Protein AF-A0A7V3ENC8-F1 (afdb_monomer)

Sequence (375 aa):
MVLVSGLRSVGKSSLVCALWGDSELLPTAEQDCTQVNTLIREPARGEEDRGVRRTFLPRARALEFATRDLAYHRLAVFLGETLGPLAPNLDALPPGERLRRAVDGLRELFARRKDLLVLHDHLNDDADRVEEFLAFVASSEYREGQTVPAGWEQRRELLMGQRRPDGRPIGTGRMLAVARVELLRHSPAWTAQPVRLMDSPWVPSFHNARRAELLIEEARQARAMVIVARAAPYRLEDWASRFLAERRDLAARTLVVFNQVDTIDLNRLFARDGFADTFADNARHLKSAGILPENLLVACTRLPFLERSASAAQHADRLAKLREVLASIRRRVESAPRDAASALKPKLLRATDADGGLEEVRGRLMELLRDTGVR

Mean predicted aligned error: 5.89 Å

Nearest PDB structures (foldseek):
  5mtv-assembly1_A-2  TM=3.866E-01  e=5.022E-04  Mus musculus
  5mvf-assembly1_A-2  TM=3.952E-01  e=7.029E-04  Mus musculus
  6yxy-assembly1_EA  TM=3.336E-01  e=2.837E-02  Trypanosoma brucei brucei

Secondary structure (DSSP, 8-state):
-EEEEE-TTS-HHHHHHHHHT-TTSS--STT----SEEEEEPPPTTPPTTEEEEEEPPHHHHHHHHTTSHHHHHHHHHHHHHHGGGS--GGGS-HHHHHHHHHHHHHHHHHH-HHHHHH-THHHHHHHHHHHHHHHHHSTT--TT-EEEE-GGGHHHHHH-EE-TTS-EESTTGGGGEEEEEEE---TT--SS--EEEEPPP--STT-HHHHHHHHHHHHH-SEEEEEEESS-----HHHHHHHHH-HHHHHTEEEEEE-GGGS-TTTTTSTTSHHHHHHHHHHHHHHTT--GGGEEE--THHHHHHHSTTGGGGHHHHHHHHHHHHHHHHHHHHS-SSTTTTTHHHHHHHTSTTTTHHHHHHHHHHHHH-----

Foldseek 3Di:
DAEEDEAQPLQSLLLVCLLLLHLLQADGPNPQWFAAKEKEWADDVPGDALWKKFFFAALLVLLVLLCLAPLVVVLQVVQCVPCPVNRPPLVVDRSLVSLVSSLVSVVVCCVVCVVVCVVPVVNVLSSVLSVVLSVLSVDPVDDGRDMDIDGSVCSSCLGGNDADPVRRGDCNSVNSRTNYMYTHHDGPSDDPDTDMYIYQTHGDPVSPPSRLVSSLVVLVVHLEYEYRAALAQDDDDPSLLVSCLVVLNRLQRYAYEHEPPLPADLVQCLPVNRSLVSLVVNLVNSVVSNHHSLSYAYFHSVQSSLCNDPCVVVCVVVNVSSLVSLVSQLVSLVPDDCPRSVSCSVRSNCCSDNSNVSVVVSVSNVVSSVPPDDD

Structure (mmCIF, N/CA/C/O backbone):
data_AF-A0A7V3ENC8-F1
#
_entry.id   AF-A0A7V3ENC8-F1
#
loop_
_atom_site.group_PDB
_atom_site.id
_atom_site.type_symbol
_atom_site.label_atom_id
_atom_site.label_alt_id
_atom_site.label_comp_id
_atom_site.label_asym_id
_atom_site.label_entity_id
_atom_site.label_seq_id
_atom_site.pdbx_PDB_ins_code
_atom_site.Cartn_x
_atom_site.Cartn_y
_atom_site.Cartn_z
_atom_site.occupancy
_atom_site.B_iso_or_equiv
_atom_site.auth_seq_id
_atom_site.auth_comp_id
_atom_site.auth_asym_id
_atom_site.auth_atom_id
_atom_site.pdbx_PDB_model_num
ATOM 1 N N . MET A 1 1 ? -9.628 7.135 -10.095 1.00 92.56 1 MET A N 1
ATOM 2 C CA . MET A 1 1 ? -8.702 6.758 -9.014 1.00 92.56 1 MET A CA 1
ATOM 3 C C . MET A 1 1 ? -7.909 5.550 -9.469 1.00 92.56 1 MET A C 1
ATOM 5 O O . MET A 1 1 ? -8.472 4.718 -10.176 1.00 92.56 1 MET A O 1
ATOM 9 N N . VAL A 1 2 ? -6.636 5.487 -9.098 1.00 96.00 2 VAL A N 1
ATOM 10 C CA . VAL A 1 2 ? -5.754 4.336 -9.285 1.00 96.00 2 VAL A CA 1
ATOM 11 C C . VAL A 1 2 ? -5.466 3.756 -7.910 1.00 96.00 2 VAL A C 1
ATOM 13 O O . VAL A 1 2 ? -4.962 4.479 -7.055 1.00 96.00 2 VAL A O 1
ATOM 16 N N . LEU A 1 3 ? -5.790 2.485 -7.694 1.00 95.75 3 LEU A N 1
ATOM 17 C CA . LEU A 1 3 ? -5.416 1.784 -6.466 1.00 95.75 3 LEU A CA 1
ATOM 18 C C . LEU A 1 3 ? -3.980 1.279 -6.593 1.00 95.75 3 LEU A C 1
ATOM 20 O O . LEU A 1 3 ? -3.664 0.596 -7.561 1.00 95.75 3 LEU A O 1
ATOM 24 N N . VAL A 1 4 ? -3.126 1.578 -5.621 1.00 95.19 4 VAL A N 1
ATOM 25 C CA . VAL A 1 4 ? -1.760 1.065 -5.533 1.00 95.19 4 VAL A CA 1
ATOM 26 C C . VAL A 1 4 ? -1.677 0.112 -4.347 1.00 95.19 4 VAL A C 1
ATOM 28 O O . VAL A 1 4 ? -1.824 0.518 -3.194 1.00 95.19 4 VAL A O 1
ATOM 31 N N . SER A 1 5 ? -1.440 -1.163 -4.643 1.00 92.06 5 SER A N 1
ATOM 32 C CA . SER A 1 5 ? -1.336 -2.247 -3.669 1.00 92.06 5 SER A CA 1
ATOM 33 C C . SER A 1 5 ? 0.002 -2.968 -3.789 1.00 92.06 5 SER A C 1
ATOM 35 O O . SER A 1 5 ? 0.688 -2.899 -4.805 1.00 92.06 5 SER A O 1
ATOM 37 N N . GLY A 1 6 ? 0.408 -3.645 -2.724 1.00 86.56 6 GLY A N 1
ATOM 38 C CA . GLY A 1 6 ? 1.650 -4.402 -2.663 1.00 86.56 6 GLY A CA 1
ATOM 39 C C . GLY A 1 6 ? 1.905 -4.933 -1.258 1.00 86.56 6 GLY A C 1
ATOM 40 O O . GLY A 1 6 ? 1.339 -4.442 -0.278 1.00 86.56 6 GLY A O 1
ATOM 41 N N . LEU A 1 7 ? 2.763 -5.947 -1.165 1.00 80.19 7 LEU A N 1
ATOM 42 C CA . LEU A 1 7 ? 3.221 -6.488 0.115 1.00 80.19 7 LEU A CA 1
ATOM 43 C C . LEU A 1 7 ? 4.210 -5.529 0.801 1.00 80.19 7 LEU A C 1
ATOM 45 O O . LEU A 1 7 ? 4.653 -4.535 0.226 1.00 80.19 7 LEU A O 1
ATOM 49 N N . ARG A 1 8 ? 4.589 -5.816 2.051 1.00 75.19 8 ARG A N 1
ATOM 50 C CA . ARG A 1 8 ? 5.631 -5.040 2.742 1.00 75.19 8 ARG A CA 1
ATOM 51 C C . ARG A 1 8 ? 6.965 -5.115 2.007 1.00 75.19 8 ARG A C 1
ATOM 53 O O . ARG A 1 8 ? 7.294 -6.125 1.394 1.00 75.19 8 ARG A O 1
ATOM 60 N N . SER A 1 9 ? 7.741 -4.038 2.111 1.00 79.38 9 SER A N 1
ATOM 61 C CA . SER A 1 9 ? 9.124 -3.958 1.623 1.00 79.38 9 SER A CA 1
ATOM 62 C C . SER A 1 9 ? 9.306 -4.103 0.109 1.00 79.38 9 SER A C 1
ATOM 64 O O . SER A 1 9 ? 10.436 -4.216 -0.353 1.00 79.38 9 SER A O 1
ATOM 66 N N . VAL A 1 10 ? 8.234 -4.011 -0.686 1.00 86.06 10 VAL A N 1
ATOM 67 C CA . VAL A 1 10 ? 8.306 -3.985 -2.164 1.00 86.06 10 VAL A CA 1
ATOM 68 C C . VAL A 1 10 ? 8.530 -2.574 -2.736 1.00 86.06 10 VAL A C 1
ATOM 70 O O . VAL A 1 10 ? 8.580 -2.379 -3.946 1.00 86.06 10 VAL A O 1
ATOM 73 N N . GLY A 1 11 ? 8.648 -1.557 -1.874 1.00 87.38 11 GLY A N 1
ATOM 74 C CA . GLY A 1 11 ? 8.841 -0.164 -2.295 1.00 87.38 11 GLY A CA 1
ATOM 75 C C . GLY A 1 11 ? 7.576 0.495 -2.859 1.00 87.38 11 GLY A C 1
ATOM 76 O O . GLY A 1 11 ? 7.658 1.283 -3.797 1.00 87.38 11 GLY A O 1
ATOM 77 N N . LYS A 1 12 ? 6.399 0.172 -2.305 1.00 91.06 12 LYS A N 1
ATOM 78 C CA . LYS A 1 12 ? 5.119 0.784 -2.698 1.00 91.06 12 LYS A CA 1
ATOM 79 C C . LYS A 1 12 ? 5.112 2.299 -2.464 1.00 91.06 12 LYS A C 1
ATOM 81 O O . LYS A 1 12 ? 4.889 3.051 -3.405 1.00 91.06 12 LYS A O 1
ATOM 86 N N . SER A 1 13 ? 5.441 2.752 -1.251 1.00 89.44 13 SER A N 1
ATOM 87 C CA . SER A 1 13 ? 5.484 4.186 -0.930 1.00 89.44 13 SER A CA 1
ATOM 88 C C . SER A 1 13 ? 6.486 4.940 -1.806 1.00 89.44 13 SER A C 1
AT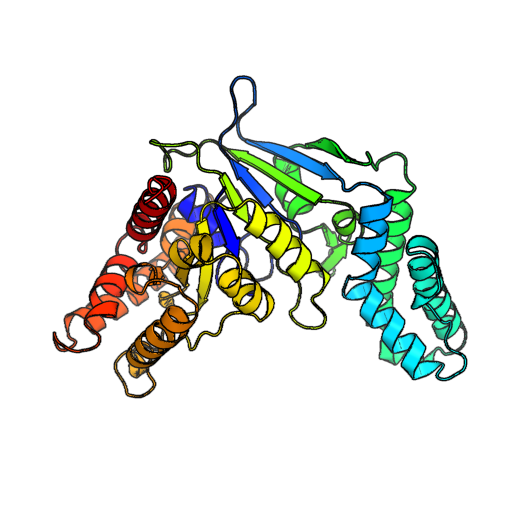OM 90 O O . SER A 1 13 ? 6.176 6.023 -2.288 1.00 89.44 13 SER A O 1
ATOM 92 N N . SER A 1 14 ? 7.662 4.356 -2.078 1.00 89.50 14 SER A N 1
ATOM 93 C CA . SER A 1 14 ? 8.658 4.988 -2.953 1.00 89.50 14 SER A CA 1
ATOM 94 C C . SER A 1 14 ? 8.188 5.049 -4.406 1.00 89.50 14 SER A C 1
ATOM 96 O O . SER A 1 14 ? 8.430 6.055 -5.062 1.00 89.50 14 SER A O 1
ATOM 98 N N . LEU A 1 15 ? 7.472 4.028 -4.902 1.00 92.50 15 LEU A N 1
ATOM 99 C CA . LEU A 1 15 ? 6.814 4.091 -6.210 1.00 92.50 15 LEU A CA 1
ATOM 100 C C . LEU A 1 15 ? 5.784 5.222 -6.253 1.00 92.50 15 LEU A C 1
ATOM 102 O O . LEU A 1 15 ? 5.816 6.017 -7.182 1.00 92.50 15 LEU A O 1
ATOM 106 N N . VAL A 1 16 ? 4.896 5.313 -5.261 1.00 93.56 16 VAL A N 1
ATOM 107 C CA . VAL A 1 16 ? 3.849 6.344 -5.220 1.00 93.56 16 VAL A CA 1
ATOM 108 C C . VAL A 1 16 ? 4.458 7.748 -5.171 1.00 93.56 16 VAL A C 1
ATOM 110 O O . VAL A 1 16 ? 4.085 8.593 -5.984 1.00 93.56 16 VAL A O 1
ATOM 113 N N . CYS A 1 17 ? 5.438 7.981 -4.291 1.00 91.94 17 CYS A N 1
ATOM 114 C CA . CYS A 1 17 ? 6.167 9.248 -4.224 1.00 91.94 17 CYS A CA 1
ATOM 115 C C . CYS A 1 17 ? 6.827 9.600 -5.560 1.00 91.94 17 CYS A C 1
ATOM 117 O O . CYS A 1 17 ? 6.705 10.723 -6.045 1.00 91.94 17 CYS A O 1
ATOM 119 N N . ALA A 1 18 ? 7.504 8.637 -6.188 1.00 91.19 18 ALA A N 1
ATOM 120 C CA . ALA A 1 18 ? 8.230 8.891 -7.422 1.00 91.19 18 ALA A CA 1
ATOM 121 C C . ALA A 1 18 ? 7.295 9.077 -8.635 1.00 91.19 18 ALA A C 1
ATOM 123 O O . ALA A 1 18 ? 7.556 9.928 -9.484 1.00 91.19 18 ALA A O 1
ATOM 124 N N . LEU A 1 19 ? 6.159 8.370 -8.679 1.00 92.44 19 LEU A N 1
ATOM 125 C CA . LEU A 1 19 ? 5.093 8.598 -9.660 1.00 92.44 19 LEU A CA 1
ATOM 126 C C . LEU A 1 19 ? 4.509 10.006 -9.545 1.00 92.44 19 LEU A C 1
ATOM 128 O O . LEU A 1 19 ? 4.279 10.649 -10.569 1.00 92.44 19 LEU A O 1
ATOM 132 N N . TRP A 1 20 ? 4.290 10.484 -8.316 1.00 92.50 20 TRP A N 1
ATOM 133 C CA . TRP A 1 20 ? 3.842 11.853 -8.054 1.00 92.50 20 TRP A CA 1
ATOM 134 C C . TRP A 1 20 ? 4.930 12.901 -8.308 1.00 92.50 20 TRP A C 1
ATOM 136 O O . TRP A 1 20 ? 4.624 14.055 -8.593 1.00 92.50 20 TRP A O 1
ATOM 146 N N . GLY A 1 21 ? 6.200 12.507 -8.221 1.00 89.31 21 GLY A N 1
ATOM 147 C CA . GLY A 1 21 ? 7.347 13.396 -8.369 1.00 89.31 21 GLY A CA 1
ATOM 148 C C . GLY A 1 21 ? 7.723 14.158 -7.097 1.00 89.31 21 GLY A C 1
ATOM 149 O O . GLY A 1 21 ? 8.495 15.106 -7.201 1.00 89.31 21 GLY A O 1
ATOM 150 N N . ASP A 1 22 ? 7.220 13.743 -5.930 1.00 88.88 22 ASP A N 1
ATOM 151 C CA . ASP A 1 22 ? 7.511 14.355 -4.629 1.00 88.88 22 ASP A CA 1
ATOM 152 C C . ASP A 1 22 ? 7.825 13.270 -3.583 1.00 88.88 22 ASP A C 1
ATOM 154 O O . ASP A 1 22 ? 6.977 12.449 -3.222 1.00 88.88 22 ASP A O 1
ATOM 158 N N . SER A 1 23 ? 9.071 13.256 -3.101 1.00 85.94 23 SER A N 1
ATOM 159 C CA . SER A 1 23 ? 9.571 12.305 -2.103 1.00 85.94 23 SER A CA 1
ATOM 160 C C . SER A 1 23 ? 9.041 12.549 -0.689 1.00 85.94 23 SER A C 1
ATOM 162 O O . SER A 1 23 ? 9.129 11.647 0.142 1.00 85.94 23 SER A O 1
ATOM 164 N N . GLU A 1 24 ? 8.502 13.735 -0.391 1.00 86.19 24 GLU A N 1
ATOM 165 C CA . GLU A 1 24 ? 8.021 14.080 0.950 1.00 86.19 24 GLU A CA 1
ATOM 166 C C . GLU A 1 24 ? 6.663 13.437 1.269 1.00 86.19 24 GLU A C 1
ATOM 168 O O . GLU A 1 24 ? 6.325 13.291 2.441 1.00 86.19 24 GLU A O 1
ATOM 173 N N . LEU A 1 25 ? 5.877 13.038 0.263 1.00 89.00 25 LEU A N 1
ATOM 174 C CA . LEU A 1 25 ? 4.476 12.624 0.427 1.00 89.00 25 LEU A CA 1
ATOM 175 C C . LEU A 1 25 ? 4.279 11.511 1.451 1.00 89.00 25 LEU A C 1
ATOM 177 O O . LEU A 1 25 ? 3.558 11.676 2.433 1.00 89.00 25 LEU A O 1
ATOM 181 N N . LEU A 1 26 ? 4.903 10.365 1.204 1.00 89.38 26 LEU A N 1
ATOM 182 C CA . LEU A 1 26 ? 4.727 9.172 2.008 1.00 89.38 26 LEU A CA 1
ATOM 183 C C . LEU A 1 26 ? 6.009 8.856 2.766 1.00 89.38 26 LEU A C 1
ATOM 185 O O . LEU A 1 26 ? 7.115 9.103 2.278 1.00 89.38 26 LEU A O 1
ATOM 189 N N . PRO A 1 27 ? 5.876 8.248 3.946 1.00 80.31 27 PRO A N 1
ATOM 190 C CA . PRO A 1 27 ? 7.022 7.722 4.646 1.00 80.31 27 PRO A CA 1
ATOM 191 C C . PRO A 1 27 ? 7.581 6.508 3.885 1.00 80.31 27 PRO A C 1
ATOM 193 O O . PRO A 1 27 ? 6.844 5.661 3.372 1.00 80.31 27 PRO A O 1
ATOM 196 N N . THR A 1 28 ? 8.904 6.477 3.750 1.00 69.94 28 THR A N 1
ATOM 197 C CA . THR A 1 28 ? 9.629 5.609 2.801 1.00 69.94 28 THR A CA 1
ATOM 198 C C . THR A 1 28 ? 10.861 4.942 3.408 1.00 69.94 28 THR A C 1
ATOM 200 O O . THR A 1 28 ? 11.562 4.202 2.714 1.00 69.94 28 THR A O 1
ATOM 203 N N . ALA A 1 29 ? 11.128 5.162 4.700 1.00 67.31 29 ALA A N 1
ATOM 204 C CA . ALA A 1 29 ? 12.135 4.387 5.411 1.00 67.31 29 ALA A CA 1
ATOM 205 C C . ALA A 1 29 ? 11.707 2.909 5.481 1.00 67.31 29 ALA A C 1
ATOM 207 O O . ALA A 1 29 ? 10.526 2.582 5.516 1.00 67.31 29 ALA A O 1
ATOM 208 N N . GLU A 1 30 ? 12.672 1.993 5.507 1.00 57.31 30 GLU A N 1
ATOM 209 C CA . GLU A 1 30 ? 12.432 0.545 5.372 1.00 57.31 30 GLU A CA 1
ATOM 210 C C . GLU A 1 30 ? 11.525 -0.049 6.474 1.00 57.31 30 GLU A C 1
ATOM 212 O O . GLU A 1 30 ? 10.864 -1.070 6.272 1.00 57.31 30 GLU A O 1
ATOM 217 N N . GLN A 1 31 ? 11.445 0.620 7.628 1.00 58.44 31 GLN A N 1
ATOM 218 C CA . GLN A 1 31 ? 10.595 0.244 8.766 1.00 58.44 31 GLN A CA 1
ATOM 219 C C . GLN A 1 31 ? 9.301 1.067 8.881 1.00 58.44 31 GLN A C 1
ATOM 221 O O . GLN A 1 31 ? 8.472 0.798 9.753 1.00 58.44 31 GLN A O 1
ATOM 226 N N . ASP A 1 32 ? 9.120 2.035 7.991 1.00 65.94 32 ASP A N 1
ATOM 227 C CA . ASP A 1 32 ? 8.035 3.001 8.003 1.00 65.94 32 ASP A CA 1
ATOM 228 C C . ASP A 1 32 ? 7.016 2.600 6.926 1.00 65.94 32 ASP A C 1
ATOM 230 O O . ASP A 1 32 ? 7.260 2.711 5.725 1.00 65.94 32 ASP A O 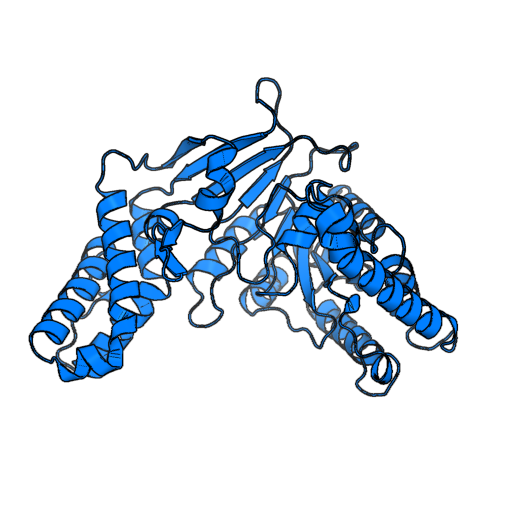1
ATOM 234 N N . CYS A 1 33 ? 5.875 2.055 7.350 1.00 72.06 33 CYS A N 1
ATOM 235 C CA . CYS A 1 33 ? 4.817 1.591 6.453 1.00 72.06 33 CYS A CA 1
ATOM 236 C C . CYS A 1 33 ? 3.512 2.324 6.755 1.00 72.06 33 CYS A C 1
ATOM 238 O O . CYS A 1 33 ? 3.088 2.362 7.911 1.00 72.06 33 CYS A O 1
ATOM 240 N N . THR A 1 34 ? 2.845 2.828 5.715 1.00 77.75 34 THR A N 1
ATOM 241 C CA . THR A 1 34 ? 1.510 3.427 5.829 1.00 77.75 34 THR A CA 1
ATOM 242 C C . THR A 1 34 ? 0.530 2.420 6.444 1.00 77.75 34 THR A C 1
ATOM 244 O O . THR A 1 34 ? 0.450 1.272 6.004 1.00 77.75 34 THR A O 1
ATOM 247 N N . GLN A 1 35 ? -0.181 2.830 7.497 1.00 81.00 35 GLN A N 1
ATOM 248 C CA . GLN A 1 35 ? -1.138 1.998 8.250 1.00 81.00 35 GLN A CA 1
ATOM 249 C C . GLN A 1 35 ? -2.604 2.338 7.926 1.00 81.00 35 GLN A C 1
ATOM 251 O O . GLN A 1 35 ? -3.527 1.696 8.431 1.00 81.00 35 GLN A O 1
ATOM 256 N N . VAL A 1 36 ? -2.823 3.338 7.068 1.00 84.94 36 VAL A N 1
ATOM 257 C CA . VAL A 1 36 ? -4.139 3.817 6.635 1.00 84.94 36 VAL A CA 1
ATOM 258 C C . VAL A 1 36 ? -4.184 4.003 5.115 1.00 84.94 36 VAL A C 1
ATOM 260 O O . VAL A 1 36 ? -3.158 4.289 4.494 1.00 84.94 36 VAL A O 1
ATOM 263 N N . ASN A 1 37 ? -5.371 3.849 4.515 1.00 89.38 37 ASN A N 1
ATOM 264 C CA . ASN A 1 37 ? -5.602 4.212 3.115 1.00 89.38 37 ASN A CA 1
ATOM 265 C C . ASN A 1 37 ? -5.210 5.676 2.903 1.00 89.38 37 ASN A C 1
ATOM 267 O O . ASN A 1 37 ? -5.687 6.559 3.621 1.00 89.38 37 ASN A O 1
ATOM 271 N N . THR A 1 38 ? -4.344 5.930 1.927 1.00 93.56 38 THR A N 1
ATOM 272 C CA . THR A 1 38 ? -3.827 7.274 1.670 1.00 93.56 38 THR A CA 1
ATOM 273 C C . THR A 1 38 ? -4.153 7.705 0.252 1.00 93.56 38 THR A C 1
ATOM 275 O O . THR A 1 38 ? -3.590 7.194 -0.713 1.00 93.56 38 THR A O 1
ATOM 278 N N . LEU A 1 39 ? -5.066 8.662 0.120 1.00 95.25 39 LEU A N 1
ATOM 279 C CA . LEU A 1 39 ? -5.447 9.248 -1.157 1.00 95.25 39 LEU A CA 1
ATOM 280 C C . LEU A 1 39 ? -4.559 10.453 -1.457 1.00 95.25 39 LEU A C 1
ATOM 282 O O . LEU A 1 39 ? -4.588 11.435 -0.728 1.00 95.25 39 LEU A O 1
ATOM 286 N N . ILE A 1 40 ? -3.836 10.419 -2.565 1.00 96.06 40 ILE A N 1
ATOM 287 C CA . ILE A 1 40 ? -3.039 11.540 -3.060 1.00 96.06 40 ILE A CA 1
ATOM 288 C C . ILE A 1 40 ? -3.729 12.108 -4.292 1.00 96.06 40 ILE A C 1
ATOM 290 O O . ILE A 1 40 ? -4.085 11.365 -5.218 1.00 96.06 40 ILE A O 1
ATOM 294 N N . ARG A 1 41 ? -3.958 13.420 -4.291 1.00 95.19 41 ARG A N 1
ATOM 295 C CA . ARG A 1 41 ? -4.585 14.128 -5.407 1.00 95.19 41 ARG A CA 1
ATOM 296 C C . ARG A 1 41 ? -4.121 15.577 -5.492 1.00 95.19 41 ARG A C 1
ATOM 298 O O . ARG A 1 41 ? -3.704 16.170 -4.502 1.00 95.19 41 ARG A O 1
ATOM 305 N N . GLU A 1 42 ? -4.307 16.155 -6.668 1.00 93.75 42 GLU A N 1
ATOM 306 C CA . GLU A 1 42 ? -4.236 17.600 -6.868 1.00 93.75 42 GLU A CA 1
ATOM 307 C C . GLU A 1 42 ? -5.268 18.335 -5.982 1.00 93.75 42 GLU A C 1
ATOM 309 O O . GLU A 1 42 ? -6.409 17.850 -5.845 1.00 93.75 42 GLU A O 1
ATOM 314 N N . PRO A 1 43 ? -4.908 19.493 -5.393 1.00 93.00 43 PRO A N 1
ATOM 315 C CA . PRO A 1 43 ? -5.863 20.416 -4.789 1.00 93.00 43 PRO A CA 1
ATOM 316 C C . PRO A 1 43 ? -6.912 20.874 -5.816 1.00 93.00 43 PRO A C 1
ATOM 318 O O . PRO A 1 43 ? -6.595 21.193 -6.963 1.00 93.00 43 PRO A O 1
ATOM 321 N N . ALA A 1 44 ? -8.185 20.898 -5.421 1.00 91.00 44 ALA A N 1
ATOM 322 C CA . ALA A 1 44 ? -9.248 21.516 -6.208 1.00 91.00 44 ALA A CA 1
ATOM 323 C C . ALA A 1 44 ? -9.201 23.048 -6.072 1.00 91.00 44 ALA A C 1
ATOM 325 O O . ALA A 1 44 ? -8.505 23.595 -5.219 1.00 91.00 44 ALA A O 1
ATOM 326 N N . ARG A 1 45 ? -9.981 23.767 -6.890 1.00 89.62 45 ARG A N 1
ATOM 327 C CA . ARG A 1 45 ? -10.072 25.232 -6.792 1.00 89.62 45 ARG A CA 1
ATOM 328 C C . ARG A 1 45 ? -10.504 25.649 -5.380 1.00 89.62 45 ARG A C 1
ATOM 330 O O . ARG A 1 45 ? -11.567 25.241 -4.923 1.00 89.62 45 ARG A O 1
ATOM 337 N N . GLY A 1 46 ? -9.698 26.493 -4.737 1.00 90.38 46 GLY A N 1
ATOM 338 C CA . GLY A 1 46 ? -9.931 26.967 -3.368 1.00 90.38 46 GLY A CA 1
ATOM 339 C C . GLY A 1 46 ? -9.373 26.051 -2.274 1.00 90.38 46 GLY A C 1
ATOM 340 O O . GLY A 1 46 ? -9.514 26.374 -1.101 1.00 90.38 46 GLY A O 1
ATOM 341 N N . GLU A 1 47 ? -8.742 24.931 -2.632 1.00 92.56 47 GLU A N 1
ATOM 342 C CA . GLU A 1 47 ? -7.965 24.119 -1.699 1.00 92.56 47 GLU A CA 1
ATOM 343 C C . GLU A 1 47 ? -6.489 24.515 -1.760 1.00 92.56 47 GLU A C 1
ATOM 345 O O . GLU A 1 47 ? -5.962 24.822 -2.829 1.00 92.56 47 GLU A O 1
ATOM 350 N N . GLU A 1 48 ? -5.824 24.492 -0.609 1.00 91.69 48 GLU A N 1
ATOM 351 C CA . GLU A 1 48 ? -4.400 24.799 -0.510 1.00 91.69 48 GLU A CA 1
ATOM 352 C C . GLU A 1 48 ? -3.533 23.598 -0.903 1.00 91.69 48 GLU A C 1
ATOM 354 O O . GLU A 1 48 ? -3.884 22.433 -0.670 1.00 91.69 48 GLU A O 1
ATOM 359 N N . ASP A 1 49 ? -2.370 23.900 -1.482 1.00 93.00 49 ASP A N 1
ATOM 360 C CA . ASP A 1 49 ? -1.301 22.923 -1.651 1.00 93.00 49 ASP A CA 1
ATOM 361 C C . ASP A 1 49 ? -0.719 22.517 -0.290 1.00 93.00 49 ASP A C 1
ATOM 363 O O . ASP A 1 49 ? -0.781 23.275 0.676 1.00 93.00 49 ASP A O 1
ATOM 367 N N . ARG A 1 50 ? -0.144 21.311 -0.205 1.00 93.38 50 ARG A N 1
ATOM 368 C CA . ARG A 1 50 ? 0.290 20.694 1.065 1.00 93.38 50 ARG A CA 1
ATOM 369 C C . ARG A 1 50 ? -0.843 20.571 2.096 1.00 93.38 50 ARG A C 1
ATOM 371 O O . ARG A 1 50 ? -0.605 20.578 3.302 1.00 93.38 50 ARG A O 1
ATOM 378 N N . GLY A 1 51 ? -2.078 20.396 1.635 1.00 94.56 51 GLY A N 1
ATOM 379 C CA . GLY A 1 51 ? -3.214 20.109 2.505 1.00 94.56 51 GLY A CA 1
ATOM 380 C C . GLY A 1 51 ? -3.207 18.661 3.004 1.00 94.56 51 GLY A C 1
ATOM 381 O O . GLY A 1 51 ? -2.922 17.733 2.244 1.00 94.56 51 GLY A O 1
ATOM 382 N N . VAL A 1 52 ? -3.582 18.448 4.268 1.00 96.69 52 VAL A N 1
ATOM 383 C CA . VAL A 1 52 ? -3.855 17.113 4.823 1.00 96.69 52 VAL A CA 1
ATOM 384 C C . VAL A 1 52 ? -5.282 17.069 5.337 1.00 96.69 52 VAL A C 1
ATOM 386 O O . VAL A 1 52 ? -5.748 17.980 6.023 1.00 96.69 52 VAL A O 1
ATOM 389 N N . ARG A 1 53 ? -5.995 15.993 5.015 1.00 96.00 53 ARG A N 1
ATOM 390 C CA . ARG A 1 53 ? -7.326 15.729 5.562 1.00 96.00 53 ARG A CA 1
ATOM 391 C C . ARG A 1 53 ? -7.404 14.316 6.085 1.00 96.00 53 ARG A C 1
ATOM 393 O O . ARG A 1 53 ? -6.860 13.395 5.490 1.00 96.00 53 ARG A O 1
ATOM 400 N N . ARG A 1 54 ? -8.120 14.132 7.182 1.00 95.06 54 ARG A N 1
ATOM 401 C CA . ARG A 1 54 ? -8.370 12.823 7.771 1.00 95.06 54 ARG A CA 1
ATOM 402 C C . ARG A 1 54 ? -9.865 12.585 7.823 1.00 95.06 54 ARG A C 1
ATOM 404 O O . ARG A 1 54 ? -10.585 13.378 8.419 1.00 95.06 54 ARG A O 1
ATOM 411 N N . THR A 1 55 ? -10.318 11.489 7.232 1.00 94.75 55 THR A N 1
ATOM 412 C CA . THR A 1 55 ? -11.719 11.070 7.295 1.00 94.75 55 THR A CA 1
ATOM 413 C C . THR A 1 55 ? -11.860 9.950 8.308 1.00 94.75 55 THR A C 1
ATOM 415 O O . THR A 1 55 ? -11.196 8.916 8.198 1.00 94.75 55 THR A O 1
ATOM 418 N N . PHE A 1 56 ? -12.731 10.141 9.290 1.00 94.25 56 PHE A N 1
ATOM 419 C CA . PHE A 1 56 ? -13.056 9.110 10.266 1.00 94.25 56 PHE A CA 1
ATOM 420 C C . PHE A 1 56 ? -14.145 8.172 9.746 1.00 94.25 56 PHE A C 1
ATOM 422 O O . PHE A 1 56 ? -15.048 8.584 9.019 1.00 94.25 56 PHE A O 1
ATOM 429 N N . LEU A 1 57 ? -14.076 6.900 10.136 1.00 92.31 57 LEU A N 1
ATOM 430 C CA . LEU A 1 57 ? -15.162 5.947 9.904 1.00 92.31 57 LEU A CA 1
ATOM 431 C C . LEU A 1 57 ? -16.405 6.352 10.719 1.00 92.31 57 LEU A C 1
ATOM 433 O O . LEU A 1 57 ? -16.255 7.011 11.749 1.00 92.31 57 LEU A O 1
ATOM 437 N N . PRO A 1 58 ? -17.619 5.935 10.319 1.00 94.75 58 PRO A N 1
ATOM 438 C CA . PRO A 1 58 ? -18.758 5.849 11.231 1.00 94.75 58 PRO A CA 1
ATOM 439 C C . PRO A 1 58 ? -18.435 4.930 12.417 1.00 94.75 58 PRO A C 1
ATOM 441 O O . PRO A 1 58 ? -17.706 3.952 12.249 1.00 94.75 58 PRO A O 1
ATOM 444 N N . ARG A 1 59 ? -18.991 5.186 13.601 1.00 95.44 59 ARG A N 1
ATOM 445 C CA . ARG A 1 59 ? -18.608 4.525 14.857 1.00 95.44 59 ARG A CA 1
ATOM 446 C C . ARG A 1 59 ? -18.905 3.039 14.827 1.00 95.44 59 ARG A C 1
ATOM 448 O O . ARG A 1 59 ? -18.048 2.239 15.189 1.00 95.44 59 ARG A O 1
ATOM 455 N N . ALA A 1 60 ? -20.098 2.670 14.364 1.00 93.81 60 ALA A N 1
ATOM 456 C CA . ALA A 1 60 ? -20.486 1.269 14.212 1.00 93.81 60 ALA A CA 1
ATOM 457 C C . ALA A 1 60 ? -19.478 0.513 13.334 1.00 93.81 60 ALA A C 1
ATOM 459 O O . ALA A 1 60 ? -18.992 -0.553 13.707 1.00 93.81 60 ALA A O 1
ATOM 460 N N . ARG A 1 61 ? -19.085 1.139 12.220 1.00 90.06 61 ARG A N 1
ATOM 461 C CA . ARG A 1 61 ? -18.109 0.586 11.287 1.00 90.06 61 ARG A CA 1
ATOM 462 C C . ARG A 1 61 ? -16.709 0.531 11.884 1.00 90.06 61 ARG A C 1
ATOM 464 O O . ARG A 1 61 ? -16.045 -0.478 11.724 1.00 90.06 61 ARG A O 1
ATOM 471 N N . ALA A 1 62 ? -16.266 1.567 12.596 1.00 91.94 62 ALA A N 1
ATOM 472 C CA . ALA A 1 62 ? -14.972 1.578 13.275 1.00 91.94 62 ALA A CA 1
ATOM 473 C C . ALA A 1 62 ? -14.856 0.426 14.287 1.00 91.94 62 ALA A C 1
ATOM 475 O O . ALA A 1 62 ? -13.835 -0.256 14.328 1.00 91.94 62 ALA A O 1
ATOM 476 N N . LEU A 1 63 ? -15.907 0.187 15.080 1.00 95.06 63 LEU A N 1
ATOM 477 C CA . LEU A 1 63 ? -15.942 -0.889 16.073 1.00 95.06 63 LEU A CA 1
ATOM 478 C C . LEU A 1 63 ? -15.892 -2.271 15.413 1.00 95.06 63 LEU A C 1
ATOM 480 O O . LEU A 1 63 ? -15.084 -3.104 15.811 1.00 95.06 63 LEU A O 1
ATOM 484 N N . GLU A 1 64 ? -16.713 -2.506 14.386 1.00 90.94 64 GLU A N 1
ATOM 485 C CA . GLU A 1 64 ? -16.668 -3.750 13.607 1.00 90.94 64 GLU A CA 1
ATOM 486 C C . GLU A 1 64 ? -15.281 -3.960 12.985 1.00 90.94 64 GLU A C 1
ATOM 488 O O . GLU A 1 64 ? -14.690 -5.033 13.088 1.00 90.94 64 GLU A O 1
ATOM 493 N N . PHE A 1 65 ? -14.710 -2.901 12.423 1.00 86.38 65 PHE A N 1
ATOM 494 C CA . PHE A 1 65 ? -13.410 -2.936 11.774 1.00 86.38 65 PHE A CA 1
ATOM 495 C C . PHE A 1 65 ? -12.264 -3.267 12.740 1.00 86.38 65 PHE A C 1
ATOM 497 O O . PHE A 1 65 ? -11.369 -4.039 12.397 1.00 86.38 65 PHE A O 1
ATOM 504 N N . ALA A 1 66 ? -12.314 -2.752 13.971 1.00 89.94 66 ALA A N 1
ATOM 505 C CA . ALA A 1 66 ? -11.345 -3.075 15.015 1.00 89.94 66 ALA A CA 1
ATOM 506 C C . ALA A 1 66 ? -11.424 -4.544 15.472 1.00 89.94 66 ALA A C 1
ATOM 508 O O . ALA A 1 66 ? -10.389 -5.135 15.771 1.00 89.94 66 ALA A O 1
ATOM 509 N N . THR A 1 67 ? -12.605 -5.181 15.441 1.00 90.81 67 THR A N 1
ATOM 510 C CA . THR A 1 67 ? -12.733 -6.633 15.717 1.00 90.81 67 THR A CA 1
ATOM 511 C C . THR A 1 67 ? -12.138 -7.524 14.625 1.00 90.81 67 THR A C 1
ATOM 513 O O . THR A 1 67 ? -12.030 -8.734 14.797 1.00 90.81 67 THR A O 1
ATOM 516 N N . ARG A 1 68 ? -11.734 -6.944 13.491 1.00 85.25 68 ARG A N 1
ATOM 517 C CA . ARG A 1 68 ? -11.039 -7.644 12.402 1.00 85.25 68 ARG A CA 1
ATOM 518 C C . ARG A 1 68 ? -9.541 -7.337 12.368 1.00 85.25 68 ARG A C 1
ATOM 520 O O . ARG A 1 68 ? -8.852 -7.8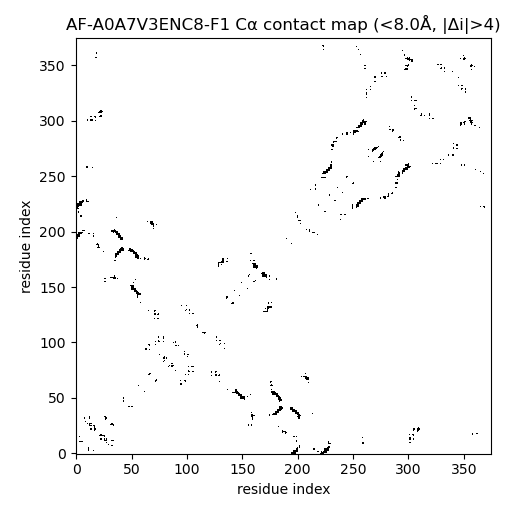09 11.464 1.00 85.25 68 ARG A O 1
ATOM 527 N N . ASP A 1 69 ? -9.035 -6.529 13.302 1.00 85.75 69 ASP A N 1
ATOM 528 C CA . ASP A 1 69 ? -7.611 -6.205 13.395 1.00 85.75 69 ASP A CA 1
ATOM 529 C C . ASP A 1 69 ? -6.814 -7.338 14.061 1.00 85.75 69 ASP A C 1
ATOM 531 O O . ASP A 1 69 ? -7.319 -8.086 14.902 1.00 85.75 69 ASP A O 1
ATOM 535 N N . LEU A 1 70 ? -5.534 -7.433 13.697 1.00 84.50 70 LEU A N 1
ATOM 536 C CA . LEU A 1 70 ? -4.615 -8.445 14.211 1.00 84.50 70 LEU A CA 1
ATOM 537 C C . LEU A 1 70 ? -4.461 -8.387 15.736 1.00 84.50 70 LEU A C 1
ATOM 539 O O . LEU A 1 70 ? -4.354 -9.441 16.358 1.00 84.50 70 LEU A O 1
ATOM 543 N N . A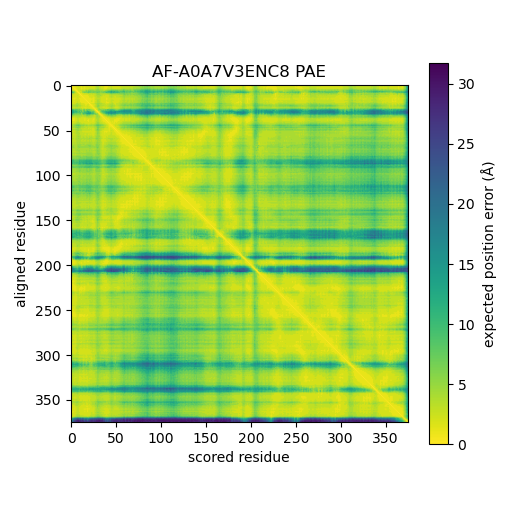LA A 1 71 ? -4.465 -7.185 16.326 1.00 88.38 71 ALA A N 1
ATOM 544 C CA . ALA A 1 71 ? -4.345 -7.027 17.774 1.00 88.38 71 ALA A CA 1
ATOM 545 C C . ALA A 1 71 ? -5.496 -7.747 18.488 1.00 88.38 71 ALA A C 1
ATOM 547 O O . ALA A 1 71 ? -5.261 -8.646 19.288 1.00 88.38 71 ALA A O 1
ATOM 548 N N . TYR A 1 72 ? -6.745 -7.453 18.109 1.00 91.38 72 TYR A N 1
ATOM 549 C CA . TYR A 1 72 ? -7.909 -8.147 18.660 1.00 91.38 72 TYR A CA 1
ATOM 550 C C . TYR A 1 72 ? -7.857 -9.659 18.403 1.00 91.38 72 TYR A C 1
ATOM 552 O O . TYR A 1 72 ? -8.117 -10.443 19.314 1.00 91.38 72 TYR A O 1
ATOM 560 N N . HIS A 1 73 ? -7.498 -10.079 17.186 1.00 89.94 73 HIS A N 1
ATOM 561 C CA . HIS A 1 73 ? -7.430 -11.500 16.848 1.00 89.94 73 HIS A CA 1
ATOM 562 C C . HIS A 1 73 ? -6.479 -12.272 17.775 1.00 89.94 73 HIS A C 1
ATOM 564 O O . HIS A 1 73 ? -6.846 -13.330 18.281 1.00 89.94 73 HIS A O 1
ATOM 570 N N . ARG A 1 74 ? -5.286 -11.728 18.047 1.00 91.12 74 ARG A N 1
ATOM 571 C CA . ARG A 1 74 ? -4.312 -12.345 18.961 1.00 91.12 74 ARG A CA 1
ATOM 572 C C . ARG A 1 74 ? -4.840 -12.459 20.384 1.00 91.12 74 ARG A C 1
ATOM 574 O O . ARG A 1 74 ? -4.668 -13.507 20.998 1.00 91.12 74 ARG A O 1
ATOM 581 N N . LEU A 1 75 ? -5.514 -11.419 20.878 1.00 93.94 75 LEU A N 1
ATOM 582 C CA . LEU A 1 75 ? -6.154 -11.447 22.195 1.00 93.94 75 LEU A CA 1
ATOM 583 C C . LEU A 1 75 ? -7.222 -12.546 22.268 1.00 93.94 75 LEU A C 1
ATOM 585 O O . LEU A 1 75 ? -7.222 -13.349 23.197 1.00 93.94 75 LEU A O 1
ATOM 589 N N . ALA A 1 76 ? -8.105 -12.608 21.268 1.00 93.38 76 ALA A N 1
ATOM 590 C CA . ALA A 1 76 ? -9.189 -13.583 21.221 1.00 93.38 76 ALA A CA 1
ATOM 591 C C . ALA A 1 76 ? -8.673 -15.030 21.146 1.00 93.38 76 ALA A C 1
ATOM 593 O O . ALA A 1 76 ? -9.162 -15.887 21.880 1.00 93.38 76 ALA A O 1
ATOM 594 N N . VAL A 1 77 ? -7.664 -15.294 20.306 1.00 92.94 77 VAL A N 1
ATOM 595 C CA . VAL A 1 77 ? -7.034 -16.621 20.190 1.00 92.94 77 VAL A CA 1
ATOM 596 C C . VAL A 1 77 ? -6.361 -17.017 21.498 1.00 92.94 77 VAL A C 1
ATOM 598 O O . VAL A 1 77 ? -6.644 -18.093 22.012 1.00 92.94 77 VAL A O 1
ATOM 601 N N . PHE A 1 78 ? -5.544 -16.136 22.080 1.00 95.00 78 PHE A N 1
ATOM 602 C CA . PHE A 1 78 ? -4.852 -16.423 23.335 1.00 95.00 78 PHE A CA 1
ATOM 603 C C . PHE A 1 78 ? -5.825 -16.766 24.470 1.00 95.00 78 PHE A C 1
ATOM 605 O O . PHE A 1 78 ? -5.616 -17.735 25.202 1.00 95.00 78 PHE A O 1
ATOM 612 N N . LEU A 1 79 ? -6.915 -16.003 24.602 1.00 94.69 79 LEU A N 1
ATOM 613 C CA . LEU A 1 79 ? -7.953 -16.286 25.592 1.00 94.69 79 LEU A CA 1
ATOM 614 C C . LEU A 1 79 ? -8.660 -17.614 25.320 1.00 94.69 79 LEU A C 1
ATOM 616 O O . LEU A 1 79 ? -8.871 -18.383 26.256 1.00 94.69 79 LEU A O 1
ATOM 620 N N . GLY A 1 80 ? -8.993 -17.896 24.058 1.00 94.19 80 GLY A N 1
ATOM 621 C CA . GLY A 1 80 ? -9.607 -19.159 23.650 1.00 94.19 80 GLY A CA 1
ATOM 622 C C . GLY A 1 80 ? -8.727 -20.369 23.963 1.00 94.19 80 GLY A C 1
ATOM 623 O O . GLY A 1 80 ? -9.200 -21.337 24.553 1.00 94.19 80 GLY A O 1
ATOM 624 N N . GLU A 1 81 ? -7.439 -20.298 23.632 1.00 94.31 81 GLU A N 1
ATOM 625 C CA . GLU A 1 81 ? -6.468 -21.368 23.884 1.00 94.31 81 GLU A CA 1
ATOM 626 C C . GLU A 1 81 ? -6.185 -21.555 25.379 1.00 94.31 81 GLU A C 1
ATOM 628 O O . GLU A 1 81 ? -6.069 -22.685 25.850 1.00 94.31 81 GLU A O 1
ATOM 633 N N . THR A 1 82 ? -6.109 -20.462 26.143 1.00 93.38 82 THR A N 1
ATOM 634 C CA . THR A 1 82 ? -5.718 -20.524 27.559 1.00 93.38 82 THR A CA 1
ATOM 635 C C . THR A 1 82 ? -6.874 -20.898 28.485 1.00 93.38 82 THR A C 1
ATOM 637 O O . THR A 1 82 ? -6.676 -21.629 29.455 1.00 93.38 82 THR A O 1
ATOM 640 N N . LEU A 1 83 ? -8.080 -20.388 28.221 1.00 91.56 83 LEU A N 1
ATOM 641 C CA . LEU A 1 83 ? -9.262 -20.648 29.051 1.00 91.56 83 LEU A CA 1
ATOM 642 C C . LEU A 1 83 ? -10.077 -21.848 28.549 1.00 91.56 83 LEU A C 1
ATOM 644 O O . LEU A 1 83 ? -10.878 -22.403 29.307 1.00 91.56 83 LEU A O 1
ATOM 648 N N . GLY A 1 84 ? -9.887 -22.263 27.292 1.00 91.56 84 GLY A N 1
ATOM 649 C CA . GLY A 1 84 ? -10.586 -23.396 26.696 1.00 91.56 84 GLY A CA 1
ATOM 650 C C . GLY A 1 84 ? -12.111 -23.241 26.807 1.00 91.56 84 GLY A C 1
ATOM 651 O O . GLY A 1 84 ? -12.645 -22.200 26.426 1.00 91.56 84 GLY A O 1
ATOM 652 N N . PRO A 1 85 ? -12.840 -24.224 27.370 1.00 90.19 85 PRO A N 1
ATOM 653 C CA . PRO A 1 85 ? -14.295 -24.141 27.550 1.00 90.19 85 PRO A CA 1
ATOM 654 C C . PRO A 1 85 ? -14.778 -22.985 28.439 1.00 90.19 85 PRO A C 1
ATOM 656 O O . PRO A 1 85 ? -15.957 -22.644 28.401 1.00 90.19 85 PRO A O 1
ATOM 659 N N . LEU A 1 86 ? -13.894 -22.404 29.258 1.00 87.81 86 LEU A N 1
ATOM 660 C CA . LEU A 1 86 ? -14.209 -21.257 30.114 1.00 87.81 86 LEU A CA 1
ATOM 661 C C . LEU A 1 86 ? -14.016 -19.915 29.393 1.00 87.81 86 LEU A C 1
ATOM 663 O O . LEU A 1 86 ? -14.289 -18.867 29.979 1.00 87.81 86 LEU A O 1
ATOM 667 N N . ALA A 1 87 ? -13.525 -19.925 28.149 1.00 88.31 87 ALA A N 1
ATOM 668 C CA . ALA A 1 87 ? -13.345 -18.708 27.376 1.00 88.31 87 ALA A CA 1
ATOM 669 C C . ALA A 1 87 ? -14.705 -18.038 27.098 1.00 88.31 87 ALA A C 1
ATOM 671 O O . ALA A 1 87 ? -15.676 -18.720 26.753 1.00 88.31 87 ALA A O 1
ATOM 672 N N . PRO A 1 88 ? -14.801 -16.700 27.208 1.00 83.31 88 PRO A N 1
ATOM 673 C CA . PRO A 1 88 ? -16.015 -15.996 26.826 1.00 83.31 88 PRO A CA 1
ATOM 674 C C . PRO A 1 88 ? -16.290 -16.204 25.333 1.00 83.31 88 PRO A C 1
ATOM 676 O O . PRO A 1 88 ? -15.381 -16.117 24.507 1.00 83.31 88 PRO A O 1
ATOM 679 N N . ASN A 1 89 ? -17.557 -16.418 24.966 1.00 89.94 89 ASN A N 1
ATOM 680 C CA . ASN A 1 89 ? -17.959 -16.434 23.560 1.00 89.94 89 ASN A CA 1
ATOM 681 C C . ASN A 1 89 ? -17.965 -15.000 23.006 1.00 89.94 89 ASN A C 1
ATOM 683 O O . ASN A 1 89 ? -19.002 -14.338 22.943 1.00 89.94 89 ASN A O 1
ATOM 687 N N . LEU A 1 90 ? -16.778 -14.513 22.644 1.00 91.69 90 LEU A N 1
ATOM 688 C CA . LEU A 1 90 ? -16.559 -13.151 22.166 1.00 91.69 90 LEU A CA 1
ATOM 689 C C . LEU A 1 90 ? -17.365 -12.852 20.892 1.00 91.69 90 LEU A C 1
ATOM 691 O O . LEU A 1 90 ? -17.894 -11.750 20.740 1.00 91.69 90 LEU A O 1
ATOM 695 N N . ASP A 1 91 ? -17.536 -13.834 20.006 1.00 88.44 91 ASP A N 1
ATOM 696 C CA . ASP A 1 91 ? -18.229 -13.639 18.729 1.00 88.44 91 ASP A CA 1
ATOM 697 C C . ASP A 1 91 ? -19.746 -13.461 18.860 1.00 88.44 91 ASP A C 1
ATOM 699 O O . ASP A 1 91 ? -20.366 -12.865 17.977 1.00 88.44 91 ASP A O 1
ATOM 703 N N . ALA A 1 92 ? -20.335 -13.881 19.983 1.00 92.44 92 ALA A N 1
ATOM 704 C CA . ALA A 1 92 ? -21.735 -13.612 20.307 1.00 92.44 92 ALA A CA 1
ATOM 705 C C . ALA A 1 92 ? -21.981 -12.171 20.796 1.00 92.44 92 ALA A C 1
ATOM 707 O O . ALA A 1 92 ? -23.128 -11.731 20.873 1.00 92.44 92 ALA A O 1
ATOM 708 N N . LEU A 1 93 ? -20.924 -11.425 21.138 1.00 95.00 93 LEU A N 1
ATOM 709 C CA . LEU A 1 93 ? -21.037 -10.076 21.687 1.00 95.00 93 LEU A CA 1
ATOM 710 C C . LEU A 1 93 ? -21.043 -9.002 20.584 1.00 95.00 93 LEU A C 1
ATOM 712 O O . LEU A 1 93 ? -20.362 -9.159 19.558 1.00 95.00 93 LEU A O 1
ATOM 716 N N . PRO A 1 94 ? -21.727 -7.860 20.812 1.00 95.81 94 PRO A N 1
ATOM 717 C CA . PRO A 1 94 ? -21.596 -6.678 19.965 1.00 95.81 94 PRO A CA 1
ATOM 718 C C . PRO A 1 94 ? -20.135 -6.194 19.886 1.00 95.81 94 PRO A C 1
ATOM 720 O O . PRO A 1 94 ? -19.428 -6.280 20.893 1.00 95.81 94 PRO A O 1
ATOM 723 N N . PRO A 1 95 ? -19.675 -5.608 18.761 1.00 95.12 95 PRO A N 1
ATOM 724 C CA . PRO A 1 95 ? -18.254 -5.318 18.530 1.00 95.12 95 PRO A CA 1
ATOM 725 C C . PRO A 1 95 ? -17.550 -4.522 19.639 1.00 95.12 95 PRO A C 1
ATOM 727 O O . PRO A 1 95 ? -16.441 -4.858 20.040 1.00 95.12 95 PRO A O 1
ATOM 730 N N . GLY A 1 96 ? -18.199 -3.491 20.188 1.00 95.69 96 GLY A N 1
ATOM 731 C CA . GLY A 1 96 ? -17.606 -2.697 21.269 1.00 95.69 96 GLY A CA 1
ATOM 732 C C . GLY A 1 96 ? -17.442 -3.464 22.582 1.00 95.69 96 GLY A C 1
ATOM 733 O O . GLY A 1 96 ? -16.433 -3.296 23.258 1.00 95.69 96 GLY A O 1
ATOM 734 N N . GLU A 1 97 ? -18.403 -4.322 22.932 1.00 96.50 97 GLU A N 1
ATOM 735 C CA . GLU A 1 97 ? -18.309 -5.165 24.132 1.00 96.50 97 GLU A CA 1
ATOM 736 C C . GLU A 1 97 ? -17.321 -6.312 23.920 1.00 96.50 97 GLU A C 1
ATOM 738 O O . GLU A 1 97 ? -16.540 -6.626 24.809 1.00 96.50 97 GLU A O 1
ATOM 743 N N . ARG A 1 98 ? -17.287 -6.873 22.709 1.00 95.94 98 ARG A N 1
ATOM 744 C CA . ARG A 1 98 ? -16.320 -7.887 22.288 1.00 95.94 98 ARG A CA 1
ATOM 745 C C . ARG A 1 98 ? -14.875 -7.430 22.506 1.00 95.94 98 ARG A C 1
ATOM 747 O O . ARG A 1 98 ? -14.086 -8.162 23.097 1.00 95.94 98 ARG A O 1
ATOM 754 N N . LEU A 1 99 ? -14.546 -6.213 22.068 1.00 96.62 99 LEU A N 1
ATOM 755 C CA . LEU A 1 99 ? -13.219 -5.616 22.255 1.00 96.62 99 LEU A CA 1
ATOM 756 C C . LEU A 1 99 ? -12.884 -5.429 23.741 1.00 96.62 99 LEU A C 1
ATOM 758 O O . LEU A 1 99 ? -11.811 -5.845 24.169 1.00 96.62 99 LEU A O 1
ATOM 762 N N . ARG A 1 100 ? -13.809 -4.858 24.531 1.00 96.94 100 ARG A N 1
ATOM 763 C CA . ARG A 1 100 ? -13.614 -4.670 25.982 1.00 96.94 100 ARG A CA 1
ATOM 764 C C . ARG A 1 100 ? -13.373 -5.993 26.691 1.00 96.94 100 ARG A C 1
ATOM 766 O O . ARG A 1 100 ? -12.391 -6.129 27.401 1.00 96.94 100 ARG A O 1
ATOM 773 N N . ARG A 1 101 ? -14.214 -6.997 26.432 1.00 96.38 101 ARG A N 1
ATOM 774 C CA . ARG A 1 101 ? -14.109 -8.313 27.074 1.00 96.38 101 ARG A CA 1
ATOM 775 C C . ARG A 1 101 ? -12.818 -9.044 26.740 1.00 96.38 101 ARG A C 1
ATOM 777 O O . ARG A 1 101 ? -12.289 -9.728 27.610 1.00 96.38 101 ARG A O 1
ATOM 784 N N . ALA A 1 102 ? -12.299 -8.891 25.522 1.00 96.44 102 ALA A N 1
ATOM 785 C CA . ALA A 1 102 ? -10.996 -9.446 25.166 1.00 96.44 102 ALA A CA 1
ATOM 786 C C . ALA A 1 102 ? -9.855 -8.784 25.959 1.00 96.44 102 ALA A C 1
ATOM 788 O O . ALA A 1 102 ? -8.965 -9.470 26.455 1.00 96.44 102 ALA A O 1
ATOM 789 N N . VAL A 1 103 ? -9.895 -7.461 26.122 1.00 97.06 103 VAL A N 1
ATOM 790 C CA . VAL A 1 103 ? -8.905 -6.732 26.926 1.00 97.06 103 VAL A CA 1
ATOM 791 C C . VAL A 1 103 ? -9.031 -7.090 28.408 1.00 97.06 103 VAL A C 1
ATOM 793 O O . VAL A 1 103 ? -8.058 -7.539 29.009 1.00 97.06 103 VAL A O 1
ATOM 796 N N . ASP A 1 104 ? -10.225 -6.953 28.987 1.00 96.25 104 ASP A N 1
ATOM 797 C CA . ASP A 1 104 ? -10.480 -7.212 30.407 1.00 96.25 104 ASP A CA 1
ATOM 798 C C . ASP A 1 104 ? -10.088 -8.646 30.783 1.00 96.25 104 ASP A C 1
ATOM 800 O O . ASP A 1 104 ? -9.407 -8.866 31.786 1.00 96.25 104 ASP A O 1
ATOM 804 N N . GLY A 1 105 ? -10.440 -9.618 29.933 1.00 94.81 105 GLY A N 1
ATOM 805 C CA . GLY A 1 105 ? -10.078 -11.021 30.117 1.00 94.81 105 GLY A CA 1
ATOM 806 C C . GLY A 1 105 ? -8.565 -11.249 30.126 1.00 94.81 105 GLY A C 1
ATOM 807 O O . GLY A 1 105 ? -8.069 -11.997 30.971 1.00 94.81 105 GLY A O 1
ATOM 808 N N . LEU A 1 106 ? -7.812 -10.580 29.241 1.00 96.12 106 LEU A N 1
ATOM 809 C CA . LEU A 1 106 ? -6.347 -10.646 29.247 1.00 96.12 106 LEU A CA 1
ATOM 810 C C . LEU A 1 106 ? -5.785 -10.077 30.557 1.00 96.12 106 LEU A C 1
ATOM 812 O O . LEU A 1 106 ? -4.962 -10.722 31.210 1.00 96.12 106 LEU A O 1
ATOM 816 N N . ARG A 1 107 ? -6.232 -8.877 30.952 1.00 95.75 107 ARG A N 1
ATOM 817 C CA . ARG A 1 107 ? -5.738 -8.188 32.155 1.00 95.75 107 ARG A CA 1
ATOM 818 C C . ARG A 1 107 ? -6.024 -8.995 33.419 1.00 95.75 107 ARG A C 1
ATOM 820 O O . ARG A 1 107 ? -5.138 -9.147 34.259 1.00 95.75 107 ARG A O 1
ATOM 827 N N . GLU A 1 108 ? -7.226 -9.552 33.542 1.00 94.94 108 GLU A N 1
ATOM 828 C CA . GLU A 1 108 ? -7.622 -10.412 34.662 1.00 94.94 108 GLU A CA 1
ATOM 829 C C . GLU A 1 108 ? -6.762 -11.681 34.726 1.00 94.94 108 GLU A C 1
ATOM 831 O O . GLU A 1 108 ? -6.274 -12.059 35.798 1.00 94.94 108 GLU A O 1
ATOM 836 N N . LEU A 1 109 ? -6.512 -12.313 33.576 1.00 94.19 109 LEU A N 1
ATOM 837 C CA . LEU A 1 109 ? -5.674 -13.502 33.490 1.00 94.19 109 LEU A CA 1
ATOM 838 C C . LEU A 1 109 ? -4.224 -13.196 33.889 1.00 94.19 109 LEU A C 1
ATOM 840 O O . LEU A 1 109 ? -3.671 -13.897 34.732 1.00 94.19 109 LEU A O 1
ATOM 844 N N . PHE A 1 110 ? -3.629 -12.115 33.381 1.00 95.62 110 PHE A N 1
ATOM 845 C CA . PHE A 1 110 ? -2.276 -11.677 33.753 1.00 95.62 110 PHE A CA 1
ATOM 846 C C . PHE A 1 110 ? -2.162 -11.195 35.205 1.00 95.62 110 PHE A C 1
ATOM 848 O O . PHE A 1 110 ? -1.095 -11.289 35.822 1.00 95.62 110 PHE A O 1
ATOM 855 N N . ALA A 1 111 ? -3.245 -10.684 35.791 1.00 94.75 111 ALA A N 1
ATOM 856 C CA . ALA A 1 111 ? -3.284 -10.363 37.212 1.00 94.75 111 ALA A CA 1
ATOM 857 C C . ALA A 1 111 ? -3.192 -11.635 38.070 1.00 94.75 111 ALA A C 1
ATOM 859 O O . ALA A 1 111 ? -2.437 -11.653 39.043 1.00 94.75 111 ALA A O 1
ATOM 860 N N . ARG A 1 112 ? -3.905 -12.701 37.679 1.00 94.38 112 ARG A N 1
ATOM 861 C CA . ARG A 1 112 ? -3.953 -13.990 38.393 1.00 94.38 112 ARG A CA 1
ATOM 862 C C . ARG A 1 112 ? -2.766 -14.911 38.105 1.00 94.38 112 ARG A C 1
ATOM 864 O O . ARG A 1 112 ? -2.371 -15.683 38.973 1.00 94.38 112 ARG A O 1
ATOM 871 N N . ARG A 1 113 ? -2.215 -14.856 36.893 1.00 93.06 113 ARG A N 1
ATOM 872 C CA . ARG A 1 113 ? -1.185 -15.765 36.368 1.00 93.06 113 ARG A CA 1
ATOM 873 C C . ARG A 1 113 ? 0.008 -14.970 35.846 1.00 93.06 113 ARG A C 1
ATOM 875 O O . ARG A 1 113 ? 0.112 -14.653 34.662 1.00 93.06 113 ARG A O 1
ATOM 882 N N . LYS A 1 114 ? 0.917 -14.627 36.763 1.00 92.69 114 LYS A N 1
ATOM 883 C CA . LYS A 1 114 ? 2.127 -13.845 36.454 1.00 92.69 114 LYS A CA 1
ATOM 884 C C . LYS A 1 114 ? 3.101 -14.576 35.532 1.00 92.69 114 LYS A C 1
ATOM 886 O O . LYS A 1 114 ? 3.839 -13.926 34.804 1.00 92.69 114 LYS A O 1
ATOM 891 N N . ASP A 1 115 ? 3.068 -15.902 35.522 1.00 92.69 115 ASP A N 1
ATOM 892 C CA . ASP A 1 115 ? 3.814 -16.741 34.586 1.00 92.69 115 ASP A CA 1
ATOM 893 C C . ASP A 1 115 ? 3.398 -16.488 33.128 1.00 92.69 115 ASP A C 1
ATOM 895 O O . ASP A 1 115 ? 4.254 -16.307 32.264 1.00 92.69 115 ASP A O 1
ATOM 899 N N . LEU A 1 116 ? 2.091 -16.381 32.865 1.00 91.06 116 LEU A N 1
ATOM 900 C CA . LEU A 1 116 ? 1.576 -16.092 31.525 1.00 91.06 116 LEU A CA 1
ATOM 901 C C . LEU A 1 116 ? 1.935 -14.679 31.065 1.00 91.06 116 LEU A C 1
ATOM 903 O O . LEU A 1 116 ? 2.281 -14.490 29.903 1.00 91.06 116 LEU A O 1
ATOM 907 N N . LEU A 1 117 ? 1.905 -13.704 31.978 1.00 89.88 117 LEU A N 1
ATOM 908 C CA . LEU A 1 117 ? 2.338 -12.337 31.688 1.00 89.88 117 LEU A CA 1
ATOM 909 C C . LEU A 1 117 ? 3.788 -12.307 31.181 1.00 89.88 117 LEU A C 1
ATOM 911 O O . LEU A 1 117 ? 4.068 -11.652 30.186 1.00 89.88 117 LEU A O 1
ATOM 915 N N . VAL A 1 118 ? 4.702 -13.033 31.833 1.00 89.81 118 VAL A N 1
ATOM 916 C CA . VAL A 1 118 ? 6.118 -13.069 31.424 1.00 89.81 118 VAL A CA 1
ATOM 917 C C . VAL A 1 118 ? 6.284 -13.686 30.032 1.00 89.81 118 VAL A C 1
ATOM 919 O O . VAL A 1 118 ? 7.071 -13.189 29.231 1.00 89.81 118 VAL A O 1
ATOM 922 N N . LEU A 1 119 ? 5.532 -14.744 29.723 1.00 89.88 119 LEU A N 1
ATOM 923 C CA . LEU A 1 119 ? 5.610 -15.432 28.429 1.00 89.88 119 LEU A CA 1
ATOM 924 C C . LEU A 1 119 ? 4.949 -14.646 27.286 1.00 89.88 119 LEU A C 1
ATOM 926 O O . LEU A 1 119 ? 5.367 -14.757 26.133 1.00 89.88 119 LEU A O 1
ATOM 930 N N . HIS A 1 120 ? 3.932 -13.841 27.599 1.00 91.12 120 HIS A N 1
ATOM 931 C CA . HIS A 1 120 ? 3.075 -13.180 26.616 1.00 91.12 120 HIS A CA 1
ATOM 932 C C . HIS A 1 120 ? 3.003 -11.655 26.791 1.00 91.12 120 HIS A C 1
ATOM 934 O O . HIS A 1 120 ? 2.014 -11.047 26.392 1.00 91.12 120 HIS A O 1
ATOM 940 N N . ASP A 1 121 ? 4.050 -11.016 27.327 1.00 87.31 121 ASP A N 1
ATOM 941 C CA . ASP A 1 121 ? 4.069 -9.564 27.590 1.00 87.31 121 ASP A CA 1
ATOM 942 C C . ASP A 1 121 ? 3.734 -8.721 26.347 1.00 87.31 121 ASP A C 1
ATOM 944 O O . ASP A 1 121 ? 3.068 -7.695 26.442 1.00 87.31 121 ASP A O 1
ATOM 948 N N . HIS A 1 122 ? 4.098 -9.200 25.154 1.00 87.19 122 HIS A N 1
ATOM 949 C CA . HIS A 1 122 ? 3.759 -8.556 23.881 1.00 87.19 122 HIS A CA 1
ATOM 950 C C . HIS A 1 122 ? 2.246 -8.359 23.658 1.00 87.19 122 HIS A C 1
ATOM 952 O O . HIS A 1 122 ? 1.858 -7.457 22.920 1.00 87.19 122 HIS A O 1
ATOM 958 N N . LEU A 1 123 ? 1.381 -9.166 24.289 1.00 92.81 123 LEU A N 1
ATOM 959 C CA . LEU A 1 123 ? -0.074 -8.993 24.216 1.00 92.81 123 LEU A CA 1
ATOM 960 C C . LEU A 1 123 ? -0.557 -7.760 24.992 1.00 92.81 123 LEU A C 1
ATOM 962 O O . LEU A 1 123 ? -1.648 -7.271 24.706 1.00 92.81 123 LEU A O 1
ATOM 966 N N . ASN A 1 124 ? 0.238 -7.220 25.925 1.00 90.81 124 ASN A N 1
ATOM 967 C CA . ASN A 1 124 ? -0.075 -5.936 26.554 1.00 90.81 124 ASN A CA 1
ATOM 968 C C . ASN A 1 124 ? -0.048 -4.799 25.530 1.00 90.81 124 ASN A C 1
ATOM 970 O O . ASN A 1 124 ? -0.929 -3.954 25.579 1.00 90.81 124 ASN A O 1
ATOM 974 N N . ASP A 1 125 ? 0.886 -4.804 24.571 1.00 88.88 125 ASP A N 1
ATOM 975 C CA . ASP A 1 125 ? 0.916 -3.784 23.514 1.00 88.88 125 ASP A CA 1
ATOM 976 C C . ASP A 1 125 ? -0.338 -3.886 22.610 1.00 88.88 125 ASP A C 1
ATOM 978 O O . ASP A 1 125 ? -0.902 -2.871 22.195 1.00 88.88 125 ASP A O 1
ATOM 982 N N . ASP A 1 126 ? -0.812 -5.110 22.330 1.00 91.25 126 ASP A N 1
ATOM 983 C CA . ASP A 1 126 ? -2.047 -5.347 21.566 1.00 91.25 126 ASP A CA 1
ATOM 984 C C . ASP A 1 126 ? -3.302 -4.910 22.361 1.00 91.25 126 ASP A C 1
ATOM 986 O O . ASP A 1 126 ? -4.207 -4.296 21.789 1.00 91.25 126 ASP A O 1
ATOM 990 N N . ALA A 1 127 ? -3.346 -5.154 23.677 1.00 94.00 127 ALA A N 1
ATOM 991 C CA . ALA A 1 127 ? -4.408 -4.668 24.563 1.00 94.00 127 ALA A CA 1
ATOM 992 C C . ALA A 1 127 ? -4.410 -3.138 24.703 1.00 94.00 127 ALA A C 1
ATOM 994 O O . ALA A 1 127 ? -5.458 -2.527 24.497 1.00 94.00 127 ALA A O 1
ATOM 995 N N . ASP A 1 128 ? -3.253 -2.516 24.950 1.00 91.75 128 ASP A N 1
ATOM 996 C CA . ASP A 1 128 ? -3.081 -1.057 25.012 1.00 91.75 128 ASP A CA 1
ATOM 997 C C . ASP A 1 128 ? -3.613 -0.394 23.730 1.00 91.75 128 ASP A C 1
ATOM 999 O O . ASP A 1 128 ? -4.291 0.634 23.769 1.00 91.75 128 ASP A O 1
ATOM 1003 N N . ARG A 1 129 ? -3.350 -1.003 22.566 1.00 90.75 129 ARG A N 1
ATOM 1004 C CA . ARG A 1 129 ? -3.840 -0.517 21.270 1.00 90.75 129 ARG A CA 1
ATOM 1005 C C . ARG A 1 129 ? -5.367 -0.568 21.160 1.00 90.75 129 ARG A C 1
ATOM 1007 O O . ARG A 1 129 ? -5.971 0.356 20.607 1.00 90.75 129 ARG A O 1
ATOM 1014 N N . VAL A 1 130 ? -5.998 -1.636 21.650 1.00 94.50 130 VAL A N 1
ATOM 1015 C CA . VAL A 1 130 ? -7.465 -1.774 21.658 1.00 94.50 130 VAL A CA 1
ATOM 1016 C C . VAL A 1 130 ? -8.098 -0.808 22.664 1.00 94.50 130 VAL A C 1
ATOM 1018 O O . VAL A 1 130 ? -9.095 -0.163 22.335 1.00 94.50 130 VAL A O 1
ATOM 1021 N N . GLU A 1 131 ? -7.509 -0.648 23.850 1.00 95.38 131 GLU A N 1
ATOM 1022 C CA . GLU A 1 131 ? -7.929 0.329 24.864 1.00 95.38 131 GLU A CA 1
ATOM 1023 C C . GLU A 1 131 ? -7.845 1.762 24.326 1.00 95.38 131 GLU A C 1
ATOM 1025 O O . GLU A 1 131 ? -8.819 2.512 24.415 1.00 95.38 131 GLU A O 1
ATOM 1030 N N . GLU A 1 132 ? -6.725 2.127 23.690 1.00 93.69 132 GLU A N 1
ATOM 1031 C CA . GLU A 1 132 ? -6.544 3.431 23.046 1.00 93.69 132 GLU A CA 1
ATOM 1032 C C . GLU A 1 132 ? -7.630 3.689 21.995 1.00 93.69 132 GLU A C 1
ATOM 1034 O O . GLU A 1 132 ? -8.218 4.774 21.956 1.00 93.69 132 GLU A O 1
ATOM 1039 N N . PHE A 1 133 ? -7.923 2.697 21.150 1.00 95.25 133 PHE A N 1
ATOM 1040 C CA . PHE A 1 133 ? -8.993 2.797 20.162 1.00 95.25 133 PHE A CA 1
ATOM 1041 C C . PHE A 1 133 ? -10.360 3.032 20.820 1.00 95.25 133 PHE A C 1
ATOM 1043 O O . PHE A 1 133 ? -11.073 3.959 20.429 1.00 95.25 133 PHE A O 1
ATOM 1050 N N . LEU A 1 134 ? -10.719 2.222 21.822 1.00 97.19 134 LEU A N 1
ATOM 1051 C CA . LEU A 1 134 ? -11.998 2.319 22.530 1.00 97.19 134 LEU A CA 1
ATOM 1052 C C . LEU A 1 134 ? -12.161 3.673 23.231 1.00 97.19 134 LEU A C 1
ATOM 1054 O O . LEU A 1 134 ? -13.229 4.284 23.140 1.00 97.19 134 LEU A O 1
ATOM 1058 N N . ALA A 1 135 ? -11.102 4.160 23.881 1.00 96.19 135 ALA A N 1
ATOM 1059 C CA . ALA A 1 135 ? -11.075 5.478 24.501 1.00 96.19 135 ALA A CA 1
ATOM 1060 C C . ALA A 1 135 ? -11.234 6.590 23.454 1.00 96.19 135 ALA A C 1
ATOM 1062 O O . ALA A 1 135 ? -12.030 7.511 23.640 1.00 96.19 135 ALA A O 1
ATOM 1063 N N . PHE A 1 136 ? -10.542 6.482 22.315 1.00 95.75 136 PHE A N 1
ATOM 1064 C CA . PHE A 1 136 ? -10.614 7.476 21.250 1.00 95.75 136 PHE A CA 1
ATOM 1065 C C . PHE A 1 136 ? -12.019 7.586 20.652 1.00 95.75 136 PHE A C 1
ATOM 1067 O O . PHE A 1 136 ? -12.553 8.692 20.574 1.00 95.75 136 PHE A O 1
ATOM 1074 N N . VAL A 1 137 ? -12.668 6.470 20.299 1.00 96.75 137 VAL A N 1
ATOM 1075 C CA . VAL A 1 137 ? -14.030 6.504 19.723 1.00 96.75 137 VAL A CA 1
ATOM 1076 C C . VAL A 1 137 ? -15.112 6.919 20.726 1.00 96.75 137 VAL A C 1
ATOM 1078 O O . VAL A 1 137 ? -16.237 7.215 20.323 1.00 96.75 137 VAL A O 1
ATOM 1081 N N . ALA A 1 138 ? -14.801 6.926 22.025 1.00 95.38 138 ALA A N 1
ATOM 1082 C CA . ALA A 1 138 ? -15.660 7.474 23.073 1.00 95.38 138 ALA A CA 1
ATOM 1083 C C . ALA A 1 138 ? -15.374 8.956 23.382 1.00 95.38 138 ALA A C 1
ATOM 1085 O O . ALA A 1 138 ? -16.184 9.607 24.040 1.00 95.38 138 ALA A O 1
ATOM 1086 N N . SER A 1 139 ? -14.237 9.484 22.925 1.00 95.81 139 SER A N 1
ATOM 1087 C CA . SER A 1 139 ? -13.792 10.847 23.212 1.00 95.81 139 SER A CA 1
ATOM 1088 C C . SER A 1 139 ? -14.499 11.895 22.353 1.00 95.81 139 SER A C 1
ATOM 1090 O O . SER A 1 139 ? -14.996 11.618 21.260 1.00 95.81 139 SER A O 1
ATOM 1092 N N . SER A 1 140 ? -14.445 13.147 22.805 1.00 93.19 140 SER A N 1
ATOM 1093 C CA . SER A 1 140 ? -14.891 14.300 22.025 1.00 93.19 140 SER A CA 1
ATOM 1094 C C . SER A 1 140 ? -13.948 14.661 20.873 1.00 93.19 140 SER A C 1
ATOM 1096 O O . SER A 1 140 ? -14.289 15.547 20.098 1.00 93.19 140 SER A O 1
ATOM 1098 N N . GLU A 1 141 ? -12.783 14.024 20.722 1.00 91.06 141 GLU A N 1
ATOM 1099 C CA . GLU A 1 141 ? -11.880 14.244 19.580 1.00 91.06 141 GLU A CA 1
ATOM 1100 C C . GLU A 1 141 ? -12.353 13.499 18.324 1.00 91.06 141 GLU A C 1
ATOM 1102 O O . GLU A 1 141 ? -12.077 13.922 17.197 1.00 91.06 141 GLU A O 1
ATOM 1107 N N . TYR A 1 142 ? -13.078 12.393 18.500 1.00 95.12 142 TYR A N 1
ATOM 1108 C CA . TYR A 1 142 ? -13.558 11.570 17.401 1.00 95.12 142 TYR A CA 1
ATOM 1109 C C . TYR A 1 142 ? -14.769 12.216 16.720 1.00 95.12 142 TYR A C 1
ATOM 1111 O O . TYR A 1 142 ? -15.844 12.381 17.298 1.00 95.12 142 TYR A O 1
ATOM 1119 N N . ARG A 1 143 ? -14.585 12.607 15.457 1.00 94.75 143 ARG A N 1
ATOM 1120 C CA . ARG A 1 143 ? -15.615 13.236 14.621 1.00 94.75 143 ARG A CA 1
ATOM 1121 C C . ARG A 1 143 ? -16.197 12.189 13.679 1.00 94.75 143 ARG A C 1
ATOM 1123 O O . ARG A 1 143 ? -15.769 12.081 12.534 1.00 94.75 143 ARG A O 1
ATOM 1130 N N . GLU A 1 144 ? -17.123 11.384 14.188 1.00 94.12 144 GLU A N 1
ATOM 1131 C CA . GLU A 1 144 ? -17.718 10.247 13.476 1.00 94.12 144 GLU A CA 1
ATOM 1132 C C . GLU A 1 144 ? -18.132 10.590 12.032 1.00 94.12 144 GLU A C 1
ATOM 1134 O O . GLU A 1 144 ? -18.925 11.502 11.806 1.00 94.12 144 GLU A O 1
ATOM 1139 N N . GLY A 1 145 ? -17.586 9.862 11.050 1.00 92.06 145 GLY A N 1
ATOM 1140 C CA . GLY A 1 145 ? -17.908 10.034 9.626 1.00 92.06 145 GLY A CA 1
ATOM 1141 C C . GLY A 1 145 ? -17.432 11.346 8.984 1.00 92.06 145 GLY A C 1
ATOM 1142 O O . GLY A 1 145 ? -17.624 11.534 7.782 1.00 92.06 145 GLY A O 1
ATOM 1143 N N . GLN A 1 146 ? -16.825 12.259 9.744 1.00 95.44 146 GLN A N 1
ATOM 1144 C CA . GLN A 1 146 ? -16.423 13.572 9.246 1.00 95.44 146 GLN A CA 1
ATOM 1145 C C . GLN A 1 146 ? -14.992 13.565 8.709 1.00 95.44 146 GLN A C 1
ATOM 1147 O O . GLN A 1 146 ? -14.124 12.803 9.148 1.00 95.44 146 GLN A O 1
ATOM 1152 N N . THR A 1 147 ? -14.743 14.486 7.781 1.00 95.44 147 THR A N 1
ATOM 1153 C CA . THR A 1 147 ? -13.406 14.817 7.293 1.00 95.44 147 THR A CA 1
ATOM 1154 C C . THR A 1 147 ? -12.909 16.058 8.015 1.00 95.44 147 THR A C 1
ATOM 1156 O O . THR A 1 147 ? -13.525 17.117 7.921 1.00 95.44 147 THR A O 1
ATOM 1159 N N . VAL A 1 148 ? -11.782 15.934 8.710 1.00 95.00 148 VAL A N 1
ATOM 1160 C CA . VAL A 1 148 ? -11.150 17.030 9.450 1.00 95.00 148 VAL A CA 1
ATOM 1161 C C . VAL A 1 148 ? -9.836 17.440 8.781 1.00 95.00 148 VAL A C 1
ATOM 1163 O O . VAL A 1 148 ? -9.083 16.560 8.348 1.00 95.00 148 VAL A O 1
ATOM 1166 N N . PRO A 1 149 ? -9.539 18.746 8.666 1.00 95.00 149 PRO A N 1
ATOM 1167 C CA . PRO A 1 149 ? -8.229 19.200 8.219 1.00 95.00 149 PRO A CA 1
ATOM 1168 C C . PRO A 1 149 ? -7.162 18.891 9.277 1.00 95.00 149 PRO A C 1
ATOM 1170 O O . PRO A 1 149 ? -7.454 18.811 10.472 1.00 95.00 149 PRO A O 1
ATOM 1173 N N . ALA A 1 150 ? -5.926 18.726 8.824 1.00 93.12 150 ALA A N 1
ATOM 1174 C CA . ALA A 1 150 ? -4.743 18.592 9.661 1.00 93.12 150 ALA A CA 1
ATOM 1175 C C . ALA A 1 150 ? -3.569 19.345 9.023 1.00 93.12 150 ALA A C 1
ATOM 1177 O O . ALA A 1 150 ? -3.580 19.616 7.819 1.00 93.12 150 ALA A O 1
ATOM 1178 N N . GLY A 1 151 ? -2.560 19.673 9.828 1.00 92.19 151 GLY A N 1
ATOM 1179 C CA . GLY A 1 151 ? -1.353 20.324 9.329 1.00 92.19 151 GLY A CA 1
ATOM 1180 C C . GLY A 1 151 ? -0.440 19.361 8.566 1.00 92.19 151 GLY A C 1
ATOM 1181 O O . GLY A 1 151 ? -0.414 18.151 8.823 1.00 92.19 151 GLY A O 1
ATOM 1182 N N . TRP A 1 152 ? 0.322 19.890 7.606 1.00 92.44 152 TRP A N 1
ATOM 1183 C CA . TRP A 1 152 ? 1.248 19.107 6.777 1.00 92.44 152 TRP A CA 1
ATOM 1184 C C . TRP A 1 152 ? 2.321 18.398 7.607 1.00 92.44 152 TRP A C 1
ATOM 1186 O O . TRP A 1 152 ? 2.722 17.277 7.291 1.00 92.44 152 TRP A O 1
ATOM 1196 N N . GLU A 1 153 ? 2.761 19.027 8.690 1.00 90.00 153 GLU A N 1
ATOM 1197 C CA . GLU A 1 153 ? 3.724 18.509 9.657 1.00 90.00 153 GLU A CA 1
ATOM 1198 C C . GLU A 1 153 ? 3.216 17.259 10.393 1.00 90.00 153 GLU A C 1
ATOM 1200 O O . GLU A 1 153 ? 4.004 16.367 10.704 1.00 90.00 153 GLU A O 1
ATOM 1205 N N . GLN A 1 154 ? 1.898 17.129 10.574 1.00 89.31 154 GLN A N 1
ATOM 1206 C CA . GLN A 1 154 ? 1.269 15.973 11.225 1.00 89.31 154 GLN A CA 1
ATOM 1207 C C . GLN A 1 154 ? 1.139 14.764 10.287 1.00 89.31 154 GLN A C 1
ATOM 1209 O O . GLN A 1 154 ? 0.876 13.651 10.740 1.00 89.31 154 GLN A O 1
ATOM 1214 N N . ARG A 1 155 ? 1.347 14.943 8.973 1.00 90.69 155 ARG A N 1
ATOM 1215 C CA . ARG A 1 155 ? 1.181 13.900 7.945 1.00 90.69 155 ARG A CA 1
ATOM 1216 C C . ARG A 1 155 ? 1.845 12.581 8.325 1.00 90.69 155 ARG A C 1
ATOM 1218 O O . ARG A 1 155 ? 1.208 11.538 8.254 1.00 90.69 155 ARG A O 1
ATOM 1225 N N . ARG A 1 156 ? 3.123 12.611 8.717 1.00 87.12 156 ARG A N 1
ATOM 1226 C CA . ARG A 1 156 ? 3.896 11.393 9.013 1.00 87.12 156 ARG A CA 1
ATOM 1227 C C . ARG A 1 156 ? 3.214 10.555 10.095 1.00 87.12 156 ARG A C 1
ATOM 1229 O O . ARG A 1 156 ? 3.079 9.343 9.951 1.00 87.12 156 ARG A O 1
ATOM 1236 N N . GLU A 1 157 ? 2.757 11.230 11.138 1.00 87.12 157 GLU A N 1
ATOM 1237 C CA . GLU A 1 157 ? 2.083 10.629 12.277 1.00 87.12 157 GLU A CA 1
ATOM 1238 C C . GLU A 1 157 ? 0.697 10.096 11.908 1.00 87.12 157 GLU A C 1
ATOM 1240 O O . GLU A 1 157 ? 0.339 8.976 12.253 1.00 87.12 157 GLU A O 1
ATOM 1245 N N . LEU A 1 158 ? -0.062 10.850 11.114 1.00 88.06 158 LEU A N 1
ATOM 1246 C CA . LEU A 1 158 ? -1.373 10.421 10.627 1.00 88.06 158 LEU A CA 1
ATOM 1247 C C . LEU A 1 158 ? -1.301 9.195 9.708 1.00 88.06 158 LEU A C 1
ATOM 1249 O O . LEU A 1 158 ? -2.281 8.462 9.597 1.00 88.06 158 LEU A O 1
ATOM 1253 N N . LEU A 1 159 ? -0.159 8.975 9.054 1.00 87.06 159 LEU A N 1
ATOM 1254 C CA . LEU A 1 159 ? 0.061 7.859 8.138 1.00 87.06 159 LEU A CA 1
ATOM 1255 C C . LEU A 1 159 ? 0.634 6.605 8.809 1.00 87.06 159 LEU A C 1
ATOM 1257 O O . LEU A 1 159 ? 0.443 5.511 8.273 1.00 87.06 159 LEU A O 1
ATOM 1261 N N . MET A 1 160 ? 1.325 6.730 9.946 1.00 81.12 160 MET A N 1
ATOM 1262 C CA . MET A 1 160 ? 2.056 5.614 10.578 1.00 81.12 160 MET A CA 1
ATOM 1263 C C . MET A 1 160 ? 1.816 5.422 12.073 1.00 81.12 160 MET A C 1
ATOM 1265 O O . MET A 1 160 ? 2.228 4.400 12.619 1.00 81.12 160 MET A O 1
ATOM 1269 N N . GLY A 1 161 ? 1.188 6.388 12.734 1.00 80.94 161 GLY A N 1
ATOM 1270 C CA . GLY A 1 161 ? 1.199 6.510 14.184 1.00 80.94 161 GLY A CA 1
ATOM 1271 C C . GLY A 1 161 ? 2.491 7.150 14.696 1.00 80.94 161 GLY A C 1
ATOM 1272 O O . GLY A 1 161 ? 3.389 7.520 13.933 1.00 80.94 161 GLY A O 1
ATOM 1273 N N . GLN A 1 162 ? 2.572 7.284 16.014 1.00 79.56 162 GLN A N 1
ATOM 1274 C CA . GLN A 1 162 ? 3.768 7.715 16.726 1.00 79.56 162 GLN A CA 1
ATOM 1275 C C . GLN A 1 162 ? 4.614 6.502 17.127 1.00 79.56 162 GLN A C 1
ATOM 1277 O O . GLN A 1 162 ? 4.139 5.366 17.191 1.00 79.56 162 GLN A O 1
ATOM 1282 N N . ARG A 1 163 ? 5.881 6.750 17.456 1.00 74.44 163 ARG A N 1
ATOM 1283 C CA . ARG A 1 163 ? 6.732 5.784 18.154 1.00 74.44 163 ARG A CA 1
ATOM 1284 C C . ARG A 1 163 ? 7.231 6.397 19.454 1.00 74.44 163 ARG A C 1
ATOM 1286 O O . ARG A 1 163 ? 7.604 7.568 19.482 1.00 74.44 163 ARG A O 1
ATOM 1293 N N . ARG A 1 164 ? 7.255 5.590 20.510 1.00 71.50 164 ARG A N 1
ATOM 1294 C CA . ARG A 1 164 ? 7.964 5.879 21.758 1.00 71.50 164 ARG A CA 1
ATOM 1295 C C . ARG A 1 164 ? 9.470 6.003 21.500 1.00 71.50 164 ARG A C 1
ATOM 1297 O O . ARG A 1 164 ? 9.965 5.440 20.519 1.00 71.50 164 ARG A O 1
ATOM 1304 N N . PRO A 1 165 ? 10.218 6.645 22.415 1.00 75.50 165 PRO A N 1
ATOM 1305 C CA . PRO A 1 165 ? 11.681 6.613 22.403 1.00 75.50 165 PRO A CA 1
ATOM 1306 C C . PRO A 1 165 ? 12.269 5.191 22.409 1.00 75.50 165 PRO A C 1
ATOM 1308 O O . PRO A 1 165 ? 13.330 4.971 21.836 1.00 75.50 165 PRO A O 1
ATOM 1311 N N . ASP A 1 166 ? 11.565 4.220 23.004 1.00 75.94 166 ASP A N 1
ATOM 1312 C CA . ASP A 1 166 ? 11.941 2.796 23.016 1.00 75.94 166 ASP A CA 1
ATOM 1313 C C . ASP A 1 166 ? 11.617 2.051 21.697 1.00 75.94 166 ASP A C 1
ATOM 1315 O O . ASP A 1 166 ? 11.889 0.859 21.564 1.00 75.94 166 ASP A O 1
ATOM 1319 N N . GLY A 1 167 ? 11.035 2.745 20.712 1.00 70.06 167 GLY A N 1
ATOM 1320 C CA . GLY A 1 167 ? 10.669 2.211 19.403 1.00 70.06 167 GLY A CA 1
ATOM 1321 C C . GLY A 1 167 ? 9.278 1.571 19.312 1.00 70.06 167 GLY A C 1
ATOM 1322 O O . GLY A 1 167 ? 8.835 1.296 18.186 1.00 70.06 167 GLY A O 1
ATOM 1323 N N . ARG A 1 168 ? 8.566 1.370 20.435 1.00 70.19 168 ARG A N 1
ATOM 1324 C CA . ARG A 1 168 ? 7.203 0.807 20.448 1.00 70.19 168 ARG A CA 1
ATOM 1325 C C . ARG A 1 168 ? 6.183 1.787 19.844 1.00 70.19 168 ARG A C 1
ATOM 1327 O O . ARG A 1 168 ? 6.317 2.999 20.023 1.00 70.19 168 ARG A O 1
ATOM 1334 N N . PRO A 1 169 ? 5.162 1.306 19.116 1.00 68.50 169 PRO A N 1
ATOM 1335 C CA . PRO A 1 169 ? 4.144 2.173 18.526 1.00 68.50 169 PRO A CA 1
ATOM 1336 C C . PRO A 1 169 ? 3.224 2.816 19.587 1.00 68.50 169 PRO A C 1
ATOM 1338 O O . PRO A 1 169 ? 2.800 2.152 20.525 1.00 68.50 169 PRO A O 1
ATOM 1341 N N . ILE A 1 170 ? 2.862 4.091 19.404 1.00 75.31 170 ILE A N 1
ATOM 1342 C CA . ILE A 1 170 ? 1.775 4.810 20.110 1.00 75.31 170 ILE A CA 1
ATOM 1343 C C . ILE A 1 170 ? 0.815 5.378 19.058 1.00 75.31 170 ILE A C 1
ATOM 1345 O O . ILE A 1 170 ? 1.226 5.677 17.937 1.00 75.31 170 ILE A O 1
ATOM 1349 N N . GLY A 1 171 ? -0.471 5.545 19.373 1.00 77.25 171 GLY A N 1
ATOM 1350 C CA . GLY A 1 171 ? -1.418 6.205 18.469 1.00 77.25 171 GLY A CA 1
ATOM 1351 C C . GLY A 1 171 ? -1.988 5.275 17.403 1.00 77.25 171 GLY A C 1
ATOM 1352 O O . GLY A 1 171 ? -2.894 5.661 16.662 1.00 77.25 171 GLY A O 1
ATOM 1353 N N . THR A 1 172 ? -1.486 4.042 17.308 1.00 80.25 172 THR A N 1
ATOM 1354 C CA . THR A 1 172 ? -1.917 3.067 16.296 1.00 80.25 172 THR A CA 1
ATOM 1355 C C . THR A 1 172 ? -3.313 2.507 16.563 1.00 80.25 172 THR A C 1
ATOM 1357 O O . THR A 1 172 ? -3.924 1.960 15.640 1.00 80.25 172 THR A O 1
ATOM 1360 N N . GLY A 1 173 ? -3.846 2.661 17.781 1.00 86.44 173 GLY A N 1
ATOM 1361 C CA . GLY A 1 173 ? -5.242 2.383 18.107 1.00 86.44 173 GLY A CA 1
ATOM 1362 C C . GLY A 1 173 ? -6.167 3.421 17.479 1.00 86.44 173 GLY A C 1
ATOM 1363 O O . GLY A 1 173 ? -7.136 3.068 16.807 1.00 86.44 173 GLY A O 1
ATOM 1364 N N . ARG A 1 174 ? -5.812 4.713 17.563 1.00 89.38 174 ARG A N 1
ATOM 1365 C CA . ARG A 1 174 ? -6.580 5.808 16.930 1.00 89.38 174 ARG A CA 1
ATOM 1366 C C . ARG A 1 174 ? -6.730 5.612 15.420 1.00 89.38 174 ARG A C 1
ATOM 1368 O O . ARG A 1 174 ? -7.773 5.925 14.849 1.00 89.38 174 ARG A O 1
ATOM 1375 N N . MET A 1 175 ? -5.710 5.051 14.772 1.00 87.25 175 MET A N 1
ATOM 1376 C CA . MET A 1 175 ? -5.717 4.775 13.331 1.00 87.25 175 MET A CA 1
ATOM 1377 C C . MET A 1 175 ? -6.776 3.753 12.902 1.00 87.25 175 MET A C 1
ATOM 1379 O O . MET A 1 175 ? -7.198 3.774 11.748 1.00 87.25 175 MET A O 1
ATOM 1383 N N . LEU A 1 176 ? -7.243 2.883 13.806 1.00 87.69 176 LEU A N 1
ATOM 1384 C CA . LEU A 1 176 ? -8.325 1.934 13.512 1.00 87.69 176 LEU A CA 1
ATOM 1385 C C . LEU A 1 176 ? -9.658 2.643 13.229 1.00 87.69 176 LEU A C 1
ATOM 1387 O O . LEU A 1 176 ? -10.492 2.108 12.505 1.00 87.69 176 LEU A O 1
ATOM 1391 N N . ALA A 1 177 ? -9.838 3.861 13.749 1.00 91.31 177 ALA A N 1
ATOM 1392 C CA . ALA A 1 177 ? -11.022 4.684 13.520 1.00 91.31 177 ALA A CA 1
ATOM 1393 C C . ALA A 1 177 ? -10.941 5.536 12.237 1.00 91.31 177 ALA A C 1
ATOM 1395 O O . ALA A 1 177 ? -11.895 6.244 11.903 1.00 91.31 177 ALA A O 1
ATOM 1396 N N . VAL A 1 178 ? -9.808 5.513 11.529 1.00 90.19 178 VAL A N 1
ATOM 1397 C CA . VAL A 1 178 ? -9.566 6.352 10.350 1.00 90.19 178 VAL A CA 1
ATOM 1398 C C . VAL A 1 178 ? -9.877 5.567 9.082 1.00 90.19 178 VAL A C 1
ATOM 1400 O O . VAL A 1 178 ? -9.305 4.508 8.839 1.00 90.19 178 VAL A O 1
ATOM 1403 N N . ALA A 1 179 ? -10.766 6.114 8.254 1.00 88.44 179 ALA A N 1
ATOM 1404 C CA . ALA A 1 179 ? -11.118 5.533 6.963 1.00 88.44 179 ALA A CA 1
ATOM 1405 C C . ALA A 1 179 ? -10.002 5.774 5.944 1.00 88.44 179 ALA A C 1
ATOM 1407 O O . ALA A 1 179 ? -9.543 4.851 5.276 1.00 88.44 179 ALA A O 1
ATOM 1408 N N . ARG A 1 180 ? -9.560 7.032 5.841 1.00 91.00 180 ARG A N 1
ATOM 1409 C CA . ARG A 1 180 ? -8.475 7.443 4.951 1.00 91.00 180 ARG A CA 1
ATOM 1410 C C . ARG A 1 180 ? -7.825 8.748 5.391 1.00 91.00 180 ARG A C 1
ATOM 1412 O O . ARG A 1 180 ? -8.448 9.568 6.072 1.00 91.00 180 ARG A O 1
ATOM 1419 N N . VAL A 1 181 ? -6.603 8.957 4.921 1.00 94.25 181 VAL A N 1
ATOM 1420 C CA . VAL A 1 181 ? -5.914 10.250 4.918 1.00 94.25 181 VAL A CA 1
ATOM 1421 C C . VAL A 1 181 ? -5.824 10.741 3.475 1.00 94.25 181 VAL A C 1
ATOM 1423 O O . VAL A 1 181 ? -5.429 9.991 2.589 1.00 94.25 181 VAL A O 1
ATOM 1426 N N . GLU A 1 182 ? -6.210 11.986 3.218 1.00 96.25 182 GLU A N 1
ATOM 1427 C CA . GLU A 1 182 ? -6.046 12.641 1.922 1.00 96.25 182 GLU A CA 1
ATOM 1428 C C . GLU A 1 182 ? -4.873 13.620 1.979 1.00 96.25 182 GLU A C 1
ATOM 1430 O O . GLU A 1 182 ? -4.803 14.458 2.880 1.00 96.25 182 GLU A O 1
ATOM 1435 N N . LEU A 1 183 ? -3.976 13.524 1.001 1.00 96.69 183 LEU A N 1
ATOM 1436 C CA . LEU A 1 183 ? -2.871 14.445 0.771 1.00 96.69 183 LEU A CA 1
ATOM 1437 C C . LEU A 1 183 ? -3.168 15.256 -0.488 1.00 96.69 183 LEU A C 1
ATOM 1439 O O . LEU A 1 183 ? -3.336 14.693 -1.575 1.00 96.69 183 LEU A O 1
ATOM 1443 N N . LEU A 1 184 ? -3.244 16.574 -0.326 1.00 95.25 184 LEU A N 1
ATOM 1444 C CA . LEU A 1 184 ? -3.443 17.526 -1.409 1.00 95.25 184 LEU A CA 1
ATOM 1445 C C . LEU A 1 184 ? -2.081 18.072 -1.798 1.00 95.25 184 LEU A C 1
ATOM 1447 O O . LEU A 1 184 ? -1.442 18.761 -1.001 1.00 95.25 184 LEU A O 1
ATOM 1451 N N . ARG A 1 185 ? -1.611 17.712 -2.990 1.00 93.81 185 ARG A N 1
ATOM 1452 C CA . ARG A 1 185 ? -0.280 18.111 -3.433 1.00 93.81 185 ARG A CA 1
ATOM 1453 C C . ARG A 1 185 ? -0.228 18.357 -4.927 1.00 93.81 185 ARG A C 1
ATOM 1455 O O . ARG A 1 185 ? -0.563 17.454 -5.680 1.00 93.81 185 ARG A O 1
ATOM 1462 N N . HIS A 1 186 ? 0.248 19.518 -5.355 1.00 91.81 186 HIS A N 1
ATOM 1463 C CA . HIS A 1 186 ? 0.518 19.761 -6.767 1.00 91.81 186 HIS A CA 1
ATOM 1464 C C . HIS A 1 186 ? 1.623 18.849 -7.304 1.00 91.81 186 HIS A C 1
ATOM 1466 O O . HIS A 1 186 ? 2.625 18.588 -6.635 1.00 91.81 186 HIS A O 1
ATOM 1472 N N . SER A 1 187 ? 1.441 18.363 -8.527 1.00 89.25 187 SER A N 1
ATOM 1473 C CA . SER A 1 187 ? 2.360 17.480 -9.222 1.00 89.25 187 SER A CA 1
ATOM 1474 C C . SER A 1 187 ? 2.653 17.996 -10.630 1.00 89.25 187 SER A C 1
ATOM 1476 O O . SER A 1 187 ? 1.778 17.988 -11.497 1.00 89.25 187 SER A O 1
ATOM 1478 N N . PRO A 1 188 ? 3.916 18.336 -10.938 1.00 81.12 188 PRO A N 1
ATOM 1479 C CA . PRO A 1 188 ? 4.310 18.615 -12.316 1.00 81.12 188 PRO A CA 1
ATOM 1480 C C . PRO A 1 188 ? 4.307 17.349 -13.191 1.00 81.12 188 PRO A C 1
ATOM 1482 O O . PRO A 1 188 ? 4.430 17.443 -14.408 1.00 81.12 188 PRO A O 1
ATOM 1485 N N . ALA A 1 189 ? 4.186 16.158 -12.591 1.00 83.00 189 ALA A N 1
ATOM 1486 C CA . ALA A 1 189 ? 4.247 14.882 -13.292 1.00 83.00 189 ALA A CA 1
ATOM 1487 C C . ALA A 1 189 ? 2.930 14.513 -14.000 1.00 83.00 189 ALA A C 1
ATOM 1489 O O . ALA A 1 189 ? 2.948 13.733 -14.951 1.00 83.00 189 ALA A O 1
ATOM 1490 N N . TRP A 1 190 ? 1.791 15.063 -13.564 1.00 83.06 190 TRP A N 1
ATOM 1491 C CA . TRP A 1 190 ? 0.459 14.707 -14.065 1.00 83.06 190 TRP A CA 1
ATOM 1492 C C . TRP A 1 190 ? -0.232 15.910 -14.718 1.00 83.06 190 TRP A C 1
ATOM 1494 O O . TRP A 1 190 ? -1.146 16.505 -14.161 1.00 83.06 190 TRP A O 1
ATOM 1504 N N . THR A 1 191 ? 0.193 16.275 -15.928 1.00 67.56 191 THR A N 1
ATOM 1505 C CA . THR A 1 191 ? -0.274 17.503 -16.605 1.00 67.56 191 THR A CA 1
ATOM 1506 C C . THR A 1 191 ? -1.572 17.344 -17.405 1.00 67.56 191 THR A C 1
ATOM 1508 O O . THR A 1 191 ? -2.256 18.329 -17.665 1.00 67.56 191 THR A O 1
ATOM 1511 N N . ALA A 1 192 ? -1.930 16.122 -17.814 1.00 65.12 192 ALA A N 1
ATOM 1512 C CA . ALA A 1 192 ? -3.003 15.900 -18.791 1.00 65.12 192 ALA A CA 1
ATOM 1513 C C . ALA A 1 192 ? -4.371 15.539 -18.184 1.00 65.12 192 ALA A C 1
ATOM 1515 O O . ALA A 1 192 ? -5.395 15.762 -18.826 1.00 65.12 192 ALA A O 1
ATOM 1516 N N . GLN A 1 193 ? -4.413 14.935 -16.991 1.00 69.25 193 GLN A N 1
ATOM 1517 C CA . GLN A 1 193 ? -5.655 14.573 -16.295 1.00 69.25 193 GLN A CA 1
ATOM 1518 C C . GLN A 1 193 ? -5.428 14.576 -14.780 1.00 69.25 193 GLN A C 1
ATOM 1520 O O . GLN A 1 193 ? -4.358 14.152 -14.342 1.00 69.25 193 GLN A O 1
ATOM 1525 N N . PRO A 1 194 ? -6.431 14.965 -13.968 1.00 73.19 194 PRO A N 1
ATOM 1526 C CA . PRO A 1 194 ? -6.327 14.879 -12.518 1.00 73.19 194 PRO A CA 1
ATOM 1527 C C . PRO A 1 194 ? -6.282 13.407 -12.089 1.00 73.19 194 PRO A C 1
ATOM 1529 O O . PRO A 1 194 ? -7.308 12.720 -12.002 1.00 73.19 194 PRO A O 1
ATOM 1532 N N . VAL A 1 195 ? -5.075 12.906 -11.831 1.00 88.12 195 VAL A N 1
ATOM 1533 C CA . VAL A 1 195 ? -4.857 11.559 -11.306 1.00 88.12 195 VAL A CA 1
ATOM 1534 C C . VAL A 1 195 ? -5.046 11.571 -9.793 1.00 88.12 195 VAL A C 1
ATOM 1536 O O . VAL A 1 195 ? -4.664 12.500 -9.087 1.00 88.12 195 VAL A O 1
ATOM 1539 N N . ARG A 1 196 ? -5.689 10.515 -9.294 1.00 94.06 196 ARG A N 1
ATOM 1540 C CA . ARG A 1 196 ? -5.860 10.254 -7.865 1.00 94.06 196 ARG A CA 1
ATOM 1541 C C . ARG A 1 196 ? -5.226 8.909 -7.562 1.00 94.06 196 ARG A C 1
ATOM 1543 O O . ARG A 1 196 ? -5.722 7.913 -8.096 1.00 94.06 196 ARG A O 1
ATOM 1550 N N . LEU A 1 197 ? -4.171 8.882 -6.755 1.00 95.56 197 LEU A N 1
ATOM 1551 C CA . LEU A 1 197 ? -3.493 7.653 -6.341 1.00 95.56 197 LEU A CA 1
ATOM 1552 C C . LEU A 1 197 ? -3.981 7.261 -4.948 1.00 95.56 197 LEU A C 1
ATOM 1554 O O . LEU A 1 197 ? -3.908 8.064 -4.029 1.00 95.56 197 LEU A O 1
ATOM 1558 N N . MET A 1 198 ? -4.487 6.044 -4.794 1.00 95.00 198 MET A N 1
ATOM 1559 C CA . MET A 1 198 ? -4.862 5.475 -3.504 1.00 95.00 198 MET A CA 1
ATOM 1560 C C . MET A 1 198 ? -3.783 4.485 -3.081 1.00 95.00 198 MET A C 1
ATOM 1562 O O . MET A 1 198 ? -3.716 3.384 -3.619 1.00 95.00 198 MET A O 1
ATOM 1566 N N . ASP A 1 199 ? -2.932 4.879 -2.143 1.00 93.31 199 ASP A N 1
ATOM 1567 C CA . ASP A 1 199 ? -1.957 3.995 -1.516 1.00 93.31 199 ASP A CA 1
ATOM 1568 C C . ASP A 1 199 ? -2.643 3.154 -0.435 1.00 93.31 199 ASP A C 1
ATOM 1570 O O . ASP A 1 199 ? -3.156 3.685 0.553 1.00 93.31 199 ASP A O 1
ATOM 1574 N N . SER A 1 200 ? -2.659 1.834 -0.614 1.00 88.69 200 SER A N 1
ATOM 1575 C CA . SER A 1 200 ? -3.223 0.929 0.388 1.00 88.69 200 SER A CA 1
ATOM 1576 C C . SER A 1 200 ? -2.269 0.743 1.570 1.00 88.69 200 SER A C 1
ATOM 1578 O O . SER A 1 200 ? -1.056 0.656 1.341 1.00 88.69 200 SER A O 1
ATOM 1580 N N . PRO A 1 201 ? -2.756 0.562 2.804 1.00 80.56 201 PRO A N 1
ATOM 1581 C CA . PRO A 1 201 ? -1.903 0.308 3.948 1.00 80.56 201 PRO A CA 1
ATOM 1582 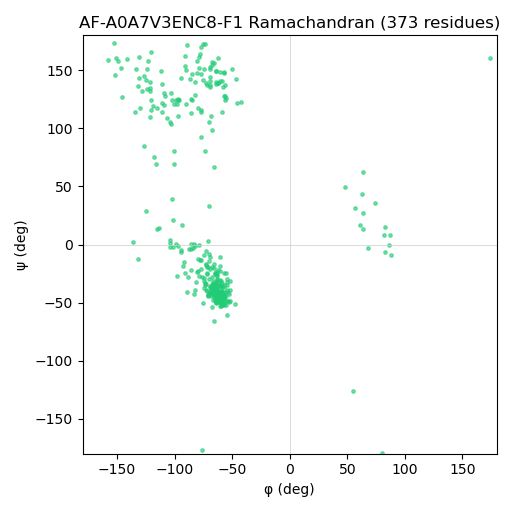C C . PRO A 1 201 ? -1.211 -1.048 3.859 1.00 80.56 201 PRO A C 1
ATOM 1584 O O . PRO A 1 201 ? -1.695 -1.999 3.233 1.00 80.56 201 PRO A O 1
ATOM 1587 N N . TRP A 1 202 ? -0.095 -1.160 4.570 1.00 71.88 202 TRP A N 1
ATOM 1588 C CA . TRP A 1 202 ? 0.423 -2.464 4.938 1.00 71.88 202 TRP A CA 1
ATOM 1589 C C . TRP A 1 202 ? -0.250 -2.956 6.221 1.00 71.88 202 TRP A C 1
ATOM 1591 O O . TRP A 1 202 ? -0.167 -2.310 7.261 1.00 71.88 202 TRP A O 1
ATOM 1601 N N . VAL A 1 203 ? -0.842 -4.146 6.144 1.00 62.25 203 VAL A N 1
ATOM 1602 C CA . VAL A 1 203 ? -1.304 -4.931 7.293 1.00 62.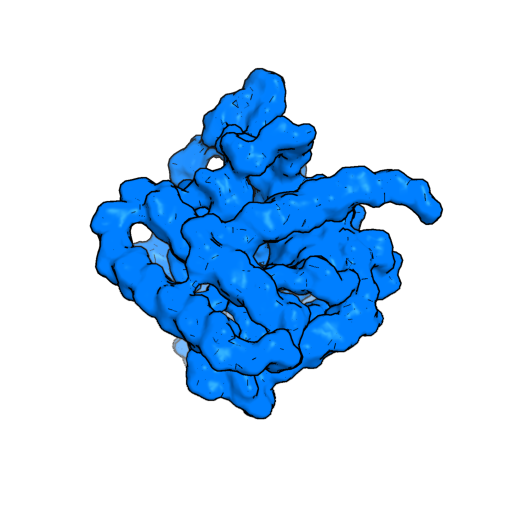25 203 VAL A CA 1
ATOM 1603 C C . VAL A 1 203 ? -0.710 -6.336 7.128 1.00 62.25 203 VAL A C 1
ATOM 1605 O O . VAL A 1 203 ? -0.775 -6.864 6.006 1.00 62.25 203 VAL A O 1
ATOM 1608 N N . PRO A 1 204 ? -0.102 -6.933 8.174 1.00 56.00 204 PRO A N 1
ATOM 1609 C CA . PRO A 1 204 ? 0.484 -8.272 8.115 1.00 56.00 204 PRO A CA 1
ATOM 1610 C C . PRO A 1 204 ? -0.442 -9.296 7.445 1.00 56.00 204 PRO A C 1
ATOM 1612 O O . PRO A 1 204 ? -1.655 -9.259 7.611 1.00 56.00 204 PRO A O 1
ATOM 1615 N N . SER A 1 205 ? 0.130 -10.212 6.661 1.00 46.19 205 SER A N 1
ATOM 1616 C CA . SER A 1 205 ? -0.618 -11.206 5.878 1.00 46.19 205 SER A CA 1
ATOM 1617 C C . SER A 1 205 ? -1.315 -12.274 6.726 1.00 46.19 205 SER A C 1
ATOM 1619 O O . SER A 1 205 ? -2.272 -12.881 6.252 1.00 46.19 205 SER A O 1
ATOM 1621 N N . PHE A 1 206 ? -0.875 -12.492 7.967 1.00 42.69 206 PHE A N 1
ATOM 1622 C CA . PHE A 1 206 ? -1.542 -13.397 8.900 1.00 42.69 206 PHE A CA 1
ATOM 1623 C C . PHE A 1 206 ? -2.793 -12.711 9.469 1.00 42.69 206 PHE A C 1
ATOM 1625 O O . PHE A 1 206 ? -2.685 -11.688 10.138 1.00 42.69 206 PHE A O 1
ATOM 1632 N N . HIS A 1 207 ? -3.966 -13.277 9.159 1.00 50.97 207 HIS A N 1
ATOM 1633 C CA . HIS A 1 207 ? -5.309 -12.830 9.574 1.00 50.97 207 HIS A CA 1
ATOM 1634 C C . HIS A 1 207 ? -5.722 -11.447 9.053 1.00 50.97 207 HIS A C 1
ATOM 1636 O O . HIS A 1 207 ? -5.998 -10.511 9.798 1.00 50.97 207 HIS A O 1
ATOM 1642 N N . ASN A 1 208 ? -5.796 -11.342 7.724 1.00 56.56 208 ASN A N 1
ATOM 1643 C CA . ASN A 1 208 ? -5.919 -10.074 7.011 1.00 56.56 208 ASN A CA 1
ATOM 1644 C C . ASN A 1 208 ? -7.332 -9.744 6.494 1.00 56.56 208 ASN A C 1
ATOM 1646 O O . ASN A 1 208 ? -7.477 -9.224 5.385 1.00 56.56 208 ASN A O 1
ATOM 1650 N N . ALA A 1 209 ? -8.381 -10.041 7.271 1.00 63.50 209 ALA A N 1
ATOM 1651 C CA . ALA A 1 209 ? -9.754 -9.682 6.889 1.00 63.50 209 ALA A CA 1
ATOM 1652 C C . ALA A 1 209 ? -9.887 -8.160 6.692 1.00 63.50 209 ALA A C 1
ATOM 1654 O O . ALA A 1 209 ? -10.403 -7.696 5.677 1.00 63.50 209 ALA A O 1
ATOM 1655 N N . ARG A 1 210 ? -9.277 -7.386 7.599 1.00 72.94 210 ARG A N 1
ATOM 1656 C CA . ARG A 1 210 ? -9.269 -5.920 7.573 1.00 72.94 210 ARG A CA 1
ATOM 1657 C C . ARG A 1 210 ? -8.670 -5.325 6.288 1.00 72.94 210 ARG A C 1
ATOM 1659 O O . ARG A 1 210 ? -9.285 -4.458 5.672 1.00 72.94 210 ARG A O 1
ATOM 1666 N N . ARG A 1 211 ? -7.476 -5.757 5.856 1.00 77.00 211 ARG A N 1
ATOM 1667 C CA . ARG A 1 211 ? -6.836 -5.206 4.638 1.00 77.00 211 ARG A CA 1
ATOM 1668 C C . ARG A 1 211 ? -7.528 -5.657 3.373 1.00 77.00 211 ARG A C 1
ATOM 1670 O O . ARG A 1 211 ? -7.638 -4.854 2.455 1.00 77.00 211 ARG A O 1
ATOM 1677 N N . ALA A 1 212 ? -7.954 -6.918 3.308 1.00 77.25 212 ALA A N 1
ATOM 1678 C CA . ALA A 1 212 ? -8.664 -7.422 2.142 1.00 77.25 212 ALA A CA 1
ATOM 1679 C C . ALA A 1 212 ? -9.941 -6.606 1.904 1.00 77.25 212 ALA A C 1
ATOM 1681 O O . ALA A 1 212 ? -10.175 -6.176 0.781 1.00 77.25 212 ALA A O 1
ATOM 1682 N N . GLU A 1 213 ? -10.706 -6.305 2.956 1.00 78.88 213 GLU A N 1
ATOM 1683 C CA . GLU A 1 213 ? -11.898 -5.456 2.858 1.00 78.88 213 GLU A CA 1
ATOM 1684 C C . GLU A 1 213 ? -11.574 -4.037 2.382 1.00 78.88 213 GLU A C 1
ATOM 1686 O O . GLU A 1 213 ? -12.177 -3.585 1.409 1.00 78.88 213 GLU A O 1
ATOM 1691 N N . LEU A 1 214 ? -10.577 -3.369 2.979 1.00 79.69 214 LEU A N 1
ATOM 1692 C CA . LEU A 1 214 ? -10.142 -2.039 2.521 1.00 79.69 214 LEU A CA 1
ATOM 1693 C C . LEU A 1 214 ? -9.729 -2.044 1.050 1.00 79.69 214 LEU A C 1
ATOM 1695 O O . LEU A 1 214 ? -10.113 -1.162 0.289 1.00 79.69 214 LEU A O 1
ATOM 1699 N N . LEU A 1 215 ? -8.937 -3.038 0.646 1.00 86.25 215 LEU A N 1
ATOM 1700 C CA . LEU A 1 215 ? -8.462 -3.163 -0.725 1.00 86.25 215 LEU A CA 1
ATOM 1701 C C . LEU A 1 215 ? -9.616 -3.406 -1.691 1.00 86.25 215 LEU A C 1
ATOM 1703 O O . LEU A 1 215 ? -9.665 -2.761 -2.732 1.00 86.25 215 LEU A O 1
ATOM 1707 N N . ILE A 1 216 ? -10.551 -4.292 -1.347 1.00 88.56 216 ILE A N 1
ATOM 1708 C CA . ILE A 1 216 ? -11.722 -4.598 -2.172 1.00 88.56 216 ILE A CA 1
ATOM 1709 C C . ILE A 1 216 ? -12.611 -3.359 -2.323 1.00 88.56 216 ILE A C 1
ATOM 1711 O O . ILE A 1 216 ? -13.077 -3.067 -3.422 1.00 88.56 216 ILE A O 1
ATOM 1715 N N . GLU A 1 217 ? -12.850 -2.610 -1.250 1.00 87.56 217 GLU A N 1
ATOM 1716 C CA . GLU A 1 217 ? -13.663 -1.394 -1.299 1.00 87.56 217 GLU A CA 1
ATOM 1717 C C . GLU A 1 217 ? -13.068 -0.319 -2.204 1.00 87.56 217 GLU A C 1
ATOM 1719 O O . GLU A 1 217 ? -13.778 0.228 -3.052 1.00 87.56 217 GLU A O 1
ATOM 1724 N N . GLU A 1 218 ? -11.768 -0.062 -2.080 1.00 90.88 218 GLU A N 1
ATOM 1725 C CA . GLU A 1 218 ? -11.086 0.891 -2.954 1.00 90.88 218 GLU A CA 1
ATOM 1726 C C . GLU A 1 218 ? -10.989 0.358 -4.391 1.00 90.88 218 GLU A C 1
ATOM 1728 O O . GLU A 1 218 ? -11.179 1.105 -5.354 1.00 90.88 218 GLU A O 1
ATOM 1733 N N . ALA A 1 219 ? -10.776 -0.950 -4.569 1.00 92.31 219 ALA A N 1
ATOM 1734 C CA . ALA A 1 219 ? -10.721 -1.586 -5.882 1.00 92.31 219 ALA A CA 1
ATOM 1735 C C . ALA A 1 219 ? -12.062 -1.497 -6.624 1.00 92.31 219 ALA A C 1
ATOM 1737 O O . ALA A 1 219 ? -12.072 -1.314 -7.842 1.00 92.31 219 ALA A O 1
ATOM 1738 N N . ARG A 1 220 ? -13.204 -1.534 -5.918 1.00 93.38 220 ARG A N 1
ATOM 1739 C CA . ARG A 1 220 ? -14.532 -1.324 -6.529 1.00 93.38 220 ARG A CA 1
ATOM 1740 C C . ARG A 1 220 ? -14.631 0.023 -7.241 1.00 93.38 220 ARG A C 1
ATOM 1742 O O . ARG A 1 220 ? -15.243 0.085 -8.306 1.00 93.38 220 ARG A O 1
ATOM 1749 N N . GLN A 1 221 ? -14.007 1.062 -6.689 1.00 92.25 221 GLN A N 1
ATOM 1750 C CA . GLN A 1 221 ? -14.027 2.432 -7.217 1.00 92.25 221 GLN A CA 1
ATOM 1751 C C . GLN A 1 221 ? -12.825 2.750 -8.126 1.00 92.25 221 GLN A C 1
ATOM 1753 O O . GLN A 1 221 ? -12.741 3.835 -8.717 1.00 92.25 221 GLN A O 1
ATOM 1758 N N . ALA A 1 222 ? -11.866 1.830 -8.232 1.00 94.06 222 ALA A N 1
ATOM 1759 C CA . ALA A 1 222 ? -10.666 2.015 -9.025 1.00 94.06 222 ALA A CA 1
ATOM 1760 C C . ALA A 1 222 ? -10.973 1.927 -10.528 1.00 94.06 222 ALA A C 1
ATOM 1762 O O . ALA A 1 222 ? -11.731 1.077 -10.993 1.00 94.06 222 ALA A O 1
ATOM 1763 N N . ARG A 1 223 ? -10.347 2.820 -11.304 1.00 94.56 223 ARG A N 1
ATOM 1764 C CA . ARG A 1 223 ? -10.364 2.780 -12.780 1.00 94.56 223 ARG A CA 1
ATOM 1765 C C . ARG A 1 223 ? -9.225 1.931 -13.340 1.00 94.56 223 ARG A C 1
ATOM 1767 O O . ARG A 1 223 ? -9.347 1.401 -14.437 1.00 94.56 223 ARG A O 1
ATOM 1774 N N . ALA A 1 224 ? -8.135 1.853 -12.587 1.00 95.56 224 ALA A N 1
ATOM 1775 C CA . ALA A 1 224 ? -6.958 1.044 -12.847 1.00 95.56 224 ALA A CA 1
ATOM 1776 C C . ALA A 1 224 ? -6.343 0.646 -11.499 1.00 95.56 224 ALA A C 1
ATOM 1778 O O . ALA A 1 224 ? -6.567 1.319 -10.485 1.00 95.56 224 ALA A O 1
ATOM 1779 N N . MET A 1 225 ? -5.559 -0.424 -11.492 1.00 96.62 225 MET A N 1
ATOM 1780 C CA . MET A 1 225 ? -4.844 -0.887 -10.305 1.00 96.62 225 MET A CA 1
ATOM 1781 C C . MET A 1 225 ? -3.359 -1.051 -10.620 1.00 96.62 225 MET A C 1
ATOM 1783 O O . MET A 1 225 ? -2.994 -1.438 -11.723 1.00 96.62 225 MET A O 1
ATOM 1787 N N . VAL A 1 226 ? -2.498 -0.760 -9.654 1.00 97.62 226 VAL A N 1
ATOM 1788 C CA . VAL A 1 226 ? -1.061 -1.015 -9.706 1.00 97.62 226 VAL A CA 1
ATOM 1789 C C . VAL A 1 226 ? -0.727 -1.966 -8.569 1.00 97.62 226 VAL A C 1
ATOM 1791 O O . VAL A 1 226 ? -0.929 -1.644 -7.400 1.00 97.62 226 VAL A O 1
ATOM 1794 N N . ILE A 1 227 ? -0.208 -3.136 -8.912 1.00 95.94 227 ILE A N 1
ATOM 1795 C CA . ILE A 1 227 ? 0.342 -4.105 -7.973 1.00 95.94 227 ILE A CA 1
ATOM 1796 C C . ILE A 1 227 ? 1.861 -3.969 -7.997 1.00 95.94 227 ILE A C 1
ATOM 1798 O O . ILE A 1 227 ? 2.494 -4.151 -9.035 1.00 95.94 227 ILE A O 1
ATOM 1802 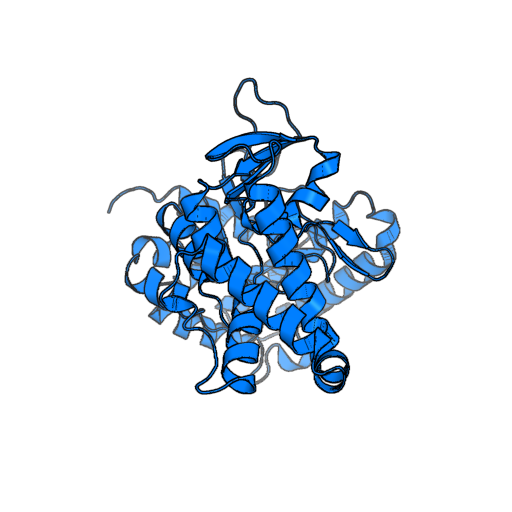N N . VAL A 1 228 ? 2.455 -3.673 -6.848 1.00 95.38 228 VAL A N 1
ATOM 1803 C CA . VAL A 1 228 ? 3.906 -3.563 -6.687 1.00 95.38 228 VAL A CA 1
ATOM 1804 C C . VAL A 1 228 ? 4.452 -4.876 -6.137 1.00 95.38 228 VAL A C 1
ATOM 1806 O O . VAL A 1 228 ? 4.013 -5.353 -5.088 1.00 95.38 228 VAL A O 1
ATOM 1809 N N . ALA A 1 229 ? 5.424 -5.451 -6.838 1.00 94.31 229 ALA A N 1
ATOM 1810 C CA . ALA A 1 229 ? 6.083 -6.702 -6.480 1.00 94.31 229 ALA A CA 1
ATOM 1811 C C . ALA A 1 229 ? 7.609 -6.546 -6.538 1.00 94.31 229 ALA A C 1
ATOM 1813 O O . ALA A 1 229 ? 8.123 -5.627 -7.171 1.00 94.31 229 ALA A O 1
ATOM 1814 N N . ARG A 1 230 ? 8.348 -7.447 -5.882 1.00 92.31 230 ARG A N 1
ATOM 1815 C CA . ARG A 1 230 ? 9.806 -7.555 -6.076 1.00 92.31 230 ARG A CA 1
ATOM 1816 C C . ARG A 1 230 ? 10.090 -8.339 -7.348 1.00 92.31 230 ARG A C 1
ATOM 1818 O O . ARG A 1 230 ? 9.259 -9.151 -7.746 1.00 92.31 230 ARG A O 1
ATOM 1825 N N . ALA A 1 231 ? 11.276 -8.159 -7.919 1.00 88.12 231 ALA A N 1
ATOM 1826 C CA . ALA A 1 231 ? 11.800 -8.945 -9.036 1.00 88.12 231 ALA A CA 1
ATOM 1827 C C . ALA A 1 231 ? 12.062 -10.427 -8.658 1.00 88.12 231 ALA A C 1
ATOM 1829 O O . ALA A 1 231 ? 13.200 -10.876 -8.567 1.00 88.12 231 ALA A O 1
ATOM 1830 N N . ALA A 1 232 ? 10.993 -11.175 -8.377 1.00 89.69 232 ALA A N 1
ATOM 1831 C CA . ALA A 1 232 ? 10.988 -12.546 -7.869 1.00 89.69 232 ALA A CA 1
ATOM 1832 C C . ALA A 1 232 ? 9.698 -13.276 -8.314 1.00 89.69 232 ALA A C 1
ATOM 1834 O O . ALA A 1 232 ? 8.807 -12.635 -8.891 1.00 89.69 232 ALA A O 1
ATOM 1835 N N . PRO A 1 233 ? 9.563 -14.598 -8.069 1.00 90.69 233 PRO A N 1
ATOM 1836 C CA . PRO A 1 233 ? 8.324 -15.314 -8.356 1.00 90.69 233 PRO A CA 1
ATOM 1837 C C . PRO A 1 233 ? 7.149 -14.658 -7.641 1.00 90.69 233 PRO A C 1
ATOM 1839 O O . PRO A 1 233 ? 7.203 -14.405 -6.436 1.00 90.69 233 PRO A O 1
ATOM 1842 N N . TYR A 1 234 ? 6.099 -14.349 -8.396 1.00 91.62 234 TYR A N 1
ATOM 1843 C CA . TYR A 1 234 ? 4.970 -13.573 -7.914 1.00 91.62 234 TYR A CA 1
ATOM 1844 C C . TYR A 1 234 ? 3.664 -14.336 -8.103 1.00 91.62 234 TYR A C 1
ATOM 1846 O O . TYR A 1 234 ? 3.373 -14.883 -9.166 1.00 91.62 234 TYR A O 1
ATOM 1854 N N . ARG A 1 235 ? 2.849 -14.330 -7.049 1.00 89.94 235 ARG A N 1
ATOM 1855 C CA . ARG A 1 235 ? 1.473 -14.816 -7.070 1.00 89.94 235 ARG A CA 1
ATOM 1856 C C . ARG A 1 235 ? 0.564 -13.706 -6.584 1.00 89.94 235 ARG A C 1
ATOM 1858 O O . ARG A 1 235 ? 0.912 -12.985 -5.647 1.00 89.94 235 ARG A O 1
ATOM 1865 N N . LEU A 1 236 ? -0.597 -13.594 -7.219 1.00 90.31 236 LEU A N 1
ATOM 1866 C CA . LEU A 1 236 ? -1.646 -12.716 -6.725 1.00 90.31 236 LEU A CA 1
ATOM 1867 C C . LEU A 1 236 ? -2.061 -13.164 -5.325 1.00 90.31 236 LEU A C 1
ATOM 1869 O O . LEU A 1 236 ? -2.167 -14.357 -5.047 1.00 90.31 236 LEU A O 1
ATOM 1873 N N . GLU A 1 237 ? -2.315 -12.192 -4.456 1.00 88.50 237 GLU A N 1
ATOM 1874 C CA . GLU A 1 237 ? -2.967 -12.464 -3.180 1.00 88.50 237 GLU A CA 1
ATOM 1875 C C . GLU A 1 237 ? -4.393 -12.987 -3.428 1.00 88.50 237 GLU A C 1
ATOM 1877 O O . GLU A 1 237 ? -5.045 -12.579 -4.393 1.00 88.50 237 GLU A O 1
ATOM 1882 N N . ASP A 1 238 ? -4.906 -13.843 -2.540 1.00 87.75 238 ASP A N 1
ATOM 1883 C CA . ASP A 1 238 ? -6.218 -14.489 -2.706 1.00 87.75 238 ASP A CA 1
ATOM 1884 C C . ASP A 1 238 ? -7.358 -13.490 -2.937 1.00 87.75 238 ASP A C 1
ATOM 1886 O O . ASP A 1 238 ? -8.232 -13.723 -3.774 1.00 87.75 238 ASP A O 1
ATOM 1890 N N . TRP A 1 239 ? -7.334 -12.353 -2.233 1.00 88.38 239 TRP A N 1
ATOM 1891 C CA . TRP A 1 239 ? -8.325 -11.291 -2.408 1.00 88.38 239 TRP A CA 1
ATOM 1892 C C . TRP A 1 239 ? -8.281 -10.715 -3.832 1.00 88.38 239 TRP A C 1
ATOM 1894 O O . TRP A 1 239 ? -9.328 -10.527 -4.444 1.00 88.38 239 TRP A O 1
ATOM 1904 N N . ALA A 1 240 ? -7.080 -10.480 -4.375 1.00 91.38 240 ALA A N 1
ATOM 1905 C CA . ALA A 1 240 ? -6.887 -9.896 -5.697 1.00 91.38 240 ALA A CA 1
ATOM 1906 C C . ALA A 1 240 ? -7.283 -10.899 -6.778 1.00 91.38 240 ALA A C 1
ATOM 1908 O O . ALA A 1 240 ? -7.983 -10.540 -7.716 1.00 91.38 240 ALA A O 1
ATOM 1909 N N . SER A 1 241 ? -6.889 -12.164 -6.615 1.00 92.12 241 SER A N 1
ATOM 1910 C CA . SER A 1 241 ? -7.259 -13.247 -7.526 1.00 92.12 241 SER A CA 1
ATOM 1911 C C . SER A 1 241 ? -8.782 -13.382 -7.647 1.00 92.12 241 SER A C 1
ATOM 1913 O O . SER A 1 241 ? -9.322 -13.339 -8.753 1.00 92.12 241 SER A O 1
ATOM 1915 N N . ARG A 1 242 ? -9.493 -13.449 -6.511 1.00 91.94 242 ARG A N 1
ATOM 1916 C CA . ARG A 1 242 ? -10.964 -13.531 -6.481 1.00 91.94 242 ARG A CA 1
ATOM 1917 C C . ARG A 1 242 ? -11.612 -12.278 -7.067 1.00 91.94 242 ARG A C 1
ATOM 1919 O O . ARG A 1 242 ? -12.448 -12.378 -7.958 1.00 91.94 242 ARG A O 1
ATOM 1926 N N . PHE A 1 243 ? -11.179 -11.098 -6.627 1.00 93.06 243 PHE A N 1
ATOM 1927 C CA . PHE A 1 243 ? -11.782 -9.838 -7.056 1.00 93.06 243 PHE A CA 1
ATOM 1928 C C . PHE A 1 243 ? -11.579 -9.558 -8.551 1.00 93.06 243 PHE A C 1
ATOM 1930 O O . PHE A 1 243 ? -12.509 -9.136 -9.232 1.00 93.06 243 PHE A O 1
ATOM 1937 N N . LEU A 1 244 ? -10.386 -9.813 -9.094 1.00 95.12 244 LEU A N 1
ATOM 1938 C CA . LEU A 1 244 ? -10.098 -9.610 -10.519 1.00 95.12 244 LEU A CA 1
ATOM 1939 C C . LEU A 1 244 ? -10.782 -10.648 -11.415 1.00 95.12 244 LEU A C 1
ATOM 1941 O O . LEU A 1 244 ? -11.062 -10.355 -12.579 1.00 95.12 244 LEU A O 1
ATOM 1945 N N . ALA A 1 245 ? -11.098 -11.835 -10.887 1.00 94.69 245 ALA A N 1
ATOM 1946 C CA . ALA A 1 245 ? -11.932 -12.799 -11.596 1.00 94.69 245 ALA A CA 1
ATOM 1947 C C . ALA A 1 245 ? -13.367 -12.277 -11.807 1.00 94.69 245 ALA A C 1
ATOM 1949 O O . ALA A 1 245 ? -13.959 -12.562 -12.851 1.00 94.69 245 ALA A O 1
ATOM 1950 N N . GLU A 1 246 ? -13.888 -11.486 -10.862 1.00 94.44 246 GLU A N 1
ATOM 1951 C CA . GLU A 1 246 ? -15.203 -10.830 -10.929 1.00 94.44 246 GLU A CA 1
ATOM 1952 C C . GLU A 1 246 ? -15.160 -9.511 -11.725 1.00 94.44 246 GLU A C 1
ATOM 1954 O O . GLU A 1 246 ? -16.023 -9.250 -12.561 1.00 94.44 246 GLU A O 1
ATOM 1959 N N . ARG A 1 247 ? -14.131 -8.681 -11.517 1.00 94.88 247 ARG A N 1
ATOM 1960 C CA . ARG A 1 247 ? -13.914 -7.387 -12.190 1.00 94.88 247 ARG A CA 1
ATOM 1961 C C . ARG A 1 247 ? -12.895 -7.505 -13.323 1.00 94.88 247 ARG A C 1
ATOM 1963 O O . ARG A 1 247 ? -11.785 -6.971 -13.251 1.00 94.88 247 ARG A O 1
ATOM 1970 N N . ARG A 1 248 ? -13.281 -8.201 -14.397 1.00 94.69 248 ARG A N 1
ATOM 1971 C CA . ARG A 1 248 ? -12.419 -8.444 -15.575 1.00 94.69 248 ARG A CA 1
ATOM 1972 C C . ARG A 1 248 ? -11.971 -7.162 -16.281 1.00 94.69 248 ARG A C 1
ATOM 1974 O O . ARG A 1 248 ? -10.862 -7.118 -16.808 1.00 94.69 248 ARG A O 1
ATOM 1981 N N . ASP A 1 249 ? -12.792 -6.115 -16.238 1.00 94.56 249 ASP A N 1
ATOM 1982 C CA . ASP A 1 249 ? -12.435 -4.775 -16.711 1.00 94.56 249 ASP A CA 1
ATOM 1983 C C . ASP A 1 249 ? -11.226 -4.212 -15.948 1.00 94.56 249 ASP A C 1
ATOM 1985 O O . ASP A 1 249 ? -10.295 -3.675 -16.550 1.00 94.56 249 ASP A O 1
ATOM 1989 N N . LEU A 1 250 ? -11.205 -4.381 -14.622 1.00 95.69 250 LEU A N 1
ATOM 1990 C CA . LEU A 1 250 ? -10.097 -3.938 -13.786 1.00 95.69 250 LEU A CA 1
ATOM 1991 C C . LEU A 1 250 ? -8.875 -4.844 -13.957 1.00 95.69 250 LEU A C 1
ATOM 1993 O O . LEU A 1 250 ? -7.756 -4.336 -13.945 1.00 95.69 250 LEU A O 1
ATOM 1997 N N . ALA A 1 251 ? -9.061 -6.151 -14.167 1.00 96.38 251 ALA A N 1
ATOM 1998 C CA . ALA A 1 251 ? -7.966 -7.081 -14.462 1.00 96.38 251 ALA A CA 1
ATOM 1999 C C . ALA A 1 251 ? -7.180 -6.643 -15.708 1.00 96.38 251 ALA A C 1
ATOM 2001 O O . ALA A 1 251 ? -5.960 -6.479 -15.643 1.00 96.38 251 ALA A O 1
ATOM 2002 N N . ALA A 1 252 ? -7.883 -6.321 -16.799 1.00 96.00 252 ALA A N 1
ATOM 2003 C CA . ALA A 1 252 ? -7.270 -5.797 -18.020 1.00 96.00 252 ALA A CA 1
ATOM 2004 C C . ALA A 1 252 ? -6.586 -4.429 -17.811 1.00 96.00 252 ALA A C 1
ATOM 2006 O O . ALA A 1 252 ? -5.635 -4.089 -18.516 1.00 96.00 252 ALA A O 1
ATOM 2007 N N . ARG A 1 253 ? -7.030 -3.660 -16.807 1.00 96.38 253 ARG A N 1
ATOM 2008 C CA . ARG A 1 253 ? -6.475 -2.355 -16.405 1.00 96.38 253 ARG A CA 1
ATOM 2009 C C . ARG A 1 253 ? -5.578 -2.419 -15.165 1.00 96.38 253 ARG A C 1
ATOM 2011 O O . ARG A 1 253 ? -5.368 -1.407 -14.491 1.00 96.38 253 ARG A O 1
ATOM 2018 N N . THR A 1 254 ? -5.052 -3.597 -14.848 1.00 97.69 254 THR A N 1
ATOM 2019 C CA . THR A 1 254 ? -4.097 -3.779 -13.754 1.00 97.69 254 THR A CA 1
ATOM 2020 C C . THR A 1 254 ? -2.674 -3.780 -14.304 1.00 97.69 254 THR A C 1
ATOM 2022 O O . THR A 1 254 ? -2.356 -4.584 -15.177 1.00 97.69 254 THR A O 1
ATOM 2025 N N . LEU A 1 255 ? -1.817 -2.900 -13.778 1.00 97.62 255 LEU A N 1
ATOM 2026 C CA . LEU A 1 255 ? -0.362 -2.977 -13.907 1.00 97.62 255 LEU A CA 1
ATOM 2027 C C . LEU A 1 255 ? 0.235 -3.842 -12.810 1.00 97.62 255 LEU A C 1
ATOM 2029 O O . LEU A 1 255 ? -0.146 -3.727 -11.647 1.00 97.62 255 LEU A O 1
ATOM 2033 N N . VAL A 1 256 ? 1.262 -4.605 -13.170 1.00 97.50 256 VAL A N 1
ATOM 2034 C CA . VAL A 1 256 ? 2.168 -5.230 -12.206 1.00 97.50 256 VAL A CA 1
ATOM 2035 C C . VAL A 1 256 ? 3.551 -4.628 -12.404 1.00 97.50 256 VAL A C 1
ATOM 2037 O O . VAL A 1 256 ? 4.138 -4.755 -13.476 1.00 97.50 256 VAL A O 1
ATOM 2040 N N . VAL A 1 257 ? 4.062 -3.950 -11.379 1.00 97.75 257 VAL A N 1
ATOM 2041 C CA . VAL A 1 257 ? 5.372 -3.293 -11.399 1.00 97.75 257 VAL A CA 1
ATOM 2042 C C . VAL A 1 257 ? 6.340 -4.096 -10.539 1.00 97.75 257 VAL A C 1
ATOM 2044 O O . VAL A 1 257 ? 6.246 -4.090 -9.309 1.00 97.75 257 VAL A O 1
ATOM 2047 N N . PHE A 1 258 ? 7.287 -4.767 -11.191 1.00 96.50 258 PHE A N 1
ATOM 2048 C CA . PHE A 1 258 ? 8.429 -5.412 -10.551 1.00 96.50 258 PHE A CA 1
ATOM 2049 C C . PHE A 1 258 ? 9.459 -4.341 -10.180 1.00 96.50 258 PHE A C 1
ATOM 2051 O O . PHE A 1 258 ? 10.283 -3.926 -10.995 1.00 96.50 258 PHE A O 1
ATOM 2058 N N . ASN A 1 259 ? 9.351 -3.842 -8.954 1.00 95.06 259 ASN A N 1
ATOM 2059 C CA . ASN A 1 259 ? 10.184 -2.779 -8.413 1.00 95.06 259 ASN A CA 1
ATOM 2060 C C . ASN A 1 259 ? 11.456 -3.338 -7.744 1.00 95.06 259 ASN A C 1
ATOM 2062 O O . ASN A 1 259 ? 11.575 -4.543 -7.510 1.00 95.06 259 ASN A O 1
ATOM 2066 N N . GLN A 1 260 ? 12.374 -2.441 -7.370 1.00 92.50 260 GLN A N 1
ATOM 2067 C CA . GLN A 1 260 ? 13.653 -2.749 -6.715 1.00 92.50 260 GLN A CA 1
ATOM 2068 C C . GLN A 1 260 ? 14.579 -3.602 -7.588 1.00 92.50 260 GLN A C 1
ATOM 2070 O O . GLN A 1 260 ? 15.194 -4.564 -7.125 1.00 92.50 260 GLN A O 1
ATOM 2075 N N . VAL A 1 261 ? 14.680 -3.268 -8.873 1.00 93.56 261 VAL A N 1
ATOM 2076 C CA . VAL A 1 261 ? 15.553 -3.991 -9.816 1.00 93.56 261 VAL A CA 1
ATOM 2077 C C . VAL A 1 261 ? 17.027 -3.910 -9.439 1.00 93.56 261 VAL A C 1
ATOM 2079 O O . VAL A 1 261 ? 17.798 -4.797 -9.785 1.00 93.56 261 VAL A O 1
ATOM 2082 N N . ASP A 1 262 ? 17.400 -2.897 -8.655 1.00 92.38 262 ASP A N 1
ATOM 2083 C CA . ASP A 1 262 ? 18.711 -2.755 -8.028 1.00 92.38 262 ASP A CA 1
ATOM 2084 C C . ASP A 1 262 ? 19.062 -3.903 -7.066 1.00 92.38 262 ASP A C 1
ATOM 2086 O O . ASP A 1 262 ? 20.205 -4.020 -6.636 1.00 92.38 262 ASP A O 1
ATOM 2090 N N . THR A 1 263 ? 18.099 -4.764 -6.732 1.00 92.69 263 THR A N 1
ATOM 2091 C CA . THR A 1 263 ? 18.290 -5.919 -5.842 1.00 92.69 263 THR A CA 1
ATOM 2092 C C . THR A 1 263 ? 18.361 -7.262 -6.571 1.00 92.69 263 THR A C 1
ATOM 2094 O O . THR A 1 263 ? 18.456 -8.300 -5.919 1.00 92.69 263 THR A O 1
ATOM 2097 N N . ILE A 1 264 ? 18.320 -7.271 -7.908 1.00 92.81 264 ILE A N 1
ATOM 2098 C CA . ILE A 1 264 ? 18.398 -8.509 -8.690 1.00 92.81 264 ILE A CA 1
ATOM 2099 C C . ILE A 1 264 ? 19.801 -9.121 -8.584 1.00 92.81 264 ILE A C 1
ATOM 2101 O O . ILE A 1 264 ? 20.812 -8.434 -8.726 1.00 92.81 264 ILE A O 1
ATOM 2105 N N . ASP A 1 265 ? 19.860 -10.443 -8.418 1.00 92.62 265 ASP A N 1
ATOM 2106 C CA . ASP A 1 265 ? 21.099 -11.203 -8.569 1.00 92.62 265 ASP A CA 1
ATOM 2107 C C . ASP A 1 265 ? 21.527 -11.242 -10.047 1.00 92.62 265 ASP A C 1
ATOM 2109 O O . ASP A 1 265 ? 20.957 -11.962 -10.872 1.00 92.62 265 ASP A O 1
ATOM 2113 N N . LEU A 1 266 ? 22.563 -10.468 -10.380 1.00 91.94 266 LEU A N 1
ATOM 2114 C CA . LEU A 1 266 ? 23.122 -10.367 -11.730 1.00 91.94 266 LEU A CA 1
ATOM 2115 C C . LEU A 1 266 ? 23.628 -11.701 -12.290 1.00 91.94 266 LEU A C 1
ATOM 2117 O O . LEU A 1 266 ? 23.558 -11.916 -13.505 1.00 91.94 266 LEU A O 1
ATOM 2121 N N . ASN A 1 267 ? 24.110 -12.600 -11.429 1.00 91.06 267 ASN A N 1
ATOM 2122 C CA . ASN A 1 267 ? 24.600 -13.911 -11.854 1.00 91.06 267 ASN A CA 1
ATOM 2123 C C . ASN A 1 267 ? 23.447 -14.803 -12.310 1.00 91.06 267 ASN A C 1
ATOM 2125 O O . ASN A 1 267 ? 23.613 -15.627 -13.209 1.00 91.06 267 ASN A O 1
ATOM 2129 N N . ARG A 1 268 ? 22.264 -14.594 -11.727 1.00 91.00 268 ARG A N 1
ATOM 2130 C CA . ARG A 1 268 ? 21.040 -15.328 -12.044 1.00 91.00 268 ARG A CA 1
ATOM 2131 C C . ARG A 1 268 ? 20.108 -14.586 -12.992 1.00 91.00 268 ARG A C 1
ATOM 2133 O O . ARG A 1 268 ? 19.074 -15.132 -13.332 1.00 91.00 268 ARG A O 1
ATOM 2140 N N . LEU A 1 269 ? 20.436 -13.382 -13.463 1.00 91.88 269 LEU A N 1
ATOM 2141 C CA . LEU A 1 269 ? 19.512 -12.576 -14.274 1.00 91.88 269 LEU A CA 1
ATOM 2142 C C . LEU A 1 269 ? 18.965 -13.332 -15.501 1.00 91.88 269 LEU A C 1
ATOM 2144 O O . LEU A 1 269 ? 17.755 -13.355 -15.707 1.00 91.88 269 LEU A O 1
ATOM 2148 N N . PHE A 1 270 ? 19.853 -13.974 -16.267 1.00 92.50 270 PHE A N 1
ATOM 2149 C CA . PHE A 1 270 ? 19.532 -14.761 -17.470 1.00 92.50 270 PHE A CA 1
ATOM 2150 C C . PHE A 1 270 ? 19.851 -16.257 -17.315 1.00 92.50 270 PHE A C 1
ATOM 2152 O O . PHE A 1 270 ? 19.935 -16.975 -18.308 1.00 92.50 270 PHE A O 1
ATOM 2159 N N . ALA A 1 271 ? 20.109 -16.715 -16.089 1.00 89.06 271 ALA A N 1
ATOM 2160 C CA . ALA A 1 271 ? 20.305 -18.136 -15.823 1.00 89.06 271 ALA A CA 1
ATOM 2161 C C . ALA A 1 271 ? 18.954 -18.861 -15.789 1.00 89.06 271 ALA A C 1
ATOM 2163 O O . ALA A 1 271 ? 17.913 -18.223 -15.611 1.00 89.06 271 ALA A O 1
ATOM 2164 N N . ARG A 1 272 ? 18.992 -20.196 -15.887 1.00 86.75 272 ARG A N 1
ATOM 2165 C CA . ARG A 1 272 ? 17.822 -21.033 -15.610 1.00 86.75 272 ARG A CA 1
ATOM 2166 C C . ARG A 1 272 ? 17.306 -20.757 -14.196 1.00 86.75 272 ARG A C 1
ATOM 2168 O O . ARG A 1 272 ? 18.114 -20.618 -13.277 1.00 86.75 272 ARG A O 1
ATOM 2175 N N . ASP A 1 273 ? 15.988 -20.659 -14.043 1.00 85.62 273 ASP A N 1
ATOM 2176 C CA . ASP A 1 273 ? 15.311 -20.291 -12.784 1.00 85.62 273 ASP A CA 1
ATOM 2177 C C . ASP A 1 273 ? 15.694 -18.879 -12.286 1.00 85.62 273 ASP A C 1
ATOM 2179 O O . ASP A 1 273 ? 15.500 -18.504 -11.127 1.00 85.62 273 ASP A O 1
ATOM 2183 N N . GLY A 1 274 ? 16.262 -18.083 -13.191 1.00 90.88 274 GLY A N 1
ATOM 2184 C CA . GLY A 1 274 ? 16.653 -16.703 -12.996 1.00 90.88 274 GLY A CA 1
ATOM 2185 C C . GLY A 1 274 ? 15.489 -15.724 -13.019 1.00 90.88 274 GLY A C 1
ATOM 2186 O O . GLY A 1 274 ? 14.326 -16.100 -13.184 1.00 90.88 274 GLY A O 1
ATOM 2187 N N . PHE A 1 275 ? 15.794 -14.427 -12.907 1.00 93.25 275 PHE A N 1
ATOM 2188 C CA . PHE A 1 275 ? 14.745 -13.405 -12.983 1.00 93.25 275 PHE A CA 1
ATOM 2189 C C . PHE A 1 275 ? 14.072 -13.368 -14.364 1.00 93.25 275 PHE A C 1
ATOM 2191 O O . PHE A 1 275 ? 12.862 -13.181 -14.436 1.00 93.25 275 PHE A O 1
ATOM 2198 N N . ALA A 1 276 ? 14.817 -13.601 -15.448 1.00 93.69 276 ALA A N 1
ATOM 2199 C CA . ALA A 1 276 ? 14.261 -13.707 -16.796 1.00 93.69 276 ALA A CA 1
ATOM 2200 C C . ALA A 1 276 ? 13.184 -14.798 -16.922 1.00 93.69 276 ALA A C 1
ATOM 2202 O O . ALA A 1 276 ? 12.070 -14.507 -17.363 1.00 93.69 276 ALA A O 1
ATOM 2203 N N . ASP A 1 277 ? 13.499 -16.018 -16.486 1.00 92.19 277 ASP A N 1
ATOM 2204 C CA . ASP A 1 277 ? 12.567 -17.152 -16.499 1.00 92.19 277 ASP A CA 1
ATOM 2205 C C . ASP A 1 277 ? 11.373 -16.881 -15.581 1.00 92.19 277 ASP A C 1
ATOM 2207 O O . ASP A 1 277 ? 10.217 -16.998 -15.984 1.00 92.19 277 ASP A O 1
ATOM 2211 N N . THR A 1 278 ? 11.655 -16.393 -14.374 1.00 93.06 278 THR A N 1
ATOM 2212 C CA . THR A 1 278 ? 10.641 -16.000 -13.393 1.00 93.06 278 THR A CA 1
ATOM 2213 C C . THR A 1 278 ? 9.677 -14.948 -13.946 1.00 93.06 278 THR A C 1
ATOM 2215 O O . THR A 1 278 ? 8.472 -15.019 -13.716 1.00 93.06 278 THR A O 1
ATOM 2218 N N . PHE A 1 279 ? 10.176 -13.953 -14.680 1.00 94.81 279 PHE A N 1
ATOM 2219 C CA . PHE A 1 279 ? 9.343 -12.920 -15.287 1.00 94.81 279 PHE A CA 1
ATOM 2220 C C . PHE A 1 279 ? 8.428 -13.506 -16.367 1.00 94.81 279 PHE A C 1
ATOM 2222 O O . PHE A 1 279 ? 7.250 -13.152 -16.429 1.00 94.81 279 PHE A O 1
ATOM 2229 N N . ALA A 1 280 ? 8.938 -14.427 -17.189 1.00 93.56 280 ALA A N 1
ATOM 2230 C CA . ALA A 1 280 ? 8.131 -15.134 -18.180 1.00 93.56 280 ALA A CA 1
ATOM 2231 C C . ALA A 1 280 ? 7.043 -15.999 -17.516 1.00 93.56 280 ALA A C 1
ATOM 2233 O O . ALA A 1 280 ? 5.892 -16.003 -17.962 1.00 93.56 280 ALA A O 1
ATOM 2234 N N . ASP A 1 281 ? 7.368 -16.674 -16.415 1.00 93.69 281 ASP A N 1
ATOM 2235 C CA . ASP A 1 281 ? 6.418 -17.457 -15.619 1.00 93.69 281 ASP A CA 1
ATOM 2236 C C . ASP A 1 281 ? 5.336 -16.581 -14.995 1.00 93.69 281 ASP A C 1
ATOM 2238 O O . ASP A 1 281 ? 4.143 -16.869 -15.131 1.00 93.69 281 ASP A O 1
ATOM 2242 N N . ASN A 1 282 ? 5.740 -15.461 -14.396 1.00 94.88 282 ASN A N 1
ATOM 2243 C CA . ASN A 1 282 ? 4.823 -14.459 -13.873 1.00 94.88 282 ASN A CA 1
ATOM 2244 C C . ASN A 1 282 ? 3.896 -13.940 -14.982 1.00 94.88 282 ASN A C 1
ATOM 2246 O O . ASN A 1 282 ? 2.692 -13.847 -14.765 1.00 94.88 282 ASN A O 1
ATOM 2250 N N . ALA A 1 283 ? 4.412 -13.660 -16.183 1.00 95.06 283 ALA A N 1
ATOM 2251 C CA . ALA A 1 283 ? 3.600 -13.214 -17.315 1.00 95.06 283 ALA A CA 1
ATOM 2252 C C . ALA A 1 283 ? 2.537 -14.244 -17.718 1.00 95.06 283 ALA A C 1
ATOM 2254 O O . ALA A 1 283 ? 1.379 -13.882 -17.932 1.00 95.06 283 ALA A O 1
ATOM 2255 N N . ARG A 1 284 ? 2.895 -15.533 -17.768 1.00 94.25 284 ARG A N 1
ATOM 2256 C CA . ARG A 1 284 ? 1.940 -16.616 -18.054 1.00 94.25 284 ARG A CA 1
ATOM 2257 C C . ARG A 1 284 ? 0.871 -16.729 -16.968 1.00 94.25 284 ARG A C 1
ATOM 2259 O O . ARG A 1 284 ? -0.318 -16.789 -17.283 1.00 94.25 284 ARG A O 1
ATOM 2266 N N . HIS A 1 285 ? 1.283 -16.720 -15.702 1.00 93.06 285 HIS A N 1
ATOM 2267 C CA . HIS A 1 285 ? 0.369 -16.826 -14.568 1.00 93.06 285 HIS A CA 1
ATOM 2268 C C . HIS A 1 285 ? -0.584 -15.625 -14.487 1.00 93.06 285 HIS A C 1
ATOM 2270 O O . HIS A 1 285 ? -1.797 -15.803 -14.401 1.00 93.06 285 HIS A O 1
ATOM 2276 N N . LEU A 1 286 ? -0.071 -14.401 -14.596 1.00 95.50 286 LEU A N 1
ATOM 2277 C CA . LEU A 1 286 ? -0.872 -13.177 -14.517 1.00 95.50 286 LEU A CA 1
ATOM 2278 C C . LEU A 1 286 ? -1.828 -13.036 -15.707 1.00 95.50 286 LEU A C 1
ATOM 2280 O O . LEU A 1 286 ? -2.971 -12.614 -15.524 1.00 95.50 286 LEU A O 1
ATOM 2284 N N . LYS A 1 287 ? -1.427 -13.501 -16.898 1.00 95.38 287 LYS A N 1
ATOM 2285 C CA . LYS A 1 287 ? -2.327 -13.598 -18.054 1.00 95.38 287 LYS A CA 1
ATOM 2286 C C . LYS A 1 287 ? -3.538 -14.485 -17.770 1.00 95.38 287 LYS A C 1
ATOM 2288 O O . LYS A 1 287 ? -4.648 -14.120 -18.146 1.00 95.38 287 LYS A O 1
ATOM 2293 N N . SER A 1 288 ? -3.363 -15.606 -17.064 1.00 92.81 288 SER A N 1
ATOM 2294 C CA . SER A 1 288 ? -4.494 -16.465 -16.669 1.00 92.81 288 SER A CA 1
ATOM 2295 C C . SER A 1 288 ? -5.473 -15.772 -15.705 1.00 92.81 288 SER A C 1
ATOM 2297 O O . SER A 1 288 ? -6.667 -16.068 -15.712 1.00 92.81 288 SER A O 1
ATOM 2299 N N . ALA A 1 289 ? -4.997 -14.781 -14.944 1.00 92.38 289 ALA A N 1
ATOM 2300 C CA . ALA A 1 289 ? -5.821 -13.932 -14.086 1.00 92.38 289 ALA A CA 1
ATOM 2301 C C . ALA A 1 289 ? -6.478 -12.748 -14.833 1.00 92.38 289 ALA A C 1
ATOM 2303 O O . ALA A 1 289 ? -7.221 -11.977 -14.229 1.00 92.38 289 ALA A O 1
ATOM 2304 N N . GLY A 1 290 ? -6.253 -12.608 -16.145 1.00 95.38 290 GLY A N 1
ATOM 2305 C CA . GLY A 1 290 ? -6.797 -11.523 -16.970 1.00 95.38 290 GLY A CA 1
ATOM 2306 C C . GLY A 1 290 ? -5.940 -10.254 -17.004 1.00 95.38 290 GLY A C 1
ATOM 2307 O O . GLY A 1 290 ? -6.386 -9.247 -17.546 1.00 95.38 290 GLY A O 1
ATOM 2308 N N . ILE A 1 291 ? -4.724 -10.290 -16.451 1.00 96.94 291 ILE A N 1
ATOM 2309 C CA . ILE A 1 291 ? -3.771 -9.176 -16.513 1.00 96.94 291 ILE A CA 1
ATOM 2310 C C . ILE A 1 291 ? -2.980 -9.273 -17.818 1.00 96.94 291 ILE A C 1
ATOM 2312 O O . ILE A 1 291 ? -2.363 -10.297 -18.113 1.00 96.94 291 ILE A O 1
ATOM 2316 N N . LEU A 1 292 ? -2.992 -8.200 -18.607 1.00 95.31 292 LEU A N 1
ATOM 2317 C CA . LEU A 1 292 ? -2.375 -8.195 -19.931 1.00 95.31 292 LEU A CA 1
ATOM 2318 C C . LEU A 1 292 ? -0.832 -8.210 -19.839 1.00 95.31 292 LEU A C 1
ATOM 2320 O O . LEU A 1 292 ? -0.279 -7.469 -19.023 1.00 95.31 292 LEU A O 1
ATOM 2324 N N . PRO A 1 293 ? -0.113 -9.007 -20.657 1.00 92.94 293 PRO A N 1
ATOM 2325 C CA . PRO A 1 293 ? 1.352 -9.099 -20.610 1.00 92.94 293 PRO A CA 1
ATOM 2326 C C . PRO A 1 293 ? 2.084 -7.757 -20.747 1.00 92.94 293 PRO A C 1
ATOM 2328 O O . PRO A 1 293 ? 3.117 -7.541 -20.117 1.00 92.94 293 PRO A O 1
ATOM 2331 N N . GLU A 1 294 ? 1.551 -6.832 -21.540 1.00 93.94 294 GLU A N 1
ATOM 2332 C CA . GLU A 1 294 ? 2.106 -5.491 -21.721 1.00 93.94 294 GLU A CA 1
ATOM 2333 C C . GLU A 1 294 ? 2.007 -4.613 -20.462 1.00 93.94 294 GLU A C 1
ATOM 2335 O O . GLU A 1 294 ? 2.782 -3.669 -20.316 1.00 93.94 294 GLU A O 1
ATOM 2340 N N . ASN A 1 295 ? 1.121 -4.957 -19.519 1.00 96.75 295 ASN A N 1
ATOM 2341 C CA . ASN A 1 295 ? 0.970 -4.264 -18.238 1.00 96.75 295 ASN A CA 1
ATOM 2342 C C . ASN A 1 295 ? 1.993 -4.714 -17.180 1.00 96.75 295 ASN A C 1
ATOM 2344 O O . ASN A 1 295 ? 1.977 -4.208 -16.054 1.00 96.75 295 ASN A O 1
ATOM 2348 N N . LEU A 1 296 ? 2.870 -5.666 -17.509 1.00 97.19 296 LEU A N 1
ATOM 2349 C CA . LEU A 1 296 ? 3.981 -6.051 -16.647 1.00 97.19 296 LEU A CA 1
ATOM 2350 C C . LEU A 1 296 ? 5.156 -5.123 -16.929 1.00 97.19 296 LEU A C 1
ATOM 2352 O O . LEU A 1 296 ? 5.732 -5.151 -18.019 1.00 97.19 296 LEU A O 1
ATOM 2356 N N . LEU A 1 297 ? 5.509 -4.303 -15.946 1.00 97.00 297 LEU A N 1
ATOM 2357 C CA . LEU A 1 297 ? 6.589 -3.324 -16.021 1.00 97.00 297 LEU A CA 1
ATOM 2358 C C . LEU A 1 297 ? 7.642 -3.589 -14.950 1.00 97.00 297 LEU A C 1
ATOM 2360 O O . LEU A 1 297 ? 7.434 -4.346 -14.002 1.00 97.00 297 LEU A O 1
ATOM 2364 N N . VAL A 1 298 ? 8.792 -2.952 -15.119 1.00 96.50 298 VAL A N 1
ATOM 2365 C CA . VAL A 1 298 ? 9.972 -3.126 -14.280 1.00 96.50 298 VAL A CA 1
ATOM 2366 C C . VAL A 1 298 ? 10.471 -1.735 -13.896 1.00 96.50 298 VAL A C 1
ATOM 2368 O O . VAL A 1 298 ? 10.473 -0.847 -14.743 1.00 96.50 298 VAL A O 1
ATOM 2371 N N . ALA A 1 299 ? 10.835 -1.515 -12.630 1.00 96.38 299 ALA A N 1
ATOM 2372 C CA . ALA A 1 299 ? 11.191 -0.177 -12.151 1.00 96.38 299 ALA A CA 1
ATOM 2373 C C . ALA A 1 299 ? 12.284 -0.175 -11.070 1.00 96.38 299 ALA A C 1
ATOM 2375 O O . ALA A 1 299 ? 12.398 -1.093 -10.254 1.00 96.38 299 ALA A O 1
ATOM 2376 N N . CYS A 1 300 ? 13.045 0.918 -11.023 1.00 95.00 300 CYS A N 1
ATOM 2377 C CA . CYS A 1 300 ? 13.977 1.254 -9.948 1.00 95.00 300 CYS A CA 1
ATOM 2378 C C . CYS A 1 300 ? 13.530 2.539 -9.240 1.00 95.00 300 CYS A C 1
ATOM 2380 O O . CYS A 1 300 ? 14.185 3.575 -9.340 1.00 95.00 300 CYS A O 1
ATOM 2382 N N . THR A 1 301 ? 12.424 2.506 -8.491 1.00 90.62 301 THR A N 1
ATOM 2383 C CA . THR A 1 301 ? 11.837 3.748 -7.935 1.00 90.62 301 THR A CA 1
ATOM 2384 C C . THR A 1 301 ? 12.720 4.431 -6.897 1.00 90.62 301 THR A C 1
ATOM 2386 O O . THR A 1 301 ? 12.583 5.626 -6.649 1.00 90.62 301 THR A O 1
ATOM 2389 N N . ARG A 1 302 ? 13.664 3.685 -6.314 1.00 87.94 302 ARG A N 1
ATOM 2390 C CA . ARG A 1 302 ? 14.639 4.184 -5.344 1.00 87.94 302 ARG A CA 1
ATOM 2391 C C . ARG A 1 302 ? 15.572 5.249 -5.926 1.00 87.94 302 ARG A C 1
ATOM 2393 O O . ARG A 1 302 ? 15.968 6.130 -5.173 1.00 87.94 302 ARG A O 1
ATOM 2400 N N . LEU A 1 303 ? 15.910 5.187 -7.217 1.00 88.75 303 LEU A N 1
ATOM 2401 C CA . LEU A 1 303 ? 16.796 6.168 -7.857 1.00 88.75 303 LEU A CA 1
ATOM 2402 C C . LEU A 1 303 ? 16.157 7.570 -7.890 1.00 88.75 303 LEU A C 1
ATOM 2404 O O . LEU A 1 303 ? 16.625 8.435 -7.148 1.00 88.75 303 LEU A O 1
ATOM 2408 N N . PRO A 1 304 ? 15.054 7.793 -8.631 1.00 86.56 304 PRO A N 1
ATOM 2409 C CA . PRO A 1 304 ? 14.406 9.101 -8.709 1.00 86.56 304 PRO A CA 1
ATOM 2410 C C . PRO A 1 304 ? 13.865 9.565 -7.351 1.00 86.56 304 PRO A C 1
ATOM 2412 O O . PRO A 1 304 ? 13.774 10.764 -7.102 1.00 86.56 304 PRO A O 1
ATOM 2415 N N . PHE A 1 305 ? 13.531 8.635 -6.449 1.00 84.94 305 PHE A N 1
ATOM 2416 C CA . PHE A 1 305 ? 13.166 8.967 -5.075 1.00 84.94 305 PHE A CA 1
ATOM 2417 C C . PHE A 1 305 ? 14.333 9.603 -4.300 1.00 84.94 305 PHE A C 1
ATOM 2419 O O . PHE A 1 305 ? 14.160 10.656 -3.692 1.00 84.94 305 PHE A O 1
ATOM 2426 N N . LEU A 1 306 ? 15.517 8.981 -4.314 1.00 83.75 306 LEU A N 1
ATOM 2427 C CA . LEU A 1 306 ? 16.681 9.491 -3.585 1.00 83.75 306 LEU A CA 1
ATOM 2428 C C . LEU A 1 306 ? 17.229 10.783 -4.201 1.00 83.75 306 LEU A C 1
ATOM 2430 O O . LEU A 1 306 ? 17.663 11.657 -3.457 1.00 83.75 306 LEU A O 1
ATOM 2434 N N . GLU A 1 307 ? 17.184 10.922 -5.528 1.00 84.69 307 GLU A N 1
ATOM 2435 C CA . GLU A 1 307 ? 17.637 12.132 -6.231 1.00 84.69 307 GLU A CA 1
ATOM 2436 C C . GLU A 1 307 ? 16.783 13.361 -5.908 1.00 84.69 307 GLU A C 1
ATOM 2438 O O . GLU A 1 307 ? 17.302 14.472 -5.858 1.00 84.69 307 GLU A O 1
ATOM 2443 N N . ARG A 1 308 ? 15.481 13.162 -5.673 1.00 80.94 308 ARG A N 1
ATOM 2444 C CA . ARG A 1 308 ? 14.532 14.242 -5.363 1.00 80.94 308 ARG A CA 1
ATOM 2445 C C . ARG A 1 308 ? 14.329 14.468 -3.867 1.00 80.94 308 ARG A C 1
ATOM 2447 O O . ARG A 1 308 ? 13.629 15.405 -3.495 1.00 80.94 308 ARG A O 1
ATOM 2454 N N . SER A 1 309 ? 14.932 13.635 -3.018 1.00 78.25 309 SER A N 1
ATOM 2455 C CA . SER A 1 309 ? 14.871 13.808 -1.569 1.00 78.25 309 SER A CA 1
ATOM 2456 C C . SER A 1 309 ? 15.515 15.128 -1.151 1.00 78.25 309 SER A C 1
ATOM 2458 O O . SER A 1 309 ? 16.614 15.453 -1.597 1.00 78.25 309 SER A O 1
ATOM 2460 N N . ALA A 1 310 ? 14.901 15.839 -0.201 1.00 67.81 310 ALA A N 1
ATOM 2461 C CA . ALA A 1 310 ? 15.513 17.008 0.441 1.00 67.81 310 ALA A CA 1
ATOM 2462 C C . ALA A 1 310 ? 16.887 16.680 1.072 1.00 67.81 310 ALA A C 1
ATOM 2464 O O . ALA A 1 310 ? 17.745 17.549 1.205 1.00 67.81 310 ALA A O 1
ATOM 2465 N N . SER A 1 311 ? 17.118 15.407 1.414 1.00 69.12 311 SER A N 1
ATOM 2466 C CA . SER A 1 311 ? 18.377 14.873 1.944 1.00 69.12 311 SER A CA 1
ATOM 2467 C C . SER A 1 311 ? 19.316 14.285 0.878 1.00 69.12 311 SER A C 1
ATOM 2469 O O . SER A 1 311 ? 20.230 13.543 1.232 1.00 69.12 311 SER A O 1
ATOM 2471 N N . ALA A 1 312 ? 19.133 14.574 -0.417 1.00 73.00 312 ALA A N 1
ATOM 2472 C CA . ALA A 1 312 ? 19.924 13.965 -1.497 1.00 73.00 312 ALA A CA 1
ATOM 2473 C C . ALA A 1 312 ? 21.447 14.080 -1.277 1.00 73.00 312 ALA A C 1
ATOM 2475 O O . ALA A 1 312 ? 22.172 13.107 -1.486 1.00 73.00 312 ALA A O 1
ATOM 2476 N N . ALA A 1 313 ? 21.925 15.219 -0.758 1.00 73.81 313 ALA A N 1
ATOM 2477 C CA . ALA A 1 313 ? 23.338 15.425 -0.420 1.00 73.81 313 ALA A CA 1
ATOM 2478 C C . ALA A 1 313 ? 23.854 14.436 0.646 1.00 73.81 313 ALA A C 1
ATOM 2480 O O . ALA A 1 313 ? 24.969 13.935 0.539 1.00 73.81 313 ALA A O 1
ATOM 2481 N N . GLN A 1 314 ? 23.022 14.078 1.629 1.00 77.62 314 GLN A N 1
ATOM 2482 C CA . GLN A 1 314 ? 23.339 13.078 2.662 1.00 77.62 314 GLN A CA 1
ATOM 2483 C C . GLN A 1 314 ? 23.287 11.638 2.122 1.00 77.62 314 GLN A C 1
ATOM 2485 O O . GLN A 1 314 ? 23.652 10.688 2.813 1.00 77.62 314 GLN A O 1
ATOM 2490 N N . HIS A 1 315 ? 22.797 11.449 0.897 1.00 81.38 315 HIS A N 1
ATOM 2491 C CA . HIS A 1 315 ? 22.667 10.154 0.236 1.00 81.38 315 HIS A CA 1
ATOM 2492 C C . HIS A 1 315 ? 23.581 10.016 -0.986 1.00 81.38 315 HIS A C 1
ATOM 2494 O O . HIS A 1 315 ? 23.399 9.070 -1.751 1.00 81.38 315 HIS A O 1
ATOM 2500 N N . ALA A 1 316 ? 24.568 10.903 -1.160 1.00 85.69 316 ALA A N 1
ATOM 2501 C CA . ALA A 1 316 ? 25.464 10.915 -2.317 1.00 85.69 316 ALA A CA 1
ATOM 2502 C C . ALA A 1 316 ? 26.139 9.551 -2.563 1.00 85.69 316 ALA A C 1
ATOM 2504 O O . ALA A 1 316 ? 26.021 9.004 -3.658 1.00 85.69 316 ALA A O 1
ATOM 2505 N N . ASP A 1 317 ? 26.727 8.940 -1.530 1.00 87.75 317 ASP A N 1
ATOM 2506 C CA . ASP A 1 317 ? 27.374 7.623 -1.641 1.00 87.75 317 ASP A CA 1
ATOM 2507 C C . ASP A 1 317 ? 26.375 6.515 -2.005 1.00 87.75 317 ASP A C 1
ATOM 2509 O O . ASP A 1 317 ? 26.642 5.636 -2.828 1.00 87.75 317 ASP A O 1
ATOM 2513 N N . ARG A 1 318 ? 25.171 6.570 -1.419 1.00 87.12 318 ARG A N 1
ATOM 2514 C CA . ARG A 1 318 ? 24.087 5.614 -1.696 1.00 87.12 318 ARG A CA 1
ATOM 2515 C C . ARG A 1 318 ? 23.583 5.750 -3.134 1.00 87.12 318 ARG A C 1
ATOM 2517 O O . ARG A 1 318 ? 23.264 4.734 -3.749 1.00 87.12 318 ARG A O 1
ATOM 2524 N N . LEU A 1 319 ? 23.508 6.975 -3.655 1.00 90.06 319 LEU A N 1
ATOM 2525 C CA . LEU A 1 319 ? 23.150 7.278 -5.040 1.00 90.06 319 LEU A CA 1
ATOM 2526 C C . LEU A 1 319 ? 24.236 6.814 -6.015 1.00 90.06 319 LEU A C 1
ATOM 2528 O O . LEU A 1 319 ? 23.905 6.180 -7.014 1.00 90.06 319 LEU A O 1
ATOM 2532 N N . ALA A 1 320 ? 25.512 7.068 -5.714 1.00 91.38 320 ALA A N 1
ATOM 2533 C CA . ALA A 1 320 ? 26.636 6.606 -6.527 1.00 91.38 320 ALA A CA 1
ATOM 2534 C C . ALA A 1 320 ? 26.632 5.076 -6.652 1.00 91.38 320 ALA A C 1
ATOM 2536 O O . ALA A 1 320 ? 26.575 4.546 -7.762 1.00 91.38 320 ALA A O 1
ATOM 2537 N N . LYS A 1 321 ? 26.535 4.367 -5.520 1.00 92.75 321 LYS A N 1
ATOM 2538 C CA . LYS A 1 321 ? 26.443 2.901 -5.496 1.00 92.75 321 LYS A CA 1
ATOM 2539 C C . LYS A 1 321 ? 25.225 2.377 -6.259 1.00 92.75 321 LYS A C 1
ATOM 2541 O O . LYS A 1 321 ? 25.319 1.381 -6.971 1.00 92.75 321 LYS A O 1
ATOM 2546 N N . LEU A 1 322 ? 24.073 3.037 -6.132 1.00 93.38 322 LEU A N 1
ATOM 2547 C CA . LEU A 1 322 ? 22.871 2.658 -6.875 1.00 93.38 322 LEU A CA 1
ATOM 2548 C C . LEU A 1 322 ? 23.076 2.802 -8.390 1.00 93.38 322 LEU A C 1
ATOM 2550 O O . LEU A 1 322 ? 22.728 1.893 -9.140 1.00 93.38 322 LEU A O 1
ATOM 2554 N N . ARG A 1 323 ? 23.685 3.902 -8.844 1.00 94.75 323 ARG A N 1
ATOM 2555 C CA . ARG A 1 323 ? 24.003 4.121 -10.264 1.00 94.75 323 ARG A CA 1
ATOM 2556 C C . ARG A 1 323 ? 24.995 3.087 -10.797 1.00 94.75 323 ARG A C 1
ATOM 2558 O O . ARG A 1 323 ? 24.807 2.597 -11.906 1.00 94.75 323 ARG A O 1
ATOM 2565 N N . GLU A 1 324 ? 25.998 2.695 -10.013 1.00 95.81 324 GLU A N 1
ATOM 2566 C CA . GLU A 1 324 ? 26.934 1.620 -10.382 1.00 95.81 324 GLU A CA 1
ATOM 2567 C C . GLU A 1 324 ? 26.239 0.263 -10.556 1.00 95.81 324 GLU A C 1
ATOM 2569 O O . GLU A 1 324 ? 26.516 -0.469 -11.515 1.00 95.81 324 GLU A O 1
ATOM 2574 N N . VAL A 1 325 ? 25.310 -0.068 -9.652 1.00 96.12 325 VAL A N 1
ATOM 2575 C CA . VAL A 1 325 ? 24.493 -1.285 -9.746 1.00 96.12 325 VAL A CA 1
ATOM 2576 C C . VAL A 1 325 ? 23.635 -1.251 -11.010 1.00 96.12 325 VAL A C 1
ATOM 2578 O O . VAL A 1 325 ? 23.665 -2.204 -11.789 1.00 96.12 325 VAL A O 1
ATOM 2581 N N . LEU A 1 326 ? 22.934 -0.145 -11.272 1.00 96.31 326 LEU A N 1
ATOM 2582 C CA . LEU A 1 326 ? 22.104 0.008 -12.472 1.00 96.31 326 LEU A CA 1
ATOM 2583 C C . LEU A 1 326 ? 22.930 -0.0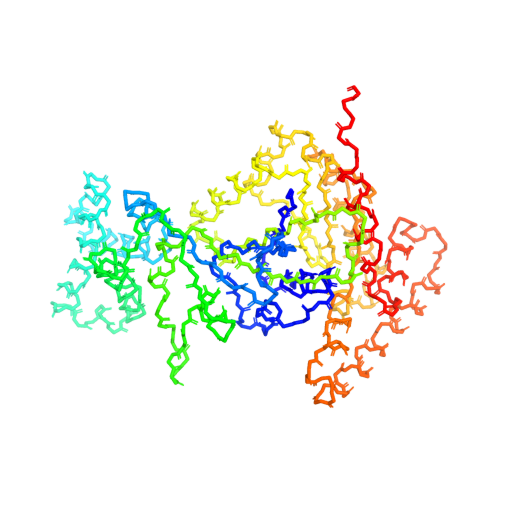36 -13.763 1.00 96.31 326 LEU A C 1
ATOM 2585 O O . LEU A 1 326 ? 22.529 -0.697 -14.717 1.00 96.31 326 LEU A O 1
ATOM 2589 N N . ALA A 1 327 ? 24.120 0.568 -13.782 1.00 96.56 327 ALA A N 1
ATOM 2590 C CA . ALA A 1 327 ? 25.046 0.463 -14.908 1.00 96.56 327 ALA A CA 1
ATOM 2591 C C . ALA A 1 327 ? 25.516 -0.984 -15.134 1.00 96.56 327 ALA A C 1
ATOM 2593 O O . ALA A 1 327 ? 25.662 -1.427 -16.274 1.00 96.56 327 ALA A O 1
ATOM 2594 N N . SER A 1 328 ? 25.725 -1.749 -14.060 1.00 96.81 328 SER A N 1
ATOM 2595 C CA . SER A 1 328 ? 26.089 -3.168 -14.144 1.00 96.81 328 SER A CA 1
ATOM 2596 C C . SER A 1 328 ? 24.943 -4.024 -14.685 1.00 96.81 328 SER A C 1
ATOM 2598 O O . SER A 1 328 ? 25.178 -4.864 -15.555 1.00 96.81 328 SER A O 1
ATOM 2600 N N . ILE A 1 329 ? 23.706 -3.766 -14.243 1.00 96.19 329 ILE A N 1
ATOM 2601 C CA . ILE A 1 329 ? 22.493 -4.377 -14.807 1.00 96.19 329 ILE A CA 1
ATOM 2602 C C . ILE A 1 329 ? 22.400 -4.057 -16.298 1.00 96.19 329 ILE A C 1
ATOM 2604 O O . ILE A 1 329 ? 22.284 -4.974 -17.109 1.00 96.19 329 ILE A O 1
ATOM 2608 N N . ARG A 1 330 ? 22.528 -2.780 -16.673 1.00 96.75 330 ARG A N 1
ATOM 2609 C CA . ARG A 1 330 ? 22.457 -2.331 -18.066 1.00 96.75 330 ARG A CA 1
ATOM 2610 C C . ARG A 1 330 ? 23.463 -3.059 -18.955 1.00 96.75 330 ARG A C 1
ATOM 2612 O O . ARG A 1 330 ? 23.053 -3.695 -19.922 1.00 96.75 330 ARG A O 1
ATOM 2619 N N . ARG A 1 331 ? 24.748 -3.085 -18.575 1.00 96.19 331 ARG A N 1
ATOM 2620 C CA . ARG A 1 331 ? 25.798 -3.822 -19.308 1.00 96.19 331 ARG A CA 1
ATOM 2621 C C . ARG A 1 331 ? 25.469 -5.307 -19.460 1.00 96.19 331 ARG A C 1
ATOM 2623 O O . ARG A 1 331 ? 25.688 -5.896 -20.520 1.00 96.19 331 ARG A O 1
ATOM 2630 N N . ARG A 1 332 ? 24.937 -5.936 -18.407 1.00 94.81 332 ARG A N 1
ATOM 2631 C CA . ARG A 1 332 ? 24.548 -7.352 -18.445 1.00 94.81 332 ARG A CA 1
ATOM 2632 C C . ARG A 1 332 ? 23.384 -7.595 -19.408 1.00 94.81 332 ARG A C 1
ATOM 2634 O O . ARG A 1 332 ? 23.386 -8.601 -20.107 1.00 94.81 332 ARG A O 1
ATOM 2641 N N . VAL A 1 333 ? 22.417 -6.681 -19.465 1.00 94.31 333 VAL A N 1
ATOM 2642 C CA . VAL A 1 333 ? 21.270 -6.755 -20.382 1.00 94.31 333 VAL A CA 1
ATOM 2643 C C . VAL A 1 333 ? 21.697 -6.501 -21.828 1.00 94.31 333 VAL A C 1
ATOM 2645 O O . VAL A 1 333 ? 21.286 -7.240 -22.720 1.00 94.31 333 VAL A O 1
ATOM 2648 N N . GLU A 1 334 ? 22.548 -5.506 -22.071 1.00 94.38 334 GLU A N 1
ATOM 2649 C CA . GLU A 1 334 ? 23.054 -5.168 -23.408 1.00 94.38 334 GLU A CA 1
ATOM 2650 C C . GLU A 1 334 ? 23.914 -6.294 -24.002 1.00 94.38 334 GLU A C 1
ATOM 2652 O O . GLU A 1 334 ? 23.786 -6.599 -25.184 1.00 94.38 334 GLU A O 1
ATOM 2657 N N . SER A 1 335 ? 24.723 -6.966 -23.175 1.00 91.94 335 SER A N 1
ATOM 2658 C CA . SER A 1 335 ? 25.570 -8.096 -23.599 1.00 91.94 335 SER A CA 1
ATOM 2659 C C . SER A 1 335 ? 24.828 -9.427 -23.766 1.00 91.94 335 SER A C 1
ATOM 2661 O O . SER A 1 335 ? 25.381 -10.365 -24.340 1.00 91.94 335 SER A O 1
ATOM 2663 N N . ALA A 1 336 ? 23.593 -9.546 -23.272 1.00 89.62 336 ALA A N 1
ATOM 2664 C CA . ALA A 1 336 ? 22.815 -10.770 -23.424 1.00 89.62 336 ALA A CA 1
ATOM 2665 C C . ALA A 1 336 ? 22.383 -10.986 -24.890 1.00 89.62 336 ALA A C 1
ATOM 2667 O O . ALA A 1 336 ? 22.123 -10.002 -25.594 1.00 89.62 336 ALA A O 1
ATOM 2668 N N . PRO A 1 337 ? 22.200 -12.244 -25.342 1.00 86.06 337 PRO A N 1
ATOM 2669 C CA . PRO A 1 337 ? 21.640 -12.551 -26.658 1.00 86.06 337 PRO A CA 1
ATOM 2670 C C . PRO A 1 337 ? 20.330 -11.799 -26.933 1.00 86.06 337 PRO A C 1
ATOM 2672 O O . PRO A 1 337 ? 19.598 -11.421 -26.010 1.00 86.06 337 PRO A O 1
ATOM 2675 N N . ARG A 1 338 ? 20.040 -11.513 -28.207 1.00 77.62 338 ARG A N 1
ATOM 2676 C CA . ARG A 1 338 ? 18.879 -10.690 -28.599 1.00 77.62 338 ARG A CA 1
ATOM 2677 C C . ARG A 1 338 ? 17.544 -11.364 -28.267 1.00 77.62 338 ARG A C 1
ATOM 2679 O O . ARG A 1 338 ? 16.582 -10.683 -27.928 1.00 77.62 338 ARG A O 1
ATOM 2686 N N . ASP A 1 339 ? 17.508 -12.679 -28.385 1.00 79.31 339 ASP A N 1
ATOM 2687 C CA . ASP A 1 339 ? 16.382 -13.571 -28.125 1.00 79.31 339 ASP A CA 1
ATOM 2688 C C . ASP A 1 339 ? 16.183 -13.885 -26.635 1.00 79.31 339 ASP A C 1
ATOM 2690 O O . ASP A 1 339 ? 15.058 -14.173 -26.220 1.00 79.31 339 ASP A O 1
ATOM 2694 N N . ALA A 1 340 ? 17.230 -13.759 -25.813 1.00 74.12 340 ALA A N 1
ATOM 2695 C CA . ALA A 1 340 ? 17.132 -13.960 -24.372 1.00 74.12 340 ALA A CA 1
ATOM 2696 C C . ALA A 1 340 ? 16.107 -12.992 -23.758 1.00 74.12 340 ALA A C 1
ATOM 2698 O O . ALA A 1 340 ? 16.310 -11.781 -23.750 1.00 74.12 340 ALA A O 1
ATOM 2699 N N . ALA A 1 341 ? 15.001 -13.520 -23.226 1.00 81.50 341 ALA A N 1
ATOM 2700 C CA . ALA A 1 341 ? 13.979 -12.749 -22.512 1.00 81.50 341 ALA A CA 1
ATOM 2701 C C . ALA A 1 341 ? 13.528 -11.468 -23.250 1.00 81.50 341 ALA A C 1
ATOM 2703 O O . ALA A 1 341 ? 13.486 -10.380 -22.668 1.00 81.50 341 ALA A O 1
ATOM 2704 N N . SER A 1 342 ? 13.192 -11.592 -24.538 1.00 85.62 342 SER A N 1
ATOM 2705 C CA . SER A 1 342 ? 12.876 -10.469 -25.439 1.00 85.62 342 SER A CA 1
ATOM 2706 C C . SER A 1 342 ? 11.818 -9.488 -24.903 1.00 85.62 342 SER A C 1
ATOM 2708 O O . SER A 1 342 ? 11.910 -8.291 -25.162 1.00 85.62 342 SER A O 1
ATOM 2710 N N . ALA A 1 343 ? 10.856 -9.964 -24.105 1.00 88.31 343 ALA A N 1
ATOM 2711 C CA . ALA A 1 343 ? 9.847 -9.126 -23.450 1.00 88.31 343 ALA A CA 1
ATOM 2712 C C . ALA A 1 343 ? 10.375 -8.347 -22.226 1.00 88.31 343 ALA A C 1
ATOM 2714 O O . ALA A 1 343 ? 9.859 -7.275 -21.908 1.00 88.31 343 ALA A O 1
ATOM 2715 N N . LEU A 1 344 ? 11.391 -8.873 -21.536 1.00 93.62 344 LEU A N 1
ATOM 2716 C CA . LEU A 1 344 ? 11.957 -8.297 -20.313 1.00 93.62 344 LEU A CA 1
ATOM 2717 C C . LEU A 1 344 ? 13.079 -7.297 -20.608 1.00 93.62 344 LEU A C 1
ATOM 2719 O O . LEU A 1 344 ? 13.141 -6.251 -19.963 1.00 93.62 344 LEU A O 1
ATOM 2723 N N . LYS A 1 345 ? 13.963 -7.590 -21.575 1.00 94.38 345 LYS A N 1
ATOM 2724 C CA . LYS A 1 345 ? 15.145 -6.750 -21.853 1.00 94.38 345 LYS A CA 1
ATOM 2725 C C . LYS A 1 345 ? 14.802 -5.264 -22.046 1.00 94.38 345 LYS A C 1
ATOM 2727 O O . LYS A 1 345 ? 15.431 -4.451 -21.371 1.00 94.38 345 LYS A O 1
ATOM 2732 N N . PRO A 1 346 ? 13.804 -4.871 -22.867 1.00 94.19 346 PRO A N 1
ATOM 2733 C CA . PRO A 1 346 ? 13.471 -3.456 -23.050 1.00 94.19 346 PRO A CA 1
ATOM 2734 C C . PRO A 1 346 ? 13.029 -2.769 -21.752 1.00 94.19 346 PRO A C 1
ATOM 2736 O O . PRO A 1 346 ? 13.355 -1.607 -21.532 1.00 94.19 346 PRO A O 1
ATOM 2739 N N . LYS A 1 347 ? 12.327 -3.499 -20.878 1.00 95.69 347 LYS A N 1
ATOM 2740 C CA . LYS A 1 347 ? 11.823 -2.999 -19.591 1.00 95.69 347 LYS A CA 1
ATOM 2741 C C . LYS A 1 347 ? 12.953 -2.824 -18.581 1.00 95.69 347 LYS A C 1
ATOM 2743 O O . LYS A 1 347 ? 12.985 -1.836 -17.860 1.00 95.69 347 LYS A O 1
ATOM 2748 N N . LEU A 1 348 ? 13.920 -3.746 -18.563 1.00 95.69 348 LEU A N 1
ATOM 2749 C CA . LEU A 1 348 ? 15.127 -3.605 -17.745 1.00 95.69 348 LEU A CA 1
ATOM 2750 C C . LEU A 1 348 ? 15.989 -2.424 -18.191 1.00 95.69 348 LEU A C 1
ATOM 2752 O O . LEU A 1 348 ? 16.468 -1.691 -17.336 1.00 95.69 348 LEU A O 1
ATOM 2756 N N . LEU A 1 349 ? 16.162 -2.217 -19.501 1.00 95.62 349 LEU A N 1
ATOM 2757 C CA . LEU A 1 349 ? 16.913 -1.065 -20.009 1.00 95.62 349 LEU A CA 1
ATOM 2758 C C . LEU A 1 349 ? 16.277 0.250 -19.544 1.00 95.62 349 LEU A C 1
ATOM 2760 O O . LEU A 1 349 ? 16.967 1.064 -18.935 1.00 95.62 349 LEU A O 1
ATOM 2764 N N . ARG A 1 350 ? 14.955 0.395 -19.707 1.00 95.44 350 ARG A N 1
ATOM 2765 C CA . ARG A 1 350 ? 14.203 1.559 -19.209 1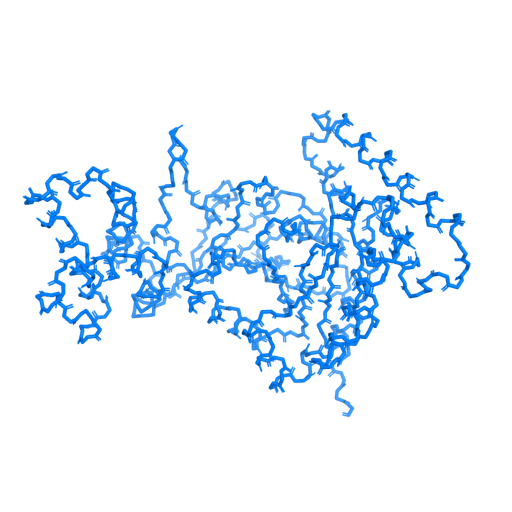.00 95.44 350 ARG A CA 1
ATOM 2766 C C . ARG A 1 350 ? 14.318 1.726 -17.694 1.00 95.44 350 ARG A C 1
ATOM 2768 O O . ARG A 1 350 ? 14.531 2.827 -17.205 1.00 95.44 350 ARG A O 1
ATOM 2775 N N . ALA A 1 351 ? 14.257 0.634 -16.932 1.00 95.25 351 ALA A N 1
ATOM 2776 C CA . ALA A 1 351 ? 14.423 0.675 -15.479 1.00 95.25 351 ALA A CA 1
ATOM 2777 C C . ALA A 1 351 ? 15.833 1.106 -15.021 1.00 95.25 351 ALA A C 1
ATOM 2779 O O . ALA A 1 351 ? 16.005 1.463 -13.855 1.00 95.25 351 ALA A O 1
ATOM 2780 N N . THR A 1 352 ? 16.830 1.067 -15.915 1.00 95.38 352 THR A N 1
ATOM 2781 C CA . THR A 1 352 ? 18.201 1.556 -15.676 1.00 95.38 352 THR A CA 1
ATOM 2782 C C . THR A 1 352 ? 18.461 2.969 -16.206 1.00 95.38 352 THR A C 1
ATOM 2784 O O . THR A 1 352 ? 19.575 3.470 -16.049 1.00 95.38 352 THR A O 1
ATOM 2787 N N . ASP A 1 353 ? 17.470 3.610 -16.832 1.00 93.38 353 ASP A N 1
ATOM 2788 C CA . ASP A 1 353 ? 17.554 5.015 -17.235 1.00 93.38 353 ASP A CA 1
ATOM 2789 C C . ASP A 1 353 ? 17.388 5.952 -16.022 1.00 93.38 353 ASP A C 1
ATOM 2791 O O . ASP A 1 353 ? 17.104 5.519 -14.901 1.00 93.38 353 ASP A O 1
ATOM 2795 N N . ALA A 1 354 ? 17.593 7.255 -16.235 1.00 88.19 354 ALA A N 1
ATOM 2796 C CA . ALA A 1 354 ? 17.615 8.255 -15.164 1.00 88.19 354 ALA A CA 1
ATOM 2797 C C . ALA A 1 354 ? 16.302 8.324 -14.358 1.00 88.19 354 ALA A C 1
ATOM 2799 O O . ALA A 1 354 ? 16.324 8.556 -13.154 1.00 88.19 354 ALA A O 1
ATOM 2800 N N . ASP A 1 355 ? 15.154 8.085 -14.993 1.00 90.50 355 ASP A N 1
ATOM 2801 C CA . ASP A 1 355 ? 13.845 8.064 -14.334 1.00 90.50 355 ASP A CA 1
ATOM 2802 C C . ASP A 1 355 ? 13.519 6.712 -13.673 1.00 90.50 355 ASP A C 1
ATOM 2804 O O . ASP A 1 355 ? 12.468 6.570 -13.048 1.00 90.50 355 ASP A O 1
ATOM 2808 N N . GLY A 1 356 ? 14.391 5.706 -13.803 1.00 93.12 356 GLY A N 1
ATOM 2809 C CA . GLY A 1 356 ? 14.192 4.376 -13.232 1.00 93.12 356 GLY A CA 1
ATOM 2810 C C . GLY A 1 356 ? 12.980 3.628 -13.800 1.00 93.12 356 GLY A C 1
ATOM 2811 O O . GLY A 1 356 ? 12.406 2.796 -13.091 1.00 93.12 356 GLY A O 1
ATOM 2812 N N . GLY A 1 357 ? 12.566 3.926 -15.038 1.00 93.94 357 GLY A N 1
ATOM 2813 C CA . GLY A 1 357 ? 11.410 3.324 -15.716 1.00 93.94 357 GLY A CA 1
ATOM 2814 C C . GLY A 1 357 ? 10.052 3.934 -15.344 1.00 93.94 357 GLY A C 1
ATOM 2815 O O . GLY A 1 357 ? 9.006 3.405 -15.726 1.00 93.94 357 GLY A O 1
ATOM 2816 N N . LEU A 1 358 ? 10.030 5.036 -14.593 1.00 93.25 358 LEU A N 1
ATOM 2817 C CA . LEU A 1 358 ? 8.798 5.694 -14.159 1.00 93.25 358 LEU A CA 1
ATOM 2818 C C . LEU A 1 358 ? 7.989 6.308 -15.294 1.00 93.25 358 LEU A C 1
ATOM 2820 O O . LEU A 1 358 ? 6.763 6.303 -15.204 1.00 93.25 358 LEU A O 1
ATOM 2824 N N . GLU A 1 359 ? 8.625 6.824 -16.343 1.00 92.50 359 GLU A N 1
ATOM 2825 C CA . GLU A 1 359 ? 7.905 7.379 -17.491 1.00 92.50 359 GLU A CA 1
ATOM 2826 C C . GLU A 1 359 ? 7.123 6.288 -18.232 1.00 92.50 359 GLU A C 1
ATOM 2828 O O . GLU A 1 359 ? 5.996 6.526 -18.665 1.00 92.50 359 GLU A O 1
ATOM 2833 N N . GLU A 1 360 ? 7.655 5.061 -18.307 1.00 94.19 360 GLU A N 1
ATOM 2834 C CA . GLU A 1 360 ? 6.927 3.913 -18.867 1.00 94.19 360 GLU A CA 1
ATOM 2835 C C . GLU A 1 360 ? 5.714 3.558 -17.995 1.00 94.19 360 GLU A C 1
ATOM 2837 O O . GLU A 1 360 ? 4.607 3.384 -18.511 1.00 94.19 360 GLU A O 1
ATOM 2842 N N . VAL A 1 361 ? 5.889 3.523 -16.667 1.00 95.19 361 VAL A N 1
ATOM 2843 C CA . VAL A 1 361 ? 4.784 3.280 -15.724 1.00 95.19 361 VAL A CA 1
ATOM 2844 C C . VAL A 1 361 ? 3.718 4.369 -15.836 1.00 95.19 361 VAL A C 1
ATOM 2846 O O . VAL A 1 361 ? 2.527 4.061 -15.906 1.00 95.19 361 VAL A O 1
ATOM 2849 N N . ARG A 1 362 ? 4.128 5.640 -15.889 1.00 93.50 362 ARG A N 1
ATOM 2850 C CA . ARG A 1 362 ? 3.227 6.788 -16.009 1.00 93.50 362 ARG A CA 1
ATOM 2851 C C . ARG A 1 362 ? 2.463 6.757 -17.328 1.00 93.50 362 ARG A C 1
ATOM 2853 O O . ARG A 1 362 ? 1.239 6.879 -17.318 1.00 93.50 362 ARG A O 1
ATOM 2860 N N . GLY A 1 363 ? 3.167 6.559 -18.441 1.00 93.19 363 GLY A N 1
ATOM 2861 C CA . GLY A 1 363 ? 2.586 6.481 -19.779 1.00 93.19 363 GLY A CA 1
ATOM 2862 C C . GLY A 1 363 ? 1.546 5.371 -19.876 1.00 93.19 363 GLY A C 1
ATOM 2863 O O . GLY A 1 363 ? 0.396 5.638 -20.229 1.00 93.19 363 GLY A O 1
ATOM 2864 N N . ARG A 1 364 ? 1.901 4.153 -19.443 1.00 94.69 364 ARG A N 1
ATOM 2865 C CA . ARG A 1 364 ? 0.972 3.019 -19.474 1.00 94.69 364 ARG A CA 1
ATOM 2866 C C . ARG A 1 364 ? -0.240 3.238 -18.571 1.00 94.69 364 ARG A C 1
ATOM 2868 O O . ARG A 1 364 ? -1.359 2.909 -18.954 1.00 94.69 364 ARG A O 1
ATOM 2875 N N . LEU A 1 365 ? -0.055 3.831 -17.391 1.00 93.56 365 LEU A N 1
ATOM 2876 C CA . LEU A 1 365 ? -1.177 4.154 -16.510 1.00 93.56 365 LEU A CA 1
ATOM 2877 C C . LEU A 1 365 ? -2.130 5.170 -17.153 1.00 93.56 365 LEU A C 1
ATOM 2879 O O . LEU A 1 365 ? -3.345 5.020 -17.051 1.00 93.56 365 LEU A O 1
ATOM 2883 N N . MET A 1 366 ? -1.595 6.178 -17.846 1.00 91.69 366 MET A N 1
ATOM 2884 C CA . MET A 1 366 ? -2.407 7.156 -18.572 1.00 91.69 366 MET A CA 1
ATOM 2885 C C . MET A 1 366 ? -3.187 6.530 -19.729 1.00 91.69 366 MET A C 1
ATOM 2887 O O . MET A 1 366 ? -4.341 6.902 -19.932 1.00 91.69 366 MET A O 1
ATOM 2891 N N . GLU A 1 367 ? -2.604 5.577 -20.457 1.00 92.31 367 GLU A N 1
ATOM 2892 C CA . GLU A 1 367 ? -3.313 4.804 -21.488 1.00 92.31 367 GLU A CA 1
ATOM 2893 C C . GLU A 1 367 ? -4.513 4.061 -20.889 1.00 92.31 367 GLU A C 1
ATOM 2895 O O . GLU A 1 367 ? -5.649 4.272 -21.310 1.00 92.31 367 GLU A O 1
ATOM 2900 N N . LEU A 1 368 ? -4.291 3.292 -19.818 1.00 92.06 368 LEU A N 1
ATOM 2901 C CA . LEU A 1 368 ? -5.357 2.527 -19.161 1.00 92.06 368 LEU A CA 1
ATOM 2902 C C . LEU A 1 368 ? -6.451 3.414 -18.555 1.00 92.06 368 LEU A C 1
ATOM 2904 O O . LEU A 1 368 ? -7.611 3.009 -18.469 1.00 92.06 368 LEU A O 1
ATOM 2908 N N . LEU A 1 369 ? -6.097 4.626 -18.118 1.00 89.50 369 LEU A N 1
ATOM 2909 C CA . LEU A 1 369 ? -7.067 5.605 -17.639 1.00 89.50 369 LEU A CA 1
ATOM 2910 C C . LEU A 1 369 ? -7.869 6.234 -18.788 1.00 89.50 369 LEU A C 1
ATOM 2912 O O . LEU A 1 369 ? -9.041 6.546 -18.580 1.00 89.50 369 LEU A O 1
ATOM 2916 N N . ARG A 1 370 ? -7.287 6.416 -19.980 1.00 85.44 370 ARG A N 1
ATOM 2917 C CA . ARG A 1 370 ? -7.969 6.981 -21.160 1.00 85.44 370 ARG A CA 1
ATOM 2918 C C . ARG A 1 370 ? -8.938 6.007 -21.820 1.00 85.44 370 ARG A C 1
ATOM 2920 O O . ARG A 1 370 ? -9.973 6.456 -22.307 1.00 85.44 370 ARG A O 1
ATOM 2927 N N . ASP A 1 371 ? -8.659 4.707 -21.765 1.00 67.44 371 ASP A N 1
ATOM 2928 C CA . ASP A 1 371 ? -9.459 3.635 -22.380 1.00 67.44 371 ASP A CA 1
ATOM 2929 C C . ASP A 1 371 ? -10.825 3.385 -21.703 1.00 67.44 371 ASP A C 1
ATOM 2931 O O . ASP A 1 371 ? -11.342 2.270 -21.678 1.00 67.44 371 ASP A O 1
ATOM 2935 N N . THR A 1 372 ? -11.478 4.422 -21.170 1.00 59.03 372 THR A N 1
ATOM 2936 C CA . THR A 1 372 ? -12.864 4.365 -20.671 1.00 59.03 372 THR A CA 1
ATOM 2937 C C . THR A 1 372 ? -13.920 4.246 -21.773 1.00 59.03 372 THR A C 1
ATOM 2939 O O . THR A 1 372 ? -15.108 4.226 -21.463 1.00 59.03 372 THR A O 1
ATOM 2942 N N . GLY A 1 373 ? -13.507 4.141 -23.037 1.00 42.59 373 GLY A N 1
ATOM 2943 C CA . GLY A 1 373 ? -14.392 3.787 -24.137 1.00 42.59 373 GLY A CA 1
ATOM 2944 C C . GLY A 1 373 ? -14.844 2.339 -24.001 1.00 42.59 373 GLY A C 1
ATOM 2945 O O . GLY A 1 373 ? -14.047 1.419 -24.170 1.00 42.59 373 GLY A O 1
ATOM 2946 N N . VAL A 1 374 ? -16.125 2.159 -23.690 1.00 39.09 374 VAL A N 1
ATOM 2947 C CA . VAL A 1 374 ? -16.875 0.937 -23.988 1.00 39.09 374 VAL A CA 1
ATOM 2948 C C . VAL A 1 374 ? -16.499 0.485 -25.404 1.00 39.09 374 VAL A C 1
ATOM 2950 O O . VAL A 1 374 ? -16.630 1.266 -26.348 1.00 39.09 374 VAL A O 1
ATOM 2953 N N . ARG A 1 375 ? -15.998 -0.741 -25.537 1.00 33.81 375 ARG A N 1
ATOM 2954 C CA . ARG A 1 375 ? -16.095 -1.499 -26.783 1.00 33.81 375 ARG A CA 1
ATOM 2955 C C . ARG A 1 375 ? -17.105 -2.602 -26.571 1.00 33.81 375 ARG A C 1
ATOM 2957 O O . ARG A 1 375 ? -17.027 -3.232 -25.490 1.00 33.81 375 ARG A O 1
#

Solvent-accessible surface area (backbone atoms only — not comparable to full-atom values): 19841 Å² total; per-residue (Å²): 76,32,32,38,44,53,62,81,88,27,50,52,45,35,39,52,16,41,66,45,68,41,46,80,78,46,64,63,54,95,89,45,59,41,61,36,34,32,38,38,29,62,48,54,95,94,50,56,70,60,34,27,34,39,29,29,31,44,62,72,56,21,32,50,48,42,64,37,32,57,45,48,46,53,42,48,50,52,43,39,70,72,46,44,94,73,33,78,70,47,86,81,41,59,44,66,56,27,55,49,52,39,39,52,52,51,53,54,46,38,69,77,34,60,68,56,34,72,78,46,51,74,53,52,61,32,36,52,30,52,50,45,25,57,53,40,75,71,36,91,82,51,52,67,56,38,75,42,81,50,58,56,85,48,45,64,41,76,35,53,29,45,62,46,96,90,65,50,80,38,59,58,18,52,46,53,39,40,56,33,35,39,39,21,41,78,43,92,66,56,82,88,54,95,60,32,42,31,40,56,40,58,65,66,81,75,67,39,62,46,54,45,50,54,50,51,58,50,51,73,66,31,58,26,35,37,39,31,33,51,70,55,83,66,77,76,53,70,63,54,50,56,49,23,67,74,38,49,73,42,15,56,26,28,35,39,35,28,20,52,54,78,71,57,59,74,85,35,35,84,33,90,90,11,47,42,50,32,50,54,50,34,40,56,56,40,39,75,53,44,24,45,65,86,36,57,45,35,22,19,33,65,54,44,24,45,69,59,28,96,56,26,81,85,37,46,70,61,51,52,52,50,50,53,47,30,51,51,52,40,53,54,57,70,72,43,62,81,74,60,48,61,84,49,49,65,35,52,49,40,20,48,40,85,60,8,22,45,65,59,53,51,52,53,51,52,51,47,62,64,62,72,66,86,126

pLDDT: mean 88.79, std 9.93, range [33.81, 97.75]

Radius of gyration: 22.58 Å; Cα contacts (8 Å, |Δi|>4): 625; chains: 1; bounding box: 49×51×67 Å